Protein AF-A0AAJ7T435-F1 (afdb_monomer)

Solvent-accessible surface area (backbone atoms only — not comparable to full-atom values): 29900 Å² total; per-residue (Å²): 122,72,68,60,57,58,54,48,52,53,53,50,52,56,51,51,55,50,51,53,52,50,52,53,54,51,52,64,45,53,60,48,54,52,52,50,58,54,52,72,63,65,82,75,74,83,84,86,82,90,86,89,89,88,82,90,79,89,87,82,91,85,90,86,81,93,87,82,92,80,85,90,89,87,85,90,87,78,91,87,80,89,88,78,89,83,86,83,90,84,89,82,90,87,83,88,81,90,86,82,91,88,90,86,84,88,81,90,81,89,81,96,72,94,74,72,81,70,66,76,68,66,63,65,74,66,54,65,64,58,58,51,57,58,48,55,53,52,53,54,50,52,52,49,54,51,52,49,53,51,49,53,52,50,49,54,51,49,51,51,48,50,54,49,50,52,54,50,49,53,49,47,55,50,47,52,53,50,50,50,52,49,49,53,51,50,54,51,49,53,48,51,50,50,53,49,50,51,52,47,53,51,51,50,50,52,54,48,53,53,49,53,49,53,50,50,50,51,53,49,55,52,51,50,53,50,48,54,52,51,49,54,50,50,51,51,52,48,53,52,51,52,49,52,52,54,49,53,52,50,49,55,50,51,53,51,53,49,51,51,52,50,52,54,51,50,51,52,49,53,52,50,54,49,50,53,50,49,52,52,50,51,56,52,47,50,56,51,54,53,54,45,50,52,52,51,54,53,48,52,50,52,52,51,53,48,54,52,50,52,52,54,51,47,52,57,50,54,52,47,51,52,49,50,53,53,39,54,52,49,53,51,54,45,50,60,56,70,71,43,98,78,72,49,81,65,53,51,56,47,44,59,48,48,53,50,49,46,52,53,42,52,50,51,49,53,50,52,50,52,51,51,55,56,48,52,54,50,52,50,64,46,48,60,50,51,53,53,51,50,54,55,46,53,53,51,52,53,52,50,52,52,51,51,52,54,49,54,53,52,52,52,50,51,52,52,53,50,50,54,50,51,51,52,57,49,50,50,64,50,52,76,70,66,69,76,92,77,93,73,88,76,83,76,85,86,73,78,102,79,73,84,79,78,71,86,64,83,72,80,75,84,71,84,83,75,56,69,72,51,48,52,50,49,54,54,52,63,75,63,59,80,73,89,70,83,82,71,89,88,77,86,135

Sequence (493 aa):
MPIFFLLFSRRRCSREVKRLSLYKKSAASAERELRSVECDRRDQLPLGSHAAAAAAASSSSSQLTTAACAAAPETAAGSSVGSSVGSSAGHGQQMRARLAVSPLRTETRTDHEARASLEQARGHVSHDCELMTQKITKLSHQLKVNQEHQRDLSSELSKKNSMMHEYLNINSTLQETTIDLQRALTDTTLGNCRLQEEVRSLSESNARGLRELQECEARLRTAQRRGQTLQLQVEACQAANESVIRETTRRLYGEYYAQLTQQESQHRTHVADFLARQMEYEARLQRADEAREDTERTLAESQRRSRELERLLSGLQDERELFLRRQEEVESELSLIQARPSGSQGEKKRCEQLEGEVACLHEKIRHLNGIIISQDRKIKGVLEKVERLQWELQQKDAMISNLQQKVATLEAENAALKRRLEEQSRAAKTSERSTPNLSIPSYQPHLPPALTRRQWSVESSSENGDSPLARLRKLRASRIQPGPGSKEAERND

Organism: Petromyzon marinus (NCBI:txid7757)

Mean predicted aligned error: 23.19 Å

Radius of gyration: 94.63 Å; Cα contacts (8 Å, |Δi|>4): 27; chains: 1; bounding box: 202×55×286 Å

pLDDT: mean 73.91, std 24.93, range [26.08, 98.69]

Structure (mmCIF, N/CA/C/O backbone):
data_AF-A0AAJ7T435-F1
#
_entry.id   AF-A0AAJ7T435-F1
#
loop_
_atom_site.group_PDB
_atom_site.id
_atom_site.type_symbol
_atom_site.label_atom_id
_atom_site.label_alt_id
_atom_site.label_comp_id
_atom_site.label_asym_id
_atom_site.label_entity_id
_atom_site.label_seq_id
_atom_site.pdbx_PDB_ins_code
_atom_site.Cartn_x
_atom_site.Cartn_y
_atom_site.Cartn_z
_atom_site.occupancy
_atom_site.B_iso_or_equiv
_atom_site.auth_seq_id
_atom_site.auth_comp_id
_atom_site.auth_asym_id
_atom_site.auth_atom_id
_atom_site.pdbx_PDB_model_num
ATOM 1 N N . MET A 1 1 ? 11.213 -12.740 47.972 1.00 54.00 1 MET A N 1
ATOM 2 C CA . MET A 1 1 ? 11.220 -12.932 46.501 1.00 54.00 1 MET A CA 1
ATOM 3 C C . MET A 1 1 ? 11.839 -11.812 45.639 1.00 54.00 1 MET A C 1
ATOM 5 O O . MET A 1 1 ? 12.447 -12.190 44.644 1.00 54.00 1 MET A O 1
ATOM 9 N N . PRO A 1 2 ? 11.771 -10.489 45.920 1.00 56.44 2 PRO A N 1
ATOM 10 C CA . PRO A 1 2 ? 12.118 -9.475 44.899 1.00 56.44 2 PRO A CA 1
ATOM 11 C C . PRO A 1 2 ? 13.601 -9.441 44.464 1.00 56.44 2 PRO A C 1
ATOM 13 O O . PRO A 1 2 ? 13.900 -9.112 43.317 1.00 56.44 2 PRO A O 1
ATOM 16 N N . ILE A 1 3 ? 14.535 -9.828 45.341 1.00 56.28 3 ILE A N 1
ATOM 17 C CA . ILE A 1 3 ? 15.991 -9.746 45.097 1.00 56.28 3 ILE A CA 1
ATOM 18 C C . ILE A 1 3 ? 16.433 -10.585 43.881 1.00 56.28 3 ILE A C 1
ATOM 20 O O . ILE A 1 3 ? 17.278 -10.147 43.097 1.00 56.28 3 ILE A O 1
ATOM 24 N N . PHE A 1 4 ? 15.830 -11.761 43.669 1.00 54.72 4 PHE A N 1
ATOM 25 C CA . PHE A 1 4 ? 16.164 -12.633 42.536 1.00 54.72 4 PHE A CA 1
ATOM 26 C C . PHE A 1 4 ? 15.870 -11.977 41.181 1.00 54.72 4 PHE A C 1
ATOM 28 O O . PHE A 1 4 ? 16.662 -12.124 40.251 1.00 54.72 4 PHE A O 1
ATOM 35 N N . PHE A 1 5 ? 14.783 -11.208 41.075 1.00 61.94 5 PHE A N 1
ATOM 36 C CA . PHE A 1 5 ? 14.389 -10.554 39.824 1.00 61.94 5 PHE A CA 1
ATOM 37 C C . PHE A 1 5 ? 15.393 -9.463 39.419 1.00 61.94 5 PHE A C 1
ATOM 39 O O . PHE A 1 5 ? 15.819 -9.401 38.265 1.00 61.94 5 PHE A O 1
ATOM 46 N N . LEU A 1 6 ? 15.858 -8.662 40.385 1.00 66.00 6 LEU A N 1
ATOM 47 C CA . LEU A 1 6 ? 16.884 -7.636 40.168 1.00 66.00 6 LEU A CA 1
ATOM 48 C C . LEU A 1 6 ? 18.232 -8.243 39.742 1.00 66.00 6 LEU A C 1
ATOM 50 O O . LEU A 1 6 ? 18.877 -7.736 38.819 1.00 66.00 6 LEU A O 1
ATOM 54 N N . LEU A 1 7 ? 18.640 -9.358 40.358 1.00 65.00 7 LEU A N 1
ATOM 55 C CA . LEU A 1 7 ? 19.853 -10.086 39.970 1.00 65.00 7 LEU A CA 1
ATOM 56 C C . LEU A 1 7 ? 19.741 -10.697 38.565 1.00 65.00 7 LEU A C 1
ATOM 58 O O . LEU A 1 7 ? 20.713 -10.653 37.804 1.00 65.00 7 LEU A O 1
ATOM 62 N N . PHE A 1 8 ? 18.571 -11.222 38.188 1.00 59.84 8 PHE A N 1
ATOM 63 C CA . PHE A 1 8 ? 18.345 -11.773 36.850 1.00 59.84 8 PHE A CA 1
ATOM 64 C C . PHE A 1 8 ? 18.379 -10.677 35.773 1.00 59.84 8 PHE A C 1
ATOM 66 O O . PHE A 1 8 ? 19.070 -10.832 34.764 1.00 59.84 8 PHE A O 1
ATOM 73 N N . SER A 1 9 ? 17.741 -9.529 36.021 1.00 64.19 9 SER A N 1
ATOM 74 C CA . SER A 1 9 ? 17.787 -8.360 35.132 1.00 64.19 9 SER A CA 1
ATOM 75 C C . SER A 1 9 ? 19.204 -7.795 34.974 1.00 64.19 9 SER A C 1
ATOM 77 O O . SER A 1 9 ? 19.640 -7.564 33.843 1.00 64.19 9 SER A O 1
ATOM 79 N N . ARG A 1 10 ? 19.984 -7.665 36.062 1.00 64.38 10 ARG A N 1
ATOM 80 C CA . ARG A 1 10 ? 21.409 -7.276 35.981 1.00 64.38 10 ARG A CA 1
ATOM 81 C C . ARG A 1 10 ? 22.237 -8.278 35.167 1.00 64.38 10 ARG A C 1
ATOM 83 O O . ARG A 1 10 ? 23.028 -7.862 34.319 1.00 64.38 10 ARG A O 1
ATOM 90 N N . ARG A 1 11 ? 22.040 -9.589 35.365 1.00 64.88 11 ARG A N 1
ATOM 91 C CA . ARG A 1 11 ? 22.735 -10.638 34.588 1.00 64.88 11 ARG A CA 1
ATOM 92 C C . ARG A 1 11 ? 22.347 -10.626 33.104 1.00 64.88 11 ARG A C 1
ATOM 94 O O . ARG A 1 11 ? 23.224 -10.825 32.265 1.00 64.88 11 ARG A O 1
ATOM 101 N N . ARG A 1 12 ? 21.080 -10.354 32.767 1.00 71.12 12 ARG A N 1
ATOM 102 C CA . ARG A 1 12 ? 20.610 -10.226 31.376 1.00 71.12 12 ARG A CA 1
ATOM 103 C C . ARG A 1 12 ? 21.218 -8.999 30.692 1.00 71.12 12 ARG A C 1
ATOM 105 O O . ARG A 1 12 ? 21.851 -9.149 29.654 1.00 71.12 12 ARG A O 1
ATOM 112 N N . CYS A 1 13 ? 21.141 -7.828 31.326 1.00 69.19 13 CYS A N 1
ATOM 113 C CA . CYS A 1 13 ? 21.740 -6.593 30.808 1.00 69.19 13 CYS A CA 1
ATOM 114 C C . CYS A 1 13 ? 23.261 -6.735 30.584 1.00 69.19 13 CYS A C 1
ATOM 116 O O . CYS A 1 13 ? 23.768 -6.405 29.513 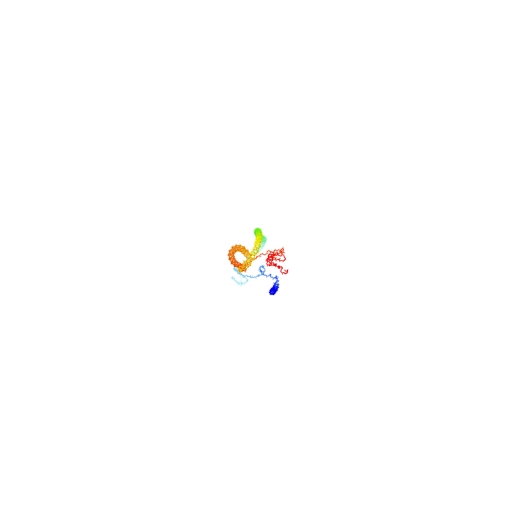1.00 69.19 13 CYS A O 1
ATOM 118 N N . SER A 1 14 ? 23.989 -7.343 31.531 1.00 71.88 14 SER A N 1
ATOM 119 C CA . SER A 1 14 ? 25.431 -7.607 31.385 1.00 71.88 14 SER A CA 1
ATOM 120 C C . SER A 1 14 ? 25.773 -8.530 30.200 1.00 71.88 14 SER A C 1
ATOM 122 O O . SER A 1 14 ? 26.810 -8.346 29.559 1.00 71.88 14 SER A O 1
ATOM 124 N N . ARG A 1 15 ? 24.908 -9.501 29.863 1.00 72.88 15 ARG A N 1
ATOM 125 C CA . ARG A 1 15 ? 25.080 -10.360 28.676 1.00 72.88 15 ARG A CA 1
ATOM 126 C C . ARG A 1 15 ? 24.826 -9.600 27.372 1.00 72.88 15 ARG A C 1
ATOM 128 O O . ARG A 1 15 ? 25.618 -9.740 26.442 1.00 72.88 15 ARG A O 1
ATOM 135 N N . GLU A 1 16 ? 23.793 -8.763 27.317 1.00 76.31 16 GLU A N 1
ATOM 136 C CA . GLU A 1 16 ? 23.486 -7.950 26.132 1.00 76.31 16 GLU A CA 1
ATOM 137 C C . GLU A 1 16 ? 24.589 -6.916 25.843 1.00 76.31 16 GLU A C 1
ATOM 139 O O . GLU A 1 16 ? 25.064 -6.821 24.712 1.00 76.31 16 GLU A O 1
ATOM 144 N N . VAL A 1 17 ? 25.107 -6.231 26.873 1.00 78.31 17 VAL A N 1
ATOM 145 C CA . VAL A 1 17 ? 26.258 -5.313 26.740 1.00 78.31 17 VAL A CA 1
ATOM 146 C C . VAL A 1 17 ? 27.503 -6.041 26.211 1.00 78.31 17 VAL A C 1
ATOM 148 O O . VAL A 1 17 ? 28.214 -5.506 25.358 1.00 78.31 17 VAL A O 1
ATOM 151 N N . LYS A 1 18 ? 27.750 -7.290 26.637 1.00 82.25 18 LYS A N 1
ATOM 152 C CA . LYS A 1 18 ? 28.848 -8.109 26.091 1.00 82.25 18 LYS A CA 1
ATOM 153 C C . LYS A 1 18 ? 28.621 -8.503 24.625 1.00 82.25 18 LYS A C 1
ATOM 155 O O . LYS A 1 18 ? 29.572 -8.420 23.850 1.00 82.25 18 LYS A O 1
ATOM 160 N N . ARG A 1 19 ? 27.393 -8.845 24.205 1.00 80.81 19 ARG A N 1
ATOM 161 C CA . ARG A 1 19 ? 27.069 -9.075 22.777 1.00 80.81 19 ARG A CA 1
ATOM 162 C C . ARG A 1 19 ? 27.315 -7.825 21.932 1.00 80.81 19 ARG A C 1
ATOM 164 O O . ARG A 1 19 ? 27.968 -7.921 20.898 1.00 80.81 19 ARG A O 1
ATOM 171 N N . LEU A 1 20 ? 26.860 -6.657 22.389 1.00 78.94 20 LEU A N 1
ATOM 172 C CA . LEU A 1 20 ? 27.053 -5.384 21.683 1.00 78.94 20 LEU A CA 1
ATOM 173 C C . LEU A 1 20 ? 28.537 -4.980 21.599 1.00 78.94 20 LEU A C 1
ATOM 175 O O . LEU A 1 20 ? 28.973 -4.464 20.571 1.00 78.94 20 LEU A O 1
ATOM 179 N N . SER A 1 21 ? 29.334 -5.269 22.634 1.00 81.06 21 SER A N 1
ATOM 180 C CA . SER A 1 21 ? 30.792 -5.078 22.605 1.00 81.06 21 SER A CA 1
ATOM 181 C C . SER A 1 21 ? 31.471 -5.955 21.545 1.00 81.06 21 SER A C 1
ATOM 183 O O . SER A 1 21 ? 32.301 -5.459 20.783 1.00 81.06 21 SER A O 1
ATOM 185 N N . LEU A 1 22 ? 31.091 -7.235 21.445 1.00 82.75 22 LEU A N 1
ATOM 186 C CA . LEU A 1 22 ? 31.614 -8.148 20.422 1.00 82.75 22 LEU A CA 1
ATOM 187 C C . LEU A 1 22 ? 31.192 -7.726 19.006 1.00 82.75 22 LEU A C 1
ATOM 189 O O . LEU A 1 22 ? 32.033 -7.706 18.111 1.00 82.75 22 LEU A O 1
ATOM 193 N N . TYR A 1 23 ? 29.940 -7.298 18.815 1.00 79.19 23 TYR A N 1
ATOM 194 C CA . TYR A 1 23 ? 29.461 -6.795 17.521 1.00 79.19 23 TYR A CA 1
ATOM 195 C C . TYR A 1 23 ? 30.240 -5.557 17.054 1.00 79.19 23 TYR A C 1
ATOM 197 O O . TYR A 1 23 ? 30.677 -5.505 15.905 1.00 79.19 23 TYR A O 1
ATOM 205 N N . LYS A 1 24 ? 30.496 -4.590 17.951 1.00 82.50 24 LYS A N 1
ATOM 206 C CA . LYS A 1 24 ? 31.324 -3.413 17.635 1.00 82.50 24 LYS A CA 1
ATOM 207 C C . LYS A 1 24 ? 32.774 -3.781 17.299 1.00 82.50 24 LYS A C 1
ATOM 209 O O . LYS A 1 24 ? 33.346 -3.183 16.395 1.00 82.50 24 LYS A O 1
ATOM 214 N N . LYS A 1 25 ? 33.360 -4.778 17.976 1.00 81.44 25 LYS A N 1
ATOM 215 C CA . LYS A 1 25 ? 34.704 -5.287 17.644 1.00 81.44 25 LYS A CA 1
ATOM 216 C C . LYS A 1 25 ? 34.749 -5.973 16.276 1.00 81.44 25 LYS A C 1
ATOM 218 O O . LYS A 1 25 ? 35.708 -5.764 15.545 1.00 81.44 25 LYS A O 1
ATOM 223 N N . SER A 1 26 ? 33.715 -6.738 15.920 1.00 82.81 26 SER A N 1
ATOM 224 C CA . SER A 1 26 ? 33.601 -7.380 14.603 1.00 82.81 26 SER A CA 1
ATOM 225 C C . SER A 1 26 ? 33.480 -6.348 13.477 1.00 82.81 26 SER A C 1
ATOM 227 O O . SER A 1 26 ? 34.203 -6.444 12.490 1.00 82.81 26 SER A O 1
ATOM 229 N N . ALA A 1 27 ? 32.622 -5.334 13.641 1.00 76.06 27 ALA A N 1
ATOM 230 C CA . ALA A 1 27 ? 32.470 -4.250 12.666 1.00 76.06 27 ALA A CA 1
ATOM 231 C C . ALA A 1 27 ? 33.787 -3.479 12.456 1.00 76.06 27 ALA A C 1
ATOM 233 O O . ALA A 1 27 ? 34.241 -3.326 11.326 1.00 76.06 27 ALA A O 1
ATOM 234 N N . ALA A 1 28 ? 34.468 -3.110 13.547 1.00 79.69 28 ALA A N 1
ATOM 235 C CA . ALA A 1 28 ? 35.767 -2.434 13.497 1.00 79.69 28 ALA A CA 1
ATOM 236 C C . ALA A 1 28 ? 36.926 -3.308 12.964 1.00 79.69 28 ALA A C 1
ATOM 238 O O . ALA A 1 28 ? 38.023 -2.788 12.759 1.00 79.69 28 ALA A O 1
ATOM 239 N N . SER A 1 29 ? 36.716 -4.616 12.763 1.00 81.62 29 SER A N 1
ATOM 240 C CA . SER A 1 29 ? 37.650 -5.493 12.041 1.00 81.62 29 SER A CA 1
ATOM 241 C C . SER A 1 29 ? 37.370 -5.453 10.538 1.00 81.62 29 SER A C 1
ATOM 243 O O . SER A 1 29 ? 38.277 -5.171 9.760 1.00 81.62 29 SER A O 1
ATOM 245 N N . ALA A 1 30 ? 36.103 -5.611 10.139 1.00 76.75 30 ALA A N 1
ATOM 246 C CA . ALA A 1 30 ? 35.684 -5.530 8.738 1.00 76.75 30 ALA A CA 1
ATOM 247 C C . ALA A 1 30 ? 36.006 -4.160 8.103 1.00 76.75 30 ALA A C 1
ATOM 249 O O . ALA A 1 30 ? 36.459 -4.093 6.965 1.00 76.75 30 ALA A O 1
ATOM 250 N N . GLU A 1 31 ? 35.870 -3.059 8.852 1.00 76.12 31 GLU A N 1
ATOM 251 C CA . GLU A 1 31 ? 36.280 -1.718 8.399 1.00 76.12 31 GLU A CA 1
ATOM 252 C C . GLU A 1 31 ? 37.794 -1.587 8.134 1.00 76.12 31 GLU A C 1
ATOM 254 O O . GLU A 1 31 ? 38.207 -0.713 7.372 1.00 76.12 31 GLU A O 1
ATOM 259 N N . ARG A 1 32 ? 38.641 -2.434 8.737 1.00 75.88 32 ARG A N 1
ATOM 260 C CA . ARG A 1 32 ? 40.096 -2.456 8.484 1.00 75.88 32 ARG A CA 1
ATOM 261 C C . ARG A 1 32 ? 40.452 -3.330 7.287 1.00 75.88 32 ARG A C 1
ATOM 263 O O . ARG A 1 32 ? 41.319 -2.952 6.504 1.00 75.88 32 ARG A O 1
ATOM 270 N N . GLU A 1 33 ? 39.771 -4.462 7.132 1.00 78.06 33 GLU A N 1
ATOM 271 C CA . GLU A 1 33 ? 39.907 -5.339 5.961 1.00 78.06 33 GLU A CA 1
ATOM 272 C C . GLU A 1 33 ? 39.467 -4.613 4.681 1.00 78.06 33 GLU A C 1
ATOM 274 O O . GLU A 1 33 ? 40.185 -4.620 3.687 1.00 78.06 33 GLU A O 1
ATOM 279 N N . LEU A 1 34 ? 38.362 -3.859 4.727 1.00 71.56 34 LEU A N 1
ATOM 280 C CA . LEU A 1 34 ? 37.948 -3.006 3.607 1.00 71.56 34 LEU A CA 1
ATOM 281 C C . LEU A 1 34 ? 38.997 -1.930 3.275 1.00 71.56 34 LEU A C 1
ATOM 283 O O . LEU A 1 34 ? 39.324 -1.745 2.108 1.00 71.56 34 LEU A O 1
ATOM 287 N N . ARG A 1 35 ? 39.583 -1.268 4.283 1.00 72.19 35 ARG A N 1
ATOM 288 C CA . ARG A 1 35 ? 40.616 -0.238 4.062 1.00 72.19 35 ARG A CA 1
ATOM 289 C C . ARG A 1 35 ? 41.945 -0.787 3.541 1.00 72.19 35 ARG A C 1
ATOM 291 O O . ARG A 1 35 ? 42.624 -0.075 2.812 1.00 72.19 35 ARG A O 1
ATOM 298 N N . SER A 1 36 ? 42.325 -2.017 3.888 1.00 70.00 36 SER A N 1
ATOM 299 C CA . SER A 1 36 ? 43.508 -2.662 3.288 1.00 70.00 36 SER A CA 1
ATOM 300 C C . SER A 1 36 ? 43.250 -3.001 1.819 1.00 70.00 36 SER A C 1
ATOM 302 O O . SER A 1 36 ? 44.039 -2.607 0.965 1.00 70.00 36 SER A O 1
ATOM 304 N N . VAL A 1 37 ? 42.080 -3.567 1.505 1.00 68.94 37 VAL A N 1
ATOM 305 C CA . VAL A 1 37 ? 41.654 -3.836 0.119 1.00 68.94 37 VAL A CA 1
ATOM 306 C C . VAL A 1 37 ? 41.508 -2.554 -0.724 1.00 68.94 37 VAL A C 1
ATOM 308 O O . VAL A 1 37 ? 41.697 -2.601 -1.938 1.00 68.94 37 VAL A O 1
ATOM 311 N N . GLU A 1 38 ? 41.206 -1.397 -0.124 1.00 62.75 38 GLU A N 1
ATOM 312 C CA . GLU A 1 38 ? 41.236 -0.098 -0.821 1.00 62.75 38 GLU A CA 1
ATOM 313 C C . GLU A 1 38 ? 42.658 0.443 -1.064 1.00 62.75 38 GLU A C 1
ATOM 315 O O . GLU A 1 38 ? 42.876 1.108 -2.080 1.00 62.75 38 GLU A O 1
ATOM 320 N N . CYS A 1 39 ? 43.629 0.148 -0.189 1.00 55.28 39 CYS A N 1
ATOM 321 C CA . CYS A 1 39 ? 45.040 0.482 -0.417 1.00 55.28 39 CYS A CA 1
ATOM 322 C C . CYS A 1 39 ? 45.634 -0.354 -1.559 1.00 55.28 39 CYS A C 1
ATOM 324 O O . CYS A 1 39 ? 46.125 0.222 -2.529 1.00 55.28 39 CYS A O 1
ATOM 326 N N . ASP A 1 40 ? 45.487 -1.684 -1.509 1.00 54.62 40 ASP A N 1
ATOM 327 C CA . ASP A 1 40 ? 46.025 -2.629 -2.509 1.00 54.62 40 ASP A CA 1
ATOM 328 C C . ASP A 1 40 ? 45.531 -2.348 -3.946 1.00 54.62 40 ASP A C 1
ATOM 330 O O . ASP A 1 40 ? 46.111 -2.804 -4.937 1.00 54.62 40 ASP A O 1
ATOM 334 N N . ARG A 1 41 ? 44.434 -1.587 -4.068 1.00 52.38 41 ARG A N 1
ATOM 335 C CA . ARG A 1 41 ? 43.783 -1.216 -5.328 1.00 52.38 41 ARG A CA 1
ATOM 336 C C . ARG A 1 41 ? 44.241 0.123 -5.912 1.00 52.38 41 ARG A C 1
ATOM 338 O O . ARG A 1 41 ? 43.847 0.435 -7.034 1.00 52.38 41 ARG A O 1
ATOM 345 N N . ARG A 1 42 ? 45.036 0.922 -5.187 1.00 51.66 42 ARG A N 1
ATOM 346 C CA . ARG A 1 42 ? 45.597 2.192 -5.695 1.00 51.66 42 ARG A CA 1
ATOM 347 C C . ARG A 1 42 ? 46.934 2.025 -6.412 1.00 51.66 42 ARG A C 1
ATOM 349 O O . ARG A 1 42 ? 47.205 2.788 -7.334 1.00 51.66 42 ARG A O 1
ATOM 356 N N . ASP A 1 43 ? 47.701 0.994 -6.074 1.00 48.84 43 ASP A N 1
ATOM 357 C CA . ASP A 1 43 ? 49.065 0.794 -6.586 1.00 48.84 43 ASP A CA 1
ATOM 358 C C . ASP A 1 43 ? 49.122 0.053 -7.945 1.00 48.84 43 ASP A C 1
ATOM 360 O O . ASP A 1 43 ? 50.181 -0.396 -8.377 1.00 48.84 43 ASP A O 1
ATOM 364 N N . GLN A 1 44 ? 47.987 -0.075 -8.650 1.00 45.62 44 GLN A N 1
ATOM 365 C CA . GLN A 1 44 ? 47.852 -0.838 -9.905 1.00 45.62 44 GLN A CA 1
ATOM 366 C C . GLN A 1 44 ? 47.336 0.007 -11.088 1.00 45.62 44 GLN A C 1
ATOM 368 O O . GLN A 1 44 ? 46.438 -0.405 -11.823 1.00 45.62 44 GLN A O 1
ATOM 373 N N . LEU A 1 45 ? 47.914 1.196 -11.297 1.00 44.81 45 LEU A N 1
ATOM 374 C CA . LEU A 1 45 ? 47.687 2.018 -12.496 1.00 44.81 45 LEU A CA 1
ATOM 375 C C . LEU A 1 45 ? 48.969 2.130 -13.345 1.00 44.81 45 LEU A C 1
ATOM 377 O O . LEU A 1 45 ? 49.878 2.871 -12.967 1.00 44.81 45 LEU A O 1
ATOM 381 N N . PRO A 1 46 ? 49.067 1.438 -14.498 1.00 47.31 46 PRO A N 1
ATOM 382 C CA . PRO A 1 46 ? 50.188 1.609 -15.416 1.00 47.31 46 PRO A CA 1
ATOM 383 C C . PRO A 1 46 ? 50.055 2.911 -16.220 1.00 47.31 46 PRO A C 1
ATOM 385 O O . PRO A 1 46 ? 48.987 3.239 -16.739 1.00 47.31 46 PRO A O 1
ATOM 388 N N . LEU A 1 47 ? 51.165 3.636 -16.371 1.00 43.66 47 LEU A N 1
ATOM 389 C CA . LEU A 1 47 ? 51.258 4.796 -17.262 1.00 43.66 47 LEU A CA 1
ATOM 390 C C . LEU A 1 47 ? 51.222 4.336 -18.729 1.00 43.66 47 LEU A C 1
ATOM 392 O O . LEU A 1 47 ? 52.001 3.473 -19.131 1.00 43.66 47 LEU A O 1
ATOM 396 N N . GLY A 1 48 ? 50.330 4.919 -19.533 1.00 33.41 48 GLY A N 1
ATOM 397 C CA . GLY A 1 48 ? 50.182 4.575 -20.950 1.00 33.41 48 GLY A CA 1
ATOM 398 C C . GLY A 1 48 ? 51.323 5.118 -21.815 1.00 33.41 48 GLY A C 1
ATOM 399 O O . GLY A 1 48 ? 51.578 6.321 -21.827 1.00 33.41 48 GLY A O 1
ATOM 400 N N . SER A 1 49 ? 51.984 4.243 -22.574 1.00 35.72 49 SER A N 1
ATOM 401 C CA . SER A 1 49 ? 53.075 4.586 -23.492 1.00 35.72 49 SER A CA 1
ATOM 402 C C . SER A 1 49 ? 52.608 4.638 -24.955 1.00 35.72 49 SER A C 1
ATOM 404 O O . SER A 1 49 ? 52.160 3.646 -25.525 1.00 35.72 49 SER A O 1
ATOM 406 N N . HIS A 1 50 ? 52.763 5.798 -25.602 1.00 36.44 50 HIS A N 1
ATOM 407 C CA . HIS A 1 50 ? 52.539 5.973 -27.043 1.00 36.44 50 HIS A CA 1
ATOM 408 C C . HIS A 1 50 ? 53.874 5.993 -27.806 1.00 36.44 50 HIS A C 1
ATOM 410 O O . HIS A 1 50 ? 54.489 7.049 -27.928 1.00 36.44 50 HIS A O 1
ATOM 416 N N . ALA A 1 51 ? 54.313 4.847 -28.344 1.00 35.09 51 ALA A N 1
ATOM 417 C CA . ALA A 1 51 ? 55.446 4.774 -29.281 1.00 35.09 51 ALA A CA 1
ATOM 418 C C . ALA A 1 51 ? 55.478 3.454 -30.090 1.00 35.09 51 ALA A C 1
ATOM 420 O O . ALA A 1 51 ? 56.256 2.556 -29.781 1.00 35.09 51 ALA A O 1
ATOM 421 N N . ALA A 1 52 ? 54.651 3.324 -31.137 1.00 28.91 52 ALA A N 1
ATOM 422 C CA . ALA A 1 52 ? 54.744 2.213 -32.100 1.00 28.91 52 ALA A CA 1
ATOM 423 C C . ALA A 1 52 ? 54.097 2.569 -33.456 1.00 28.91 52 ALA A C 1
ATOM 425 O O . ALA A 1 52 ? 52.896 2.383 -33.640 1.00 28.91 52 ALA A O 1
ATOM 426 N N . ALA A 1 53 ? 54.882 3.086 -34.409 1.00 30.36 53 ALA A N 1
ATOM 427 C CA . ALA A 1 53 ? 54.410 3.400 -35.764 1.00 30.36 53 ALA A CA 1
ATOM 428 C C . ALA A 1 53 ? 55.551 3.344 -36.802 1.00 30.36 53 ALA A C 1
ATOM 430 O O . ALA A 1 53 ? 56.085 4.374 -37.203 1.00 30.36 53 ALA A O 1
ATOM 431 N N . ALA A 1 54 ? 55.938 2.136 -37.230 1.00 30.44 54 ALA A N 1
ATOM 432 C CA . ALA A 1 54 ? 56.871 1.928 -38.344 1.00 30.44 54 ALA A CA 1
ATOM 433 C C . ALA A 1 54 ? 56.715 0.516 -38.947 1.00 30.44 54 ALA A C 1
ATOM 435 O O . ALA A 1 54 ? 57.262 -0.446 -38.411 1.00 30.44 54 ALA A O 1
ATOM 436 N N . ALA A 1 55 ? 55.975 0.377 -40.056 1.00 29.95 55 ALA A N 1
ATOM 437 C CA . ALA A 1 55 ? 55.867 -0.889 -40.790 1.00 29.95 55 ALA A CA 1
ATOM 438 C C . ALA A 1 55 ? 55.569 -0.700 -42.297 1.00 29.95 55 ALA A C 1
ATOM 440 O O . ALA A 1 55 ? 54.518 -0.196 -42.671 1.00 29.95 55 ALA A O 1
ATOM 441 N N . ALA A 1 56 ? 56.512 -1.166 -43.123 1.00 29.39 56 ALA A N 1
ATOM 442 C CA . ALA A 1 56 ? 56.369 -1.722 -44.479 1.00 29.39 56 ALA A CA 1
ATOM 443 C C . ALA A 1 56 ? 55.466 -1.050 -45.553 1.00 29.39 56 ALA A C 1
ATOM 445 O O . ALA A 1 56 ? 54.286 -1.362 -45.682 1.00 29.39 56 ALA A O 1
ATOM 446 N N . ALA A 1 57 ? 56.114 -0.342 -46.490 1.00 30.45 57 ALA A N 1
ATOM 447 C CA . ALA A 1 57 ? 55.901 -0.453 -47.947 1.00 30.45 57 ALA A CA 1
ATOM 448 C C . ALA A 1 57 ? 57.239 -0.075 -48.638 1.00 30.45 57 ALA A C 1
ATOM 450 O O . ALA A 1 57 ? 57.803 0.963 -48.313 1.00 30.45 57 ALA A O 1
ATOM 451 N N . SER A 1 58 ? 57.920 -0.928 -49.421 1.00 32.97 58 SER A N 1
ATOM 452 C CA . SER A 1 58 ? 57.528 -1.480 -50.736 1.00 32.97 58 SER A CA 1
ATOM 453 C C . SER A 1 58 ? 57.269 -0.357 -51.757 1.00 32.97 58 SER A C 1
ATOM 455 O O . SER A 1 58 ? 56.150 0.127 -51.848 1.00 32.97 58 SER A O 1
ATOM 457 N N . SER A 1 59 ? 58.277 0.252 -52.396 1.00 31.98 59 SER A N 1
ATOM 458 C CA . SER A 1 59 ? 59.248 -0.294 -53.377 1.00 31.98 59 SER A CA 1
ATOM 459 C C . SER A 1 59 ? 58.643 -0.600 -54.756 1.00 31.98 59 SER A C 1
ATOM 461 O O . SER A 1 59 ? 58.231 -1.727 -55.008 1.00 31.98 59 SER A O 1
ATOM 463 N N . SER A 1 60 ? 58.670 0.370 -55.681 1.00 32.38 60 SER A N 1
ATOM 464 C CA . SER A 1 60 ? 58.675 0.098 -57.132 1.00 32.38 60 SER A CA 1
ATOM 465 C C . SER A 1 60 ? 59.130 1.306 -57.975 1.00 32.38 60 SER A C 1
ATOM 467 O O . SER A 1 60 ? 58.924 2.452 -57.597 1.00 32.38 60 SER A O 1
ATOM 469 N N . SER A 1 61 ? 59.723 0.998 -59.135 1.00 29.62 61 SER A N 1
ATOM 470 C CA . SER A 1 61 ? 59.844 1.821 -60.354 1.00 29.62 61 SER A CA 1
ATOM 471 C C . SER A 1 61 ? 60.470 3.230 -60.305 1.00 29.62 61 SER A C 1
ATOM 473 O O . SER A 1 61 ? 59.797 4.235 -60.092 1.00 29.62 61 SER A O 1
ATOM 475 N N . SER A 1 62 ? 61.717 3.321 -60.775 1.00 36.03 62 SER A N 1
ATOM 476 C CA . SER A 1 62 ? 62.114 4.246 -61.857 1.00 36.03 62 SER A CA 1
ATOM 477 C C . SER A 1 62 ? 63.306 3.639 -62.610 1.00 36.03 62 SER A C 1
ATOM 479 O O . SER A 1 62 ? 64.177 3.042 -61.983 1.00 36.03 62 SER A O 1
ATOM 481 N N . GLN A 1 63 ? 63.340 3.752 -63.940 1.00 32.53 63 GLN A N 1
ATOM 482 C CA . GLN A 1 63 ? 64.436 3.261 -64.793 1.00 32.53 63 GLN A CA 1
ATOM 483 C C . GLN A 1 63 ? 65.326 4.424 -65.256 1.00 32.53 63 GLN A C 1
ATOM 485 O O . GLN A 1 63 ? 64.798 5.512 -65.455 1.00 32.53 63 GLN A O 1
ATOM 490 N N . LEU A 1 64 ? 66.631 4.158 -65.432 1.00 29.14 64 LEU A N 1
ATOM 491 C CA . LEU A 1 64 ? 67.723 4.865 -66.156 1.00 29.14 64 LEU A CA 1
ATOM 492 C C . LEU A 1 64 ? 69.041 4.222 -65.620 1.00 29.14 64 LEU A C 1
ATOM 494 O O . LEU A 1 64 ? 69.053 3.807 -64.465 1.00 29.14 64 LEU A O 1
ATOM 498 N N . THR A 1 65 ? 70.153 4.008 -66.338 1.00 28.72 65 THR A N 1
ATOM 499 C CA . THR A 1 65 ? 70.667 4.518 -67.629 1.00 28.72 65 THR A CA 1
ATOM 500 C C . THR A 1 65 ? 71.654 3.511 -68.285 1.00 28.72 65 THR A C 1
ATOM 502 O O . THR A 1 65 ? 72.297 2.735 -67.590 1.00 28.72 65 THR A O 1
ATOM 505 N N . THR A 1 66 ? 71.828 3.598 -69.616 1.00 30.89 66 THR A N 1
ATOM 506 C CA . THR A 1 66 ? 73.058 3.329 -70.429 1.00 30.89 66 THR A CA 1
ATOM 507 C C . THR A 1 66 ? 74.019 2.147 -70.136 1.00 30.89 66 THR A C 1
ATOM 509 O O . THR A 1 66 ? 74.803 2.220 -69.193 1.00 30.89 66 THR A O 1
ATOM 512 N N . ALA A 1 67 ? 74.115 1.185 -71.075 1.00 26.80 67 ALA A N 1
ATOM 513 C CA . ALA A 1 67 ? 75.300 0.374 -71.479 1.00 26.80 67 ALA A CA 1
ATOM 514 C C . ALA A 1 67 ? 74.845 -0.746 -72.458 1.00 26.80 67 ALA A C 1
ATOM 516 O O . ALA A 1 67 ? 73.707 -1.186 -72.336 1.00 26.80 67 ALA A O 1
ATOM 517 N N . ALA A 1 68 ? 75.614 -1.301 -73.409 1.00 26.69 68 ALA A N 1
ATOM 518 C CA . ALA A 1 68 ? 76.871 -0.915 -74.076 1.00 26.69 68 ALA A CA 1
ATOM 519 C C . ALA A 1 68 ? 77.000 -1.699 -75.424 1.00 26.69 68 ALA A C 1
ATOM 521 O O . ALA A 1 68 ? 76.079 -2.411 -75.818 1.00 26.69 68 ALA A O 1
ATOM 522 N N . CYS A 1 69 ? 78.120 -1.554 -76.142 1.00 27.27 69 CYS A N 1
ATOM 523 C CA . CYS A 1 69 ? 78.399 -2.135 -77.471 1.00 27.27 69 CYS A CA 1
ATOM 524 C C . CYS A 1 69 ? 78.521 -3.677 -77.514 1.00 27.27 69 CYS A C 1
ATOM 526 O O . CYS A 1 69 ? 79.013 -4.249 -76.545 1.00 27.27 69 CYS A O 1
ATOM 528 N N . ALA A 1 70 ? 78.280 -4.305 -78.684 1.00 27.53 70 ALA A N 1
ATOM 529 C CA . ALA A 1 70 ? 79.091 -5.415 -79.243 1.00 27.53 70 ALA A CA 1
ATOM 530 C C . ALA A 1 70 ? 78.649 -5.851 -80.669 1.00 27.53 70 ALA A C 1
ATOM 532 O O . ALA A 1 70 ? 77.525 -5.572 -81.065 1.00 27.53 70 ALA A O 1
ATOM 533 N N . ALA A 1 71 ? 79.538 -6.591 -81.361 1.00 29.31 71 ALA A N 1
ATOM 534 C CA . ALA A 1 71 ? 79.362 -7.407 -82.587 1.00 29.31 71 ALA A CA 1
ATOM 535 C C . ALA A 1 71 ? 78.857 -6.689 -83.874 1.00 29.31 71 ALA A C 1
ATOM 537 O O . ALA A 1 71 ? 77.738 -6.198 -83.906 1.00 29.31 71 ALA A O 1
ATOM 538 N N . ALA A 1 72 ? 79.615 -6.506 -84.969 1.00 29.42 72 ALA A N 1
ATOM 539 C CA . ALA A 1 72 ? 80.605 -7.332 -85.707 1.00 29.42 72 ALA A CA 1
ATOM 540 C C . ALA A 1 72 ? 79.978 -8.308 -86.753 1.00 29.42 72 ALA A C 1
ATOM 542 O O . ALA A 1 72 ? 78.808 -8.654 -86.606 1.00 29.42 72 ALA A O 1
ATOM 543 N N . PRO A 1 73 ? 80.690 -8.667 -87.851 1.00 56.22 73 PRO A N 1
ATOM 544 C CA . PRO A 1 73 ? 80.069 -8.976 -89.157 1.00 56.22 73 PRO A CA 1
ATOM 545 C C . PRO A 1 73 ? 80.287 -10.421 -89.665 1.00 56.22 73 PRO A C 1
ATOM 547 O O . PRO A 1 73 ? 81.027 -11.164 -89.040 1.00 56.22 73 PRO A O 1
ATOM 550 N N . GLU A 1 74 ? 79.742 -10.756 -90.850 1.00 28.08 74 GLU A N 1
ATOM 551 C CA . GLU A 1 74 ? 80.334 -11.619 -91.914 1.00 28.08 74 GLU A CA 1
ATOM 552 C C . GLU A 1 74 ? 79.444 -11.532 -93.196 1.00 28.08 74 GLU A C 1
ATOM 554 O O . GLU A 1 74 ? 78.236 -11.379 -93.046 1.00 28.08 74 GLU A O 1
ATOM 559 N N . THR A 1 75 ? 79.892 -11.307 -94.451 1.00 28.78 75 THR A N 1
ATOM 560 C CA . THR A 1 75 ? 80.772 -11.974 -95.468 1.00 28.78 75 THR A CA 1
ATOM 561 C C . THR A 1 75 ? 80.024 -12.823 -96.531 1.00 28.78 75 THR A C 1
ATOM 563 O O . THR A 1 75 ? 78.884 -13.216 -96.321 1.00 28.78 75 THR A O 1
ATOM 566 N N . ALA A 1 76 ? 80.697 -13.079 -97.678 1.00 29.61 76 ALA A N 1
ATOM 567 C CA . ALA A 1 76 ? 80.279 -13.865 -98.867 1.00 29.61 76 ALA A CA 1
ATOM 568 C C . ALA A 1 76 ? 79.102 -13.300 -99.714 1.00 29.61 76 ALA A C 1
ATOM 570 O O . ALA A 1 76 ? 78.238 -12.610 -99.194 1.00 29.61 76 ALA A O 1
ATOM 571 N N . ALA A 1 77 ? 78.956 -13.554 -101.028 1.00 28.86 77 ALA A N 1
ATOM 572 C CA . ALA A 1 77 ? 79.857 -13.916 -102.150 1.00 28.86 77 ALA A CA 1
ATOM 573 C C . ALA A 1 77 ? 79.065 -13.690 -103.480 1.00 28.86 77 ALA A C 1
ATOM 575 O O . ALA A 1 77 ? 77.841 -13.639 -103.433 1.00 28.86 77 ALA A O 1
ATOM 576 N N . GLY A 1 78 ? 79.623 -13.557 -104.694 1.00 28.22 78 GLY A N 1
ATOM 577 C CA . GLY A 1 78 ? 81.013 -13.484 -105.174 1.00 28.22 78 GLY A CA 1
ATOM 578 C C . GLY A 1 78 ? 81.069 -13.258 -106.711 1.00 28.22 78 GLY A C 1
ATOM 579 O O . GLY A 1 78 ? 80.031 -13.016 -107.310 1.00 28.22 78 GLY A O 1
ATOM 580 N N . SER A 1 79 ? 82.276 -13.354 -107.304 1.00 30.77 79 SER A N 1
ATOM 581 C CA . SER A 1 79 ? 82.644 -14.050 -108.578 1.00 30.77 79 SER A CA 1
ATOM 582 C C . SER A 1 79 ? 81.772 -13.902 -109.856 1.00 30.77 79 SER A C 1
ATOM 584 O O . SER A 1 79 ? 80.572 -14.119 -109.801 1.00 30.77 79 SER A O 1
ATOM 586 N N . SER A 1 80 ? 82.268 -13.709 -111.093 1.00 28.02 80 SER A N 1
ATOM 587 C CA . SER A 1 80 ? 83.603 -13.476 -111.719 1.00 28.02 80 SER A CA 1
ATOM 588 C C . SER A 1 80 ? 83.370 -12.801 -113.107 1.00 28.02 80 SER A C 1
ATOM 590 O O . SER A 1 80 ? 82.216 -12.598 -113.470 1.00 28.02 80 SER A O 1
ATOM 592 N N . VAL A 1 81 ? 84.332 -12.290 -113.896 1.00 29.00 81 VAL A N 1
ATOM 593 C CA . VAL A 1 81 ? 85.432 -12.915 -114.689 1.00 29.00 81 VAL A CA 1
ATOM 594 C C . VAL A 1 81 ? 86.418 -11.779 -115.069 1.00 29.00 81 VAL A C 1
ATOM 596 O O . VAL A 1 81 ? 85.963 -10.677 -115.346 1.00 29.00 81 VAL A O 1
ATOM 599 N N . GLY A 1 82 ? 87.745 -11.915 -114.908 1.00 26.08 82 GLY A N 1
ATOM 600 C CA . GLY A 1 82 ? 88.723 -12.260 -115.973 1.00 26.08 82 GLY A CA 1
ATOM 601 C C . GLY A 1 82 ? 89.020 -11.092 -116.949 1.00 26.08 82 GLY A C 1
ATOM 602 O O . GLY A 1 82 ? 88.091 -10.515 -117.494 1.00 26.08 82 GLY A O 1
ATOM 603 N N . SER A 1 83 ? 90.261 -10.671 -117.240 1.00 26.38 83 SER A N 1
ATOM 604 C CA . SER A 1 83 ? 91.571 -11.349 -117.118 1.00 26.38 83 SER A CA 1
ATOM 605 C C . SER A 1 83 ? 92.743 -10.371 -116.822 1.00 26.38 83 SER A C 1
ATOM 607 O O . SER A 1 83 ? 92.527 -9.218 -116.463 1.00 26.38 83 SER A O 1
ATOM 609 N N . SER A 1 84 ? 93.990 -10.855 -116.896 1.00 26.58 84 SER A N 1
ATOM 610 C CA . SER A 1 84 ? 95.192 -10.327 -116.221 1.00 26.58 84 SER A CA 1
ATOM 611 C C . SER A 1 84 ? 96.181 -9.486 -117.065 1.00 26.58 84 SER A C 1
ATOM 613 O O . SER A 1 84 ? 96.169 -9.565 -118.286 1.00 26.58 84 SER A O 1
ATOM 615 N N . VAL A 1 85 ? 97.080 -8.756 -116.368 1.00 28.97 85 VAL A N 1
ATOM 616 C CA . VAL A 1 85 ? 98.581 -8.737 -116.452 1.00 28.97 85 VAL A CA 1
ATOM 617 C C . VAL A 1 85 ? 99.237 -9.208 -117.779 1.00 28.97 85 VAL A C 1
ATOM 619 O O . VAL A 1 85 ? 98.851 -10.243 -118.303 1.00 28.97 85 VAL A O 1
ATOM 622 N N . GLY A 1 86 ? 100.321 -8.618 -118.318 1.00 28.36 86 GLY A N 1
ATOM 623 C CA . GLY A 1 86 ? 101.235 -7.563 -117.833 1.00 28.36 86 GLY A CA 1
ATOM 624 C C . GLY A 1 86 ? 102.546 -7.483 -118.660 1.00 28.36 86 GLY A C 1
ATOM 625 O O . GLY A 1 86 ? 102.558 -7.837 -119.833 1.00 28.36 86 GLY A O 1
ATOM 626 N N . SER A 1 87 ? 103.637 -6.980 -118.067 1.00 30.25 87 SER A N 1
ATOM 627 C CA . SER A 1 87 ? 104.848 -6.441 -118.731 1.00 30.25 87 SER A CA 1
ATOM 628 C C . SER A 1 87 ? 105.707 -7.332 -119.664 1.00 30.25 87 SER A C 1
ATOM 630 O O . SER A 1 87 ? 105.996 -8.486 -119.373 1.00 30.25 87 SER A O 1
ATOM 632 N N . SER A 1 88 ? 106.304 -6.646 -120.657 1.00 28.06 88 SER A N 1
ATOM 633 C CA . SER A 1 88 ? 107.679 -6.776 -121.215 1.00 28.06 88 SER A CA 1
ATOM 634 C C . SER A 1 88 ? 108.155 -7.997 -122.042 1.00 28.06 88 SER A C 1
ATOM 636 O O . SER A 1 88 ? 108.323 -9.092 -121.529 1.00 28.06 88 SER A O 1
ATOM 638 N N . ALA A 1 89 ? 108.595 -7.676 -123.273 1.00 28.78 89 ALA A N 1
ATOM 639 C CA . ALA A 1 89 ? 109.776 -8.172 -124.015 1.00 28.78 89 ALA A CA 1
ATOM 640 C C . ALA A 1 89 ? 109.997 -9.691 -124.265 1.00 28.78 89 ALA A C 1
ATOM 642 O O . ALA A 1 89 ? 110.437 -10.426 -123.388 1.00 28.78 89 ALA A O 1
ATOM 643 N N . GLY A 1 90 ? 109.900 -10.118 -125.537 1.00 26.88 90 GLY A N 1
ATOM 644 C CA . GLY A 1 90 ? 110.360 -11.439 -126.008 1.00 26.88 90 GLY A CA 1
ATOM 645 C C . GLY A 1 90 ? 110.348 -11.596 -127.543 1.00 26.88 90 GLY A C 1
ATOM 646 O O . GLY A 1 90 ? 109.373 -11.241 -128.193 1.00 26.88 90 GLY A O 1
ATOM 647 N N . HIS A 1 91 ? 111.442 -12.100 -128.125 1.00 31.33 91 HIS A N 1
ATOM 648 C CA . HIS A 1 91 ? 111.670 -12.268 -129.577 1.00 31.33 91 HIS A CA 1
ATOM 649 C C . HIS A 1 91 ? 110.867 -13.419 -130.230 1.00 31.33 91 HIS A C 1
ATOM 651 O O . HIS A 1 91 ? 110.668 -14.447 -129.588 1.00 31.33 91 HIS A O 1
ATOM 657 N N . GLY A 1 92 ? 110.649 -13.363 -131.561 1.00 28.08 92 GLY A N 1
ATOM 658 C CA . GLY A 1 92 ? 110.800 -14.574 -132.400 1.00 28.08 92 GLY A CA 1
ATOM 659 C C . GLY A 1 92 ? 110.030 -14.697 -133.733 1.00 28.08 92 GLY A C 1
ATOM 660 O O . GLY A 1 92 ? 108.815 -14.816 -133.712 1.00 28.08 92 GLY A O 1
ATOM 661 N N . GLN A 1 93 ? 110.784 -14.894 -134.838 1.00 28.44 93 GLN A N 1
ATOM 662 C CA . GLN A 1 93 ? 110.404 -15.613 -136.090 1.00 28.44 93 GLN A CA 1
ATOM 663 C C . GLN A 1 93 ? 109.342 -14.952 -137.014 1.00 28.44 93 GLN A C 1
ATOM 665 O O . GLN A 1 93 ? 108.490 -14.220 -136.539 1.00 28.44 93 GLN A O 1
ATOM 670 N N . GLN A 1 94 ? 109.286 -15.125 -138.352 1.00 27.81 94 GLN A N 1
ATOM 671 C CA . GLN A 1 94 ? 110.084 -15.774 -139.438 1.00 27.81 94 GLN A CA 1
ATOM 672 C C . GLN A 1 94 ? 109.614 -15.110 -140.794 1.00 27.81 94 GLN A C 1
ATOM 674 O O . GLN A 1 94 ? 108.655 -14.349 -140.745 1.00 27.81 94 GLN A O 1
ATOM 679 N N . MET A 1 95 ? 110.119 -15.263 -142.041 1.00 27.73 95 MET A N 1
ATOM 680 C CA . MET A 1 95 ? 111.148 -16.079 -142.734 1.00 27.73 95 MET A 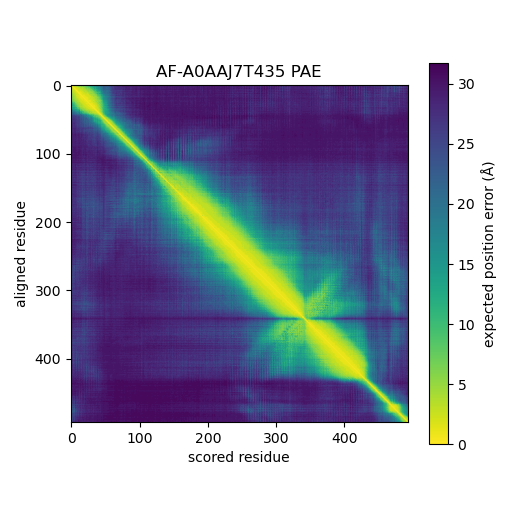CA 1
ATOM 681 C C . MET A 1 95 ? 111.486 -15.473 -144.139 1.00 27.73 95 MET A C 1
ATOM 683 O O . MET A 1 95 ? 110.701 -14.688 -144.655 1.00 27.73 95 MET A O 1
ATOM 687 N N . ARG A 1 96 ? 112.536 -15.996 -144.810 1.00 27.31 96 ARG A N 1
ATOM 688 C CA . ARG A 1 96 ? 112.875 -15.958 -146.272 1.00 27.31 96 ARG A CA 1
ATOM 689 C C . ARG A 1 96 ? 113.275 -14.616 -146.946 1.00 27.31 96 ARG A C 1
ATOM 691 O O . ARG A 1 96 ? 112.707 -13.583 -146.644 1.00 27.31 96 ARG A O 1
ATOM 698 N N . ALA A 1 97 ? 114.171 -14.578 -147.956 1.00 26.75 97 ALA A N 1
ATOM 699 C CA . ALA A 1 97 ? 115.262 -15.502 -148.356 1.00 26.75 97 ALA A CA 1
ATOM 700 C C . ALA A 1 97 ? 116.174 -14.938 -149.490 1.00 26.75 97 ALA A C 1
ATOM 702 O O . ALA A 1 97 ? 115.647 -14.632 -150.550 1.00 26.75 97 ALA A O 1
ATOM 703 N N . ARG A 1 98 ? 117.517 -15.047 -149.328 1.00 26.28 98 ARG A N 1
ATOM 704 C CA . ARG A 1 98 ? 118.579 -15.199 -150.380 1.00 26.28 98 ARG A CA 1
ATOM 705 C C . ARG A 1 98 ? 118.781 -14.043 -151.405 1.00 26.28 98 ARG A C 1
ATOM 707 O O . ARG A 1 98 ? 117.857 -13.301 -151.680 1.00 26.28 98 ARG A O 1
ATOM 714 N N . LEU A 1 99 ? 119.950 -13.828 -152.036 1.00 27.38 99 LEU A N 1
ATOM 715 C CA . LEU A 1 99 ? 121.335 -14.353 -151.900 1.00 27.38 99 LEU A CA 1
ATOM 716 C C . LEU A 1 99 ? 122.351 -13.260 -152.352 1.00 27.38 99 LEU A C 1
ATOM 718 O O . LEU A 1 99 ? 121.927 -12.157 -152.682 1.00 27.38 99 LEU A O 1
ATOM 722 N N . ALA A 1 100 ? 123.670 -13.523 -152.351 1.00 27.27 100 ALA A N 1
ATOM 723 C CA . ALA A 1 100 ? 124.703 -12.475 -152.453 1.00 27.27 100 ALA A CA 1
ATOM 724 C C . ALA A 1 100 ? 125.962 -12.829 -153.293 1.00 27.27 100 ALA A C 1
ATOM 726 O O . ALA A 1 100 ? 126.343 -13.992 -153.353 1.00 27.27 100 ALA A O 1
ATOM 727 N N . VAL A 1 101 ? 126.629 -11.776 -153.811 1.00 31.47 101 VAL A N 1
ATOM 728 C CA . VAL A 1 101 ? 128.081 -11.626 -154.131 1.00 31.47 101 VAL A CA 1
ATOM 729 C C . VAL A 1 101 ? 128.735 -12.537 -155.198 1.00 31.47 101 VAL A C 1
ATOM 731 O O . VAL A 1 101 ? 128.834 -13.745 -155.018 1.00 31.47 101 VAL A O 1
ATOM 734 N N . SER A 1 102 ? 129.350 -11.923 -156.232 1.00 27.70 102 SER A N 1
ATOM 735 C CA . SER A 1 102 ? 130.819 -11.944 -156.512 1.00 27.70 102 SER A CA 1
ATOM 736 C C . SER A 1 102 ? 131.216 -11.108 -157.763 1.00 27.70 102 SER A C 1
ATOM 738 O O . SER A 1 102 ? 130.420 -11.044 -158.697 1.00 27.70 102 SER A O 1
ATOM 740 N N . PRO A 1 103 ? 132.420 -10.486 -157.827 1.00 60.91 103 PRO A N 1
ATOM 741 C CA . PRO A 1 103 ? 132.933 -9.767 -159.014 1.00 60.91 103 PRO A CA 1
ATOM 742 C C . PRO A 1 103 ? 134.249 -10.338 -159.611 1.00 60.91 103 PRO A C 1
ATOM 744 O O . PRO A 1 103 ? 135.001 -10.971 -158.876 1.00 60.91 103 PRO A O 1
ATOM 747 N N . LEU A 1 104 ? 134.582 -10.016 -160.885 1.00 30.91 104 LEU A N 1
ATOM 748 C CA . LEU A 1 104 ? 135.860 -9.380 -161.338 1.00 30.91 104 LEU A CA 1
ATOM 749 C C . LEU A 1 104 ? 136.185 -9.496 -162.861 1.00 30.91 104 LEU A C 1
ATOM 751 O O . LEU A 1 104 ? 136.154 -10.580 -163.423 1.00 30.91 104 LEU A O 1
ATOM 755 N N . ARG A 1 105 ? 136.667 -8.367 -163.425 1.00 29.39 105 ARG A N 1
ATOM 756 C CA . ARG A 1 105 ? 137.717 -8.171 -164.473 1.00 29.39 105 ARG A CA 1
ATOM 757 C C . ARG A 1 105 ? 137.594 -8.671 -165.947 1.00 29.39 105 ARG A C 1
ATOM 759 O O . ARG A 1 105 ? 137.521 -9.860 -166.204 1.00 29.39 105 ARG A O 1
ATOM 766 N N . THR A 1 106 ? 137.866 -7.710 -166.862 1.00 33.62 106 THR A N 1
ATOM 767 C CA . THR A 1 106 ? 138.688 -7.769 -168.119 1.00 33.62 106 THR A CA 1
ATOM 768 C C . THR A 1 106 ? 138.256 -8.670 -169.304 1.00 33.62 106 THR A C 1
ATOM 770 O O . THR A 1 106 ? 137.862 -9.802 -169.086 1.00 33.62 106 THR A O 1
ATOM 773 N N . GLU A 1 107 ? 138.389 -8.289 -170.591 1.00 35.31 107 GLU A N 1
ATOM 774 C CA . GLU A 1 107 ? 138.801 -7.006 -171.215 1.00 35.31 107 GLU A CA 1
ATOM 775 C C . GLU A 1 107 ? 138.436 -6.909 -172.721 1.00 35.31 107 GLU A C 1
ATOM 777 O O . GLU A 1 107 ? 138.656 -7.861 -173.464 1.00 35.31 107 GLU A O 1
ATOM 782 N N . THR A 1 108 ? 138.065 -5.705 -173.196 1.00 41.72 108 THR A N 1
ATOM 783 C CA . THR A 1 108 ? 138.000 -5.291 -174.629 1.00 41.72 108 THR A CA 1
ATOM 784 C C . THR A 1 108 ? 136.988 -6.048 -175.537 1.00 41.72 108 THR A C 1
ATOM 786 O O . THR A 1 108 ? 136.448 -7.068 -175.138 1.00 41.72 108 THR A O 1
ATOM 789 N N . ARG A 1 109 ? 136.608 -5.592 -176.747 1.00 33.41 109 ARG A N 1
ATOM 790 C CA . ARG A 1 109 ? 136.935 -4.372 -177.527 1.00 33.41 109 ARG A CA 1
ATOM 791 C C . ARG A 1 109 ? 135.764 -4.004 -178.465 1.00 33.41 109 ARG A C 1
ATOM 793 O O . ARG A 1 109 ? 134.969 -4.874 -178.797 1.00 33.41 109 ARG A O 1
ATOM 800 N N . THR A 1 110 ? 135.768 -2.769 -178.981 1.00 46.56 110 THR A N 1
ATOM 801 C CA . THR A 1 110 ? 134.910 -2.219 -180.062 1.00 46.56 110 THR A CA 1
ATOM 802 C C . THR A 1 110 ? 133.397 -2.080 -179.808 1.00 46.56 110 THR A C 1
ATOM 804 O O . THR A 1 110 ? 132.816 -2.882 -179.094 1.00 46.56 110 THR A O 1
ATOM 807 N N . ASP A 1 111 ? 132.681 -1.135 -180.435 1.00 36.69 111 ASP A N 1
ATOM 808 C CA . ASP A 1 111 ? 132.936 0.319 -180.547 1.00 36.69 111 ASP A CA 1
ATOM 809 C C . ASP A 1 111 ? 131.674 1.075 -181.053 1.00 36.69 111 ASP A C 1
ATOM 811 O O . ASP A 1 111 ? 130.812 0.501 -181.707 1.00 36.69 111 ASP A O 1
ATOM 815 N N . HIS A 1 112 ? 131.621 2.389 -180.808 1.00 49.97 112 HIS A N 1
ATOM 816 C CA . HIS A 1 112 ? 130.918 3.412 -181.617 1.00 49.97 112 HIS A CA 1
ATOM 817 C C . HIS A 1 112 ? 129.385 3.670 -181.620 1.00 49.97 112 HIS A C 1
ATOM 819 O O . HIS A 1 112 ? 129.016 4.705 -182.171 1.00 49.97 112 HIS A O 1
ATOM 825 N N . GLU A 1 113 ? 128.496 2.930 -180.940 1.00 47.06 113 GLU A N 1
ATOM 826 C CA . GLU A 1 113 ? 127.055 3.335 -180.865 1.00 47.06 113 GLU A CA 1
ATOM 827 C C . GLU A 1 113 ? 126.592 3.925 -179.509 1.00 47.06 113 GLU A C 1
ATOM 829 O O . GLU A 1 113 ? 125.611 4.665 -179.430 1.00 47.06 113 GLU A O 1
ATOM 834 N N . ALA A 1 114 ? 127.323 3.687 -178.417 1.00 47.22 114 ALA A N 1
ATOM 835 C CA . ALA A 1 114 ? 126.850 3.930 -177.045 1.00 47.22 114 ALA A CA 1
ATOM 836 C C . ALA A 1 114 ? 126.975 5.384 -176.510 1.00 47.22 114 ALA A C 1
ATOM 838 O O . ALA A 1 114 ? 127.263 5.574 -175.327 1.00 47.22 114 ALA A O 1
ATOM 839 N N . ARG A 1 115 ? 126.799 6.425 -177.344 1.00 51.16 115 ARG A N 1
ATOM 840 C CA . ARG A 1 115 ? 126.968 7.842 -176.917 1.00 51.16 115 ARG A CA 1
ATOM 841 C C . ARG A 1 115 ? 125.802 8.807 -177.156 1.00 51.16 115 ARG A C 1
ATOM 843 O O . ARG A 1 115 ? 125.816 9.866 -176.542 1.00 51.16 115 ARG A O 1
ATOM 850 N N . ALA A 1 116 ? 124.792 8.468 -177.960 1.00 51.62 116 ALA A N 1
ATOM 851 C CA . ALA A 1 116 ? 123.655 9.370 -178.206 1.00 51.62 116 ALA A CA 1
ATOM 852 C C . ALA A 1 116 ? 122.505 9.210 -177.187 1.00 51.62 116 ALA A C 1
ATOM 854 O O . ALA A 1 116 ? 121.912 10.188 -176.742 1.00 51.62 116 ALA A O 1
ATOM 855 N N . SER A 1 117 ? 122.192 7.979 -176.772 1.00 54.16 117 SER A N 1
ATOM 856 C CA . SER A 1 117 ? 120.954 7.666 -176.034 1.00 54.16 117 SER A CA 1
ATOM 857 C C . SER A 1 117 ? 120.972 7.974 -174.526 1.00 54.16 117 SER A C 1
ATOM 859 O O . SER A 1 117 ? 120.021 7.623 -173.831 1.00 54.16 117 SER A O 1
ATOM 861 N N . LEU A 1 118 ? 122.031 8.597 -173.993 1.00 56.47 118 LEU A N 1
ATOM 862 C CA . LEU A 1 118 ? 122.210 8.802 -172.543 1.00 56.47 118 LEU A CA 1
ATOM 863 C C . LEU A 1 118 ? 121.886 10.214 -172.029 1.00 56.47 118 LEU A C 1
ATOM 865 O O . LEU A 1 118 ? 121.793 10.395 -170.816 1.00 56.47 118 LEU A O 1
ATOM 869 N N . GLU A 1 119 ? 121.633 11.198 -172.896 1.00 58.34 119 GLU A N 1
ATOM 870 C CA . GLU A 1 119 ? 121.159 12.519 -172.442 1.00 58.34 119 GLU A CA 1
ATOM 871 C C . GLU A 1 119 ? 119.643 12.540 -172.172 1.00 58.34 119 GLU A C 1
ATOM 873 O O . GLU A 1 119 ? 119.180 13.214 -171.250 1.00 58.34 119 GLU A O 1
ATOM 878 N N . GLN A 1 120 ? 118.863 11.724 -172.891 1.00 57.81 120 GLN A N 1
ATOM 879 C CA . GLN A 1 120 ? 117.396 11.707 -172.796 1.00 57.81 120 GLN A CA 1
ATOM 880 C C . GLN A 1 120 ? 116.864 11.144 -171.459 1.00 57.81 120 GLN A C 1
ATOM 882 O O . GLN A 1 120 ? 115.752 11.468 -171.046 1.00 57.81 120 GLN A O 1
ATOM 887 N N . ALA A 1 121 ? 117.661 10.347 -170.738 1.00 58.28 121 ALA A N 1
ATOM 888 C CA . ALA A 1 121 ? 117.259 9.723 -169.473 1.00 58.28 121 ALA A CA 1
ATOM 889 C C . ALA A 1 121 ? 117.338 10.658 -168.245 1.00 58.28 121 ALA A C 1
ATOM 891 O O . ALA A 1 121 ? 116.787 10.338 -167.191 1.00 58.28 121 ALA A O 1
ATOM 892 N N . ARG A 1 122 ? 118.019 11.811 -168.345 1.00 59.84 122 ARG A N 1
ATOM 893 C CA . ARG A 1 122 ? 118.341 12.655 -167.176 1.00 59.84 122 ARG A CA 1
ATOM 894 C C . ARG A 1 122 ? 117.217 13.614 -166.752 1.00 59.84 122 ARG A C 1
ATOM 896 O O . ARG A 1 122 ? 117.237 14.091 -165.622 1.00 59.84 122 ARG A O 1
ATOM 903 N N . GLY A 1 123 ? 116.239 13.884 -167.621 1.00 59.34 123 GLY A N 1
ATOM 904 C CA . GLY A 1 123 ? 115.171 14.860 -167.356 1.00 59.34 123 GLY A CA 1
ATOM 905 C C . GLY A 1 123 ? 114.091 14.390 -166.372 1.00 59.34 123 GLY A C 1
ATOM 906 O O . GLY A 1 123 ? 113.712 15.133 -165.470 1.00 59.34 123 GLY A O 1
ATOM 907 N N . HIS A 1 124 ? 113.605 13.153 -166.511 1.00 63.69 124 HIS A N 1
ATOM 908 C CA . HIS A 1 124 ? 112.396 12.701 -165.804 1.00 63.69 124 HIS A CA 1
ATOM 909 C C . HIS A 1 124 ? 112.563 12.574 -164.280 1.00 63.69 124 HIS A C 1
ATOM 911 O O . HIS A 1 124 ? 111.656 12.933 -163.532 1.00 63.69 124 HIS A O 1
ATOM 917 N N . VAL A 1 125 ? 113.735 12.141 -163.804 1.00 61.91 125 VAL A N 1
ATOM 918 C CA . VAL A 1 125 ? 113.985 11.862 -162.373 1.00 61.91 125 VAL A CA 1
ATOM 919 C C . VAL A 1 125 ? 113.931 13.127 -161.495 1.00 61.91 125 VAL A C 1
ATOM 921 O O . VAL A 1 125 ? 113.741 13.031 -160.285 1.00 61.91 125 VAL A O 1
ATOM 924 N N . SER A 1 126 ? 114.054 14.324 -162.082 1.00 58.81 126 SER A N 1
ATOM 925 C CA . SER A 1 126 ? 113.982 15.580 -161.324 1.00 58.81 126 SER A CA 1
ATOM 926 C C . SER A 1 126 ? 112.554 15.999 -160.955 1.00 58.81 126 SER A C 1
ATOM 928 O O . SER A 1 126 ? 112.383 16.724 -159.980 1.00 58.81 126 SER A O 1
ATOM 930 N N . HIS A 1 127 ? 111.535 15.578 -161.714 1.00 65.75 127 HIS A N 1
ATOM 931 C CA . HIS A 1 127 ? 110.172 16.107 -161.573 1.00 65.75 127 HIS A CA 1
ATOM 932 C C . HIS A 1 127 ? 109.373 15.413 -160.456 1.00 65.75 127 HIS A C 1
ATOM 934 O O . HIS A 1 127 ? 108.728 16.071 -159.637 1.00 65.75 127 HIS A O 1
ATOM 940 N N . ASP A 1 128 ? 109.465 14.084 -160.363 1.00 63.81 128 ASP A N 1
ATOM 941 C CA . ASP A 1 128 ? 108.666 13.292 -159.414 1.00 63.81 128 ASP A CA 1
ATOM 942 C C . ASP A 1 128 ? 109.033 13.564 -157.939 1.00 63.81 128 ASP A C 1
ATOM 944 O O . ASP A 1 128 ? 108.187 13.461 -157.043 1.00 63.81 128 ASP A O 1
ATOM 948 N N . CYS A 1 129 ? 110.276 13.981 -157.679 1.00 60.84 129 CYS A N 1
ATOM 949 C CA . CYS A 1 129 ? 110.759 14.358 -156.348 1.00 60.84 129 CYS A CA 1
ATOM 950 C C . CYS A 1 129 ? 110.114 15.652 -155.813 1.00 60.84 129 CYS A C 1
ATOM 952 O O . CYS A 1 129 ? 109.872 15.763 -154.608 1.00 60.84 129 CYS A O 1
ATOM 954 N N . GLU A 1 130 ? 109.786 16.613 -156.682 1.00 64.75 130 GLU A N 1
ATOM 955 C CA . GLU A 1 130 ? 109.131 17.872 -156.292 1.00 64.75 130 GLU A CA 1
ATOM 956 C C . GLU A 1 130 ? 107.626 17.689 -156.036 1.00 64.75 130 GLU A C 1
ATOM 958 O O . GLU A 1 130 ? 107.021 18.398 -155.227 1.00 64.75 130 GLU A O 1
ATOM 963 N N . LEU A 1 131 ? 107.001 16.699 -156.682 1.00 67.12 131 LEU A N 1
ATOM 964 C CA . LEU A 1 131 ? 105.566 16.448 -156.550 1.00 67.12 131 LEU A CA 1
ATOM 965 C C . LEU A 1 131 ? 105.196 15.819 -155.191 1.00 67.12 131 LEU A C 1
ATOM 967 O O . LEU A 1 131 ? 104.112 16.075 -154.653 1.00 67.12 131 LEU A O 1
ATOM 971 N N . MET A 1 132 ? 106.087 15.011 -154.601 1.00 65.44 132 MET A N 1
ATOM 972 C CA . MET A 1 132 ? 105.853 14.396 -153.286 1.00 65.44 132 MET A CA 1
ATOM 973 C C . MET A 1 132 ? 105.972 15.388 -152.125 1.00 65.44 132 MET A C 1
ATOM 975 O O . MET A 1 132 ? 105.130 15.363 -151.223 1.00 65.44 132 MET A O 1
ATOM 979 N N . THR A 1 133 ? 106.946 16.303 -152.148 1.00 63.12 133 THR A N 1
ATOM 980 C CA . THR A 1 133 ? 107.097 17.324 -151.094 1.00 63.12 133 THR A CA 1
ATOM 981 C C . THR A 1 133 ? 105.879 18.252 -151.022 1.00 63.12 133 THR A C 1
ATOM 983 O O . THR A 1 133 ? 105.420 18.566 -149.923 1.00 63.12 133 THR A O 1
ATOM 986 N N . GLN A 1 134 ? 105.259 18.589 -152.161 1.00 72.81 134 GLN A N 1
ATOM 987 C CA . GLN A 1 134 ? 103.993 19.341 -152.199 1.00 72.81 134 GLN A CA 1
ATOM 988 C C . GLN A 1 134 ? 102.777 18.566 -151.653 1.00 72.81 134 GLN A C 1
ATOM 990 O O . GLN A 1 134 ? 101.845 19.173 -151.117 1.00 72.81 134 GLN A O 1
ATOM 995 N N . LYS A 1 135 ? 102.746 17.229 -151.764 1.00 75.25 135 LYS A N 1
ATOM 996 C CA . LYS A 1 135 ? 101.680 16.408 -151.153 1.00 75.25 135 LYS A CA 1
ATOM 997 C C . LYS A 1 135 ? 101.834 16.316 -149.634 1.00 75.25 135 LYS A C 1
ATOM 999 O O . LYS A 1 135 ? 100.840 16.438 -148.919 1.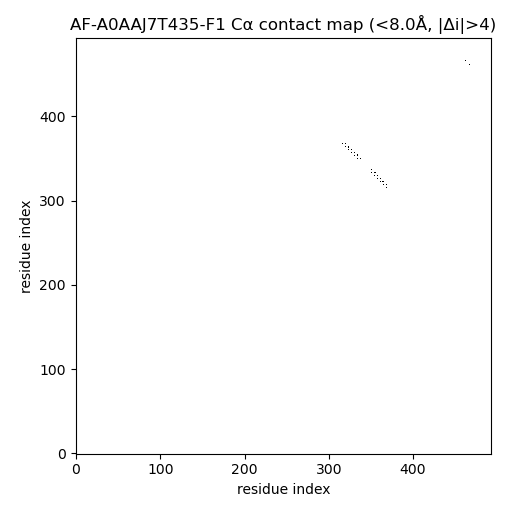00 75.25 135 LYS A O 1
ATOM 1004 N N . ILE A 1 136 ? 103.062 16.151 -149.140 1.00 72.19 136 ILE A N 1
ATOM 1005 C CA . ILE A 1 136 ? 103.351 16.040 -147.701 1.00 72.19 136 ILE A CA 1
ATOM 1006 C C . ILE A 1 136 ? 102.981 17.335 -146.958 1.00 72.19 136 ILE A C 1
ATOM 1008 O O . ILE A 1 136 ? 102.372 17.273 -145.887 1.00 72.19 136 ILE A O 1
ATOM 1012 N N . THR A 1 137 ? 103.261 18.511 -147.532 1.00 72.12 137 THR A N 1
ATOM 1013 C CA . THR A 1 137 ? 102.875 19.799 -146.924 1.00 72.12 137 THR A CA 1
ATOM 1014 C C . THR A 1 137 ? 101.359 20.010 -146.905 1.00 72.12 137 THR A C 1
ATOM 1016 O O . THR A 1 137 ? 100.826 20.430 -145.876 1.00 72.12 137 THR A O 1
ATOM 1019 N N . LYS A 1 138 ? 100.636 19.643 -147.976 1.00 74.25 138 LYS A N 1
ATOM 1020 C CA . LYS A 1 138 ? 99.159 19.690 -148.008 1.00 74.25 138 LYS A CA 1
ATOM 1021 C C . LYS A 1 138 ? 98.519 18.785 -146.952 1.00 74.25 138 LYS A C 1
ATOM 1023 O O . LYS A 1 138 ? 97.677 19.261 -146.193 1.00 74.25 138 LYS A O 1
ATOM 1028 N N . LEU A 1 139 ? 98.957 17.527 -146.841 1.00 77.44 139 LEU A N 1
ATOM 1029 C CA . LEU A 1 139 ? 98.461 16.599 -145.813 1.00 77.44 139 LEU A CA 1
ATOM 1030 C C . LEU A 1 139 ? 98.783 17.090 -144.390 1.00 77.44 139 LEU A C 1
ATOM 1032 O O . LEU A 1 139 ? 97.942 16.998 -143.499 1.00 77.44 139 LEU A O 1
ATOM 1036 N N . SER A 1 140 ? 99.963 17.685 -144.183 1.00 72.94 140 SER A N 1
ATOM 1037 C CA . SER A 1 140 ? 100.349 18.276 -142.892 1.00 72.94 140 SER A CA 1
ATOM 1038 C C . SER A 1 140 ? 99.481 19.480 -142.505 1.00 72.94 140 SER A C 1
ATOM 1040 O O . SER A 1 140 ? 99.153 19.649 -141.331 1.00 72.94 140 SER A O 1
ATOM 1042 N N . HIS A 1 141 ? 99.077 20.313 -143.470 1.00 79.00 141 HIS A N 1
ATOM 1043 C CA . HIS A 1 141 ? 98.159 21.426 -143.219 1.00 79.00 141 HIS A CA 1
ATOM 1044 C C . HIS A 1 141 ? 96.733 20.932 -142.930 1.00 79.00 141 HIS A C 1
ATOM 1046 O O . HIS A 1 141 ? 96.129 21.376 -141.957 1.00 79.00 141 HIS A O 1
ATOM 1052 N N . GLN A 1 142 ? 96.234 19.949 -143.689 1.00 79.19 142 GLN A N 1
ATOM 1053 C CA . GLN A 1 142 ? 94.936 19.309 -143.428 1.00 79.19 142 GLN A CA 1
ATOM 1054 C C . GLN A 1 142 ? 94.881 18.643 -142.044 1.00 79.19 142 GLN A C 1
ATOM 1056 O O . GLN A 1 142 ? 93.873 18.762 -141.352 1.00 79.19 142 GLN A O 1
ATOM 1061 N N . LEU A 1 143 ? 95.971 18.010 -141.591 1.00 78.25 143 LEU A N 1
ATOM 1062 C CA . LEU A 1 143 ? 96.070 17.480 -140.228 1.00 78.25 143 LEU A CA 1
ATOM 1063 C C . LEU A 1 143 ? 96.008 18.579 -139.158 1.00 78.25 143 LEU A C 1
ATOM 1065 O O . LEU A 1 143 ? 95.361 18.367 -138.137 1.00 78.25 143 LEU A O 1
ATOM 1069 N N . LYS A 1 144 ? 96.621 19.751 -139.377 1.00 80.50 144 LYS A N 1
ATOM 1070 C CA . LYS A 1 144 ? 96.505 20.884 -138.439 1.00 80.50 144 LYS A CA 1
ATOM 1071 C C . LYS A 1 144 ? 95.076 21.420 -138.361 1.00 80.50 144 LYS A C 1
ATOM 1073 O O . LYS A 1 144 ? 94.547 21.504 -137.259 1.00 80.50 144 LYS A O 1
ATOM 1078 N N . VAL A 1 145 ? 94.434 21.663 -139.506 1.00 81.25 145 VAL A N 1
ATOM 1079 C CA . VAL A 1 145 ? 93.042 22.146 -139.566 1.00 81.25 145 VAL A CA 1
ATOM 1080 C C . VAL A 1 145 ? 92.073 21.138 -138.933 1.00 81.25 145 VAL A C 1
ATOM 1082 O O . VAL A 1 145 ? 91.201 21.529 -138.164 1.00 81.25 145 VAL A O 1
ATOM 1085 N N . ASN A 1 146 ? 92.259 19.831 -139.157 1.00 80.88 146 ASN A N 1
ATOM 1086 C CA . ASN A 1 146 ? 91.460 18.807 -138.475 1.00 80.88 146 ASN A CA 1
ATOM 1087 C C . ASN A 1 146 ? 91.731 18.752 -136.963 1.00 80.88 146 ASN A C 1
ATOM 1089 O O . ASN A 1 146 ? 90.792 18.558 -136.198 1.00 80.88 146 ASN A O 1
ATOM 1093 N N . GLN A 1 147 ? 92.973 18.945 -136.504 1.00 81.12 147 GLN A N 1
ATOM 1094 C CA . GLN A 1 147 ? 93.263 19.039 -135.068 1.00 81.12 147 GLN A CA 1
ATOM 1095 C C . GLN A 1 147 ? 92.676 20.307 -134.431 1.00 81.12 147 GLN A C 1
ATOM 1097 O O . GLN A 1 147 ? 92.272 20.268 -133.275 1.00 81.12 147 GLN A O 1
ATOM 1102 N N . GLU A 1 148 ? 92.641 21.431 -135.147 1.00 81.00 148 GLU A N 1
ATOM 1103 C CA . GLU A 1 148 ? 91.988 22.670 -134.706 1.00 81.00 148 GLU A CA 1
ATOM 1104 C C . GLU A 1 148 ? 90.472 22.463 -134.610 1.00 81.00 148 GLU A C 1
ATOM 1106 O O . GLU A 1 148 ? 89.915 22.618 -133.527 1.00 81.00 148 GLU A O 1
ATOM 1111 N N . HIS A 1 149 ? 89.835 21.926 -135.653 1.00 82.44 149 HIS A N 1
ATOM 1112 C CA . HIS A 1 149 ? 88.416 21.565 -135.621 1.00 82.44 149 HIS A CA 1
ATOM 1113 C C . HIS A 1 149 ? 88.077 20.551 -134.509 1.00 82.44 149 HIS A C 1
ATOM 1115 O O . HIS A 1 149 ? 87.051 20.675 -133.841 1.00 82.44 149 HIS A O 1
ATOM 1121 N N . GLN A 1 150 ? 88.952 19.572 -134.253 1.00 81.50 150 GLN A N 1
ATOM 1122 C CA . GLN A 1 150 ? 88.789 18.612 -133.158 1.00 81.50 150 GLN A CA 1
ATOM 1123 C C . GLN A 1 150 ? 88.935 19.274 -131.775 1.00 81.50 150 GLN A C 1
ATOM 1125 O O . GLN A 1 150 ? 88.205 18.905 -130.853 1.00 81.50 150 GLN A O 1
ATOM 1130 N N . ARG A 1 151 ? 89.823 20.271 -131.623 1.00 82.19 151 ARG A N 1
ATOM 1131 C CA . ARG A 1 151 ? 89.927 21.089 -130.400 1.00 82.19 151 ARG A CA 1
ATOM 1132 C C . ARG A 1 151 ? 88.667 21.927 -130.201 1.00 82.19 151 ARG A C 1
ATOM 1134 O O . ARG A 1 151 ? 88.085 21.852 -129.122 1.00 82.19 151 ARG A O 1
ATOM 1141 N N . ASP A 1 152 ? 88.199 22.630 -131.228 1.00 83.88 152 ASP A N 1
ATOM 1142 C CA . ASP A 1 152 ? 86.988 23.454 -131.160 1.00 83.88 152 ASP A CA 1
ATOM 1143 C C . ASP A 1 152 ? 85.764 22.617 -130.778 1.00 83.88 152 ASP A C 1
ATOM 1145 O O . ASP A 1 152 ? 85.067 22.946 -129.814 1.00 83.88 152 ASP A O 1
ATOM 1149 N N . LEU A 1 153 ? 85.564 21.475 -131.450 1.00 84.88 153 LEU A N 1
ATOM 1150 C CA . LEU A 1 153 ? 84.496 20.524 -131.141 1.00 84.88 153 LEU A CA 1
ATOM 1151 C C . LEU A 1 153 ? 84.616 19.994 -129.704 1.00 84.88 153 LEU A C 1
ATOM 1153 O O . LEU A 1 153 ? 83.614 19.928 -128.993 1.00 84.88 153 LEU A O 1
ATOM 1157 N N . SER A 1 154 ? 85.830 19.672 -129.239 1.00 82.38 154 SER A N 1
ATOM 1158 C CA . SER A 1 154 ? 86.052 19.259 -127.847 1.00 82.38 154 SER A CA 1
ATOM 1159 C C . SER A 1 154 ? 85.768 20.380 -126.839 1.00 82.38 154 SER A C 1
ATOM 1161 O O . SER A 1 154 ? 85.264 20.102 -125.754 1.00 82.38 154 SER A O 1
ATOM 1163 N N . SER A 1 155 ? 86.005 21.647 -127.203 1.00 85.81 155 SER A N 1
ATOM 1164 C CA . SER A 1 155 ? 85.708 22.804 -126.353 1.00 85.81 155 SER A CA 1
ATOM 1165 C C . SER A 1 155 ? 84.202 23.065 -126.251 1.00 85.81 155 SER A C 1
ATOM 1167 O O . SER A 1 155 ? 83.699 23.322 -125.161 1.00 85.81 155 SER A O 1
ATOM 1169 N N . GLU A 1 156 ? 83.454 22.912 -127.348 1.00 86.38 156 GLU A N 1
ATOM 1170 C CA . GLU A 1 156 ? 81.990 23.010 -127.358 1.00 86.38 156 GLU A CA 1
ATOM 1171 C C . GLU A 1 156 ? 81.328 21.846 -126.615 1.00 86.38 156 GLU A C 1
ATOM 1173 O O . GLU A 1 156 ? 80.367 22.052 -125.874 1.00 86.38 156 GLU A O 1
ATOM 1178 N N . LEU A 1 157 ? 81.873 20.632 -126.738 1.00 85.06 157 LEU A N 1
ATOM 1179 C CA . LEU A 1 157 ? 81.472 19.496 -125.905 1.00 85.06 157 LEU A CA 1
ATOM 1180 C C . LEU A 1 157 ? 81.796 19.751 -124.426 1.00 85.06 157 LEU A C 1
ATOM 1182 O O . LEU A 1 157 ? 80.952 19.491 -123.577 1.00 85.06 157 LEU A O 1
ATOM 1186 N N . SER A 1 158 ? 82.953 20.338 -124.101 1.00 86.25 158 SER A N 1
ATOM 1187 C CA . SER A 1 158 ? 83.305 20.703 -122.722 1.00 86.25 158 SER A CA 1
ATOM 1188 C C . SER A 1 158 ? 82.372 21.770 -122.138 1.00 86.25 158 SER A C 1
ATOM 1190 O O . SER A 1 158 ? 81.947 21.633 -120.993 1.00 86.25 158 SER A O 1
ATOM 1192 N N . LYS A 1 159 ? 82.003 22.804 -122.909 1.00 87.00 159 LYS A N 1
ATOM 1193 C CA . LYS A 1 159 ? 81.015 23.818 -122.493 1.00 87.00 159 LYS A CA 1
ATOM 1194 C C . LYS A 1 159 ? 79.643 23.189 -122.268 1.00 87.00 159 LYS A C 1
ATOM 1196 O O . LYS A 1 159 ? 79.028 23.425 -121.236 1.00 87.00 159 LYS A O 1
ATOM 1201 N N . LYS A 1 160 ? 79.175 22.349 -123.199 1.00 85.38 160 LYS A N 1
ATOM 1202 C CA . LYS A 1 160 ? 77.886 21.647 -123.075 1.00 85.38 160 LYS A CA 1
ATOM 1203 C C . LYS A 1 160 ? 77.872 20.666 -121.906 1.00 85.38 160 LYS A C 1
ATOM 1205 O O . LYS A 1 160 ? 76.848 20.566 -121.241 1.00 85.38 160 LYS A O 1
ATOM 1210 N N . ASN A 1 161 ? 78.997 20.022 -121.602 1.00 88.62 161 ASN A N 1
ATOM 1211 C CA . ASN A 1 161 ? 79.148 19.209 -120.399 1.00 88.62 161 ASN A CA 1
ATOM 1212 C C . ASN A 1 161 ? 79.129 20.073 -119.126 1.00 88.62 161 ASN A C 1
ATOM 1214 O O . ASN A 1 161 ? 78.450 19.687 -118.184 1.00 88.62 161 ASN A O 1
ATOM 1218 N N . SER A 1 162 ? 79.772 21.251 -119.096 1.00 86.94 162 SER A N 1
ATOM 1219 C CA . SER A 1 162 ? 79.658 22.197 -117.963 1.00 86.94 162 SER A CA 1
ATOM 1220 C C . SER A 1 162 ? 78.206 22.608 -117.730 1.00 86.94 162 SER A C 1
ATOM 1222 O O . SER A 1 162 ? 77.673 22.362 -116.654 1.00 86.94 162 SER A O 1
ATOM 1224 N N . MET A 1 163 ? 77.522 23.093 -118.774 1.00 87.50 163 MET A N 1
ATOM 1225 C CA . MET A 1 163 ? 76.099 23.441 -118.710 1.00 87.50 163 MET A CA 1
ATOM 1226 C C . MET A 1 163 ? 75.245 22.248 -118.251 1.00 87.50 163 MET A C 1
ATOM 1228 O O . MET A 1 163 ? 74.347 22.413 -117.434 1.00 87.50 163 MET A O 1
ATOM 1232 N N . MET A 1 164 ? 75.525 21.032 -118.737 1.00 87.38 164 MET A N 1
ATOM 1233 C CA . MET A 1 164 ? 74.835 19.815 -118.298 1.00 87.38 164 MET A CA 1
ATOM 1234 C C . MET A 1 164 ? 75.091 19.523 -116.813 1.00 87.38 164 MET A C 1
ATOM 1236 O O . MET A 1 164 ? 74.150 19.197 -116.099 1.00 87.38 164 MET A O 1
ATOM 1240 N N . HIS A 1 165 ? 76.323 19.670 -116.322 1.00 87.06 165 HIS A N 1
ATOM 1241 C CA . HIS A 1 165 ? 76.642 19.520 -114.901 1.00 87.06 165 HIS A CA 1
ATOM 1242 C C . HIS A 1 165 ? 75.995 20.614 -114.042 1.00 87.06 165 HIS A C 1
ATOM 1244 O O . HIS A 1 165 ? 75.521 20.310 -112.953 1.00 87.06 165 HIS A O 1
ATOM 1250 N N . GLU A 1 166 ? 75.894 21.850 -114.531 1.00 89.56 166 GLU A N 1
ATOM 1251 C CA . GLU A 1 166 ? 75.176 22.945 -113.871 1.00 89.56 166 GLU A CA 1
ATOM 1252 C C . GLU A 1 166 ? 73.668 22.657 -113.798 1.00 89.56 166 GLU A C 1
ATOM 1254 O O . GLU A 1 166 ? 73.090 22.723 -112.714 1.00 89.56 166 GLU A O 1
ATOM 1259 N N . TYR A 1 167 ? 73.035 22.230 -114.898 1.00 88.56 167 TYR A N 1
ATOM 1260 C CA . TYR A 1 167 ? 71.630 21.805 -114.898 1.00 88.56 167 TYR A CA 1
ATOM 1261 C C . TYR A 1 167 ? 71.386 20.571 -114.020 1.00 88.56 167 TYR A C 1
ATOM 1263 O O . TYR A 1 167 ? 70.371 20.516 -113.329 1.00 88.56 167 TYR A O 1
ATOM 1271 N N . LEU A 1 168 ? 72.301 19.598 -113.999 1.00 89.94 168 LEU A N 1
ATOM 1272 C CA . LEU A 1 168 ? 72.219 18.429 -113.120 1.00 89.94 168 LEU A CA 1
ATOM 1273 C C . LEU A 1 168 ? 72.399 18.804 -111.643 1.00 89.94 168 LEU A C 1
ATOM 1275 O O . LEU A 1 168 ? 71.686 18.263 -110.807 1.00 89.94 168 LEU A O 1
ATOM 1279 N N . ASN A 1 169 ? 73.284 19.747 -111.318 1.00 91.25 169 ASN A N 1
ATOM 1280 C CA . ASN A 1 169 ? 73.489 20.250 -109.958 1.00 91.25 169 ASN A CA 1
ATOM 1281 C C . ASN A 1 169 ? 72.278 21.065 -109.466 1.00 91.25 169 ASN A C 1
ATOM 1283 O O . ASN A 1 169 ? 71.803 20.870 -108.349 1.00 91.25 169 ASN A O 1
ATOM 1287 N N . ILE A 1 170 ? 71.711 21.919 -110.324 1.00 92.00 170 ILE A N 1
ATOM 1288 C CA . ILE A 1 170 ? 70.455 22.634 -110.049 1.00 92.00 170 ILE A CA 1
ATOM 1289 C C . ILE A 1 170 ? 69.299 21.635 -109.883 1.00 92.00 170 ILE A C 1
ATOM 1291 O O . ILE A 1 170 ? 68.500 21.774 -108.966 1.00 92.00 170 ILE A O 1
ATOM 1295 N N . ASN A 1 171 ? 69.222 20.587 -110.708 1.00 92.19 171 ASN A N 1
ATOM 1296 C CA . ASN A 1 171 ? 68.208 19.539 -110.566 1.00 92.19 171 ASN A CA 1
ATOM 1297 C C . ASN A 1 171 ? 68.405 18.704 -109.284 1.00 92.19 171 ASN A C 1
ATOM 1299 O O . ASN A 1 171 ? 67.422 18.401 -108.618 1.00 92.19 171 ASN A O 1
ATOM 1303 N N . SER A 1 172 ? 69.646 18.381 -108.898 1.00 92.62 172 SER A N 1
ATOM 1304 C CA . SER A 1 172 ? 69.959 17.674 -107.644 1.00 92.62 172 SER A CA 1
ATOM 1305 C C . SER A 1 172 ? 69.549 18.512 -106.437 1.00 92.62 172 SER A C 1
ATOM 1307 O O . SER A 1 172 ? 68.730 18.075 -105.640 1.00 92.62 172 SER A O 1
ATOM 1309 N N . THR A 1 173 ? 69.990 19.770 -106.367 1.00 93.12 173 THR A N 1
ATOM 1310 C CA . THR A 1 173 ? 69.636 20.685 -105.268 1.00 93.12 173 THR A CA 1
ATOM 1311 C C . THR A 1 173 ? 68.138 21.019 -105.219 1.00 93.12 173 THR A C 1
ATOM 1313 O O . THR A 1 173 ? 67.575 21.149 -104.130 1.00 93.12 173 THR A O 1
ATOM 1316 N N . LEU A 1 174 ? 67.439 21.080 -106.361 1.00 93.75 174 LEU A N 1
ATOM 1317 C CA . LEU A 1 174 ? 65.972 21.166 -106.403 1.00 93.75 174 LEU A CA 1
ATOM 1318 C C . LEU A 1 174 ? 65.293 19.874 -105.925 1.00 93.75 174 LEU A C 1
ATOM 1320 O O . LEU A 1 174 ? 64.270 19.950 -105.248 1.00 93.75 174 LEU A O 1
ATOM 1324 N N . GLN A 1 175 ? 65.839 18.695 -106.230 1.00 92.69 175 GLN A N 1
ATOM 1325 C CA . GLN A 1 175 ? 65.326 17.418 -105.723 1.00 92.69 175 GLN A CA 1
ATOM 1326 C C . GLN A 1 175 ? 65.578 17.270 -104.220 1.00 92.69 175 GLN A C 1
ATOM 1328 O O . GLN A 1 175 ? 64.651 16.929 -103.495 1.00 92.69 175 GLN A O 1
ATOM 1333 N N . GLU A 1 176 ? 66.775 17.596 -103.737 1.00 93.94 176 GLU A N 1
ATOM 1334 C CA . GLU A 1 176 ? 67.149 17.617 -102.319 1.00 93.94 176 GLU A CA 1
ATOM 1335 C C . GLU A 1 176 ? 66.231 18.552 -101.523 1.00 93.94 176 GLU A C 1
ATOM 1337 O O . GLU A 1 176 ? 65.568 18.108 -100.589 1.00 93.94 176 GLU A O 1
ATOM 1342 N N . THR A 1 177 ? 66.082 19.812 -101.948 1.00 94.44 177 THR A N 1
ATOM 1343 C CA . THR A 1 177 ? 65.171 20.765 -101.285 1.00 94.44 177 THR A CA 1
ATOM 1344 C C . THR A 1 177 ? 63.699 20.363 -101.399 1.00 94.44 177 THR A C 1
ATOM 1346 O O . THR A 1 177 ? 62.946 20.563 -100.448 1.00 94.44 177 THR A O 1
ATOM 1349 N N . THR A 1 178 ? 63.271 19.734 -102.500 1.00 94.25 178 THR A N 1
ATOM 1350 C CA . THR A 1 178 ? 61.915 19.161 -102.615 1.00 94.25 178 THR A CA 1
ATOM 1351 C C . THR A 1 178 ? 61.711 18.008 -101.632 1.00 94.25 178 THR A C 1
ATOM 1353 O O . THR A 1 178 ? 60.673 17.945 -100.975 1.00 94.25 178 THR A O 1
ATOM 1356 N N . ILE A 1 179 ? 62.695 17.117 -101.494 1.00 94.31 179 ILE A N 1
ATOM 1357 C CA . ILE A 1 179 ? 62.669 15.985 -100.562 1.00 94.31 179 ILE A CA 1
ATOM 1358 C C . ILE A 1 179 ? 62.687 16.480 -99.111 1.00 94.31 179 ILE A C 1
ATOM 1360 O O . ILE A 1 179 ? 61.935 15.958 -98.294 1.00 94.31 179 ILE A O 1
ATOM 1364 N N . ASP A 1 180 ? 63.475 17.502 -98.778 1.00 93.69 180 ASP A N 1
ATOM 1365 C CA . ASP A 1 180 ? 63.534 18.056 -97.421 1.00 93.69 180 ASP A CA 1
ATOM 1366 C C . ASP A 1 180 ? 62.280 18.859 -97.052 1.00 93.69 180 ASP A C 1
ATOM 1368 O O . ASP A 1 180 ? 61.798 18.753 -95.923 1.00 93.69 180 ASP A O 1
ATOM 1372 N N . LEU A 1 181 ? 61.664 19.566 -98.007 1.00 94.88 181 LEU A N 1
ATOM 1373 C CA . LEU A 1 181 ? 60.330 20.143 -97.817 1.00 94.88 181 LEU A CA 1
ATOM 1374 C C . LEU A 1 181 ? 59.263 19.053 -97.640 1.00 94.88 181 LEU A C 1
ATOM 1376 O O . LEU A 1 181 ? 58.411 19.178 -96.763 1.00 94.88 181 LEU A O 1
ATOM 1380 N N . GLN A 1 182 ? 59.317 17.963 -98.415 1.00 94.44 182 GLN A N 1
ATOM 1381 C CA . GLN A 1 182 ? 58.418 16.817 -98.236 1.00 94.44 182 GLN A CA 1
ATOM 1382 C C . GLN A 1 182 ? 58.608 16.156 -96.864 1.00 94.44 182 GLN A C 1
ATOM 1384 O O . GLN A 1 182 ? 57.612 15.924 -96.184 1.00 94.44 182 GLN A O 1
ATOM 1389 N N . ARG A 1 183 ? 59.855 15.934 -96.420 1.00 94.94 183 ARG A N 1
ATOM 1390 C CA . ARG A 1 183 ? 60.197 15.420 -95.080 1.00 94.94 183 ARG A CA 1
ATOM 1391 C C . ARG A 1 183 ? 59.634 16.316 -93.982 1.00 94.94 183 ARG A C 1
ATOM 1393 O O . ARG A 1 183 ? 58.875 15.838 -93.146 1.00 94.94 183 ARG A O 1
ATOM 1400 N N . ALA A 1 184 ? 59.908 17.621 -94.034 1.00 94.19 184 ALA A N 1
ATOM 1401 C CA . ALA A 1 184 ? 59.398 18.582 -93.058 1.00 94.19 184 ALA A CA 1
ATOM 1402 C C . ALA A 1 184 ? 57.858 18.628 -93.027 1.00 94.19 184 ALA A C 1
ATOM 1404 O O . ALA A 1 184 ? 57.261 18.738 -91.954 1.00 94.19 184 ALA A O 1
ATOM 1405 N N . LEU A 1 185 ? 57.192 18.491 -94.179 1.00 94.75 185 LEU A N 1
ATOM 1406 C CA . LEU A 1 185 ? 55.732 18.382 -94.256 1.00 94.75 185 LEU A CA 1
ATOM 1407 C C . LEU A 1 185 ? 55.213 17.044 -93.700 1.00 94.75 185 LEU A C 1
ATOM 1409 O O . LEU A 1 185 ? 54.199 17.041 -93.002 1.00 94.75 185 LEU A O 1
ATOM 1413 N N . THR A 1 186 ? 55.897 15.915 -93.923 1.00 94.31 186 THR A N 1
ATOM 1414 C CA . THR A 1 186 ? 55.528 14.634 -93.292 1.00 94.31 186 THR A CA 1
ATOM 1415 C C . THR A 1 186 ? 55.773 14.638 -91.785 1.00 94.31 186 THR A C 1
ATOM 1417 O O . THR A 1 186 ? 54.916 14.185 -91.035 1.00 94.31 186 THR A O 1
ATOM 1420 N N . ASP A 1 187 ? 56.872 15.220 -91.308 1.00 94.31 187 ASP A N 1
ATOM 1421 C CA . ASP A 1 187 ? 57.203 15.271 -89.882 1.00 94.31 187 ASP A CA 1
ATOM 1422 C C . ASP A 1 187 ? 56.269 16.220 -89.121 1.00 94.31 187 ASP A C 1
ATOM 1424 O O . ASP A 1 187 ? 55.792 15.887 -88.035 1.00 94.31 187 ASP A O 1
ATOM 1428 N N . THR A 1 188 ? 55.922 17.373 -89.706 1.00 93.56 188 THR A N 1
ATOM 1429 C CA . THR A 1 188 ? 54.928 18.284 -89.114 1.00 93.56 188 THR A CA 1
ATOM 1430 C C . THR A 1 188 ? 53.507 17.726 -89.181 1.00 93.56 188 THR A C 1
ATOM 1432 O O . THR A 1 188 ? 52.755 17.905 -88.225 1.00 93.56 188 THR A O 1
ATOM 1435 N N . THR A 1 189 ? 53.114 17.003 -90.237 1.00 93.75 189 THR A N 1
ATOM 1436 C CA . THR A 1 189 ? 51.795 16.337 -90.267 1.00 93.75 189 THR A CA 1
ATOM 1437 C C . THR A 1 189 ? 51.721 15.160 -89.294 1.00 93.75 189 THR A C 1
ATOM 1439 O O . THR A 1 189 ? 50.748 15.082 -88.549 1.00 93.75 189 THR A O 1
ATOM 1442 N N . LEU A 1 190 ? 52.756 14.320 -89.187 1.00 94.62 190 LEU A N 1
ATOM 1443 C CA . LEU A 1 190 ? 52.841 13.262 -88.170 1.00 94.62 190 LEU A CA 1
ATOM 1444 C C . LEU A 1 190 ? 52.872 13.832 -86.744 1.00 94.62 190 LEU A C 1
ATOM 1446 O O . LEU A 1 190 ? 52.201 13.300 -85.859 1.00 94.62 190 LEU A O 1
ATOM 1450 N N . GLY A 1 191 ? 53.592 14.934 -86.517 1.00 94.75 191 GLY A N 1
ATOM 1451 C CA . GLY A 1 191 ? 53.574 15.673 -85.252 1.00 94.75 191 GLY A CA 1
ATOM 1452 C C . GLY A 1 191 ? 52.176 16.196 -84.911 1.00 94.75 191 GLY A C 1
ATOM 1453 O O . GLY A 1 191 ? 51.689 15.974 -83.806 1.00 94.75 191 GLY A O 1
ATOM 1454 N N . ASN A 1 192 ? 51.482 16.799 -85.880 1.00 93.88 192 ASN A N 1
ATOM 1455 C CA . ASN A 1 192 ? 50.096 17.240 -85.719 1.00 93.88 192 ASN A CA 1
ATOM 1456 C C . ASN A 1 192 ? 49.127 16.071 -85.467 1.00 93.88 192 ASN A C 1
ATOM 1458 O O . ASN A 1 192 ? 48.207 16.222 -84.666 1.00 93.88 192 ASN A O 1
ATOM 1462 N N . CYS A 1 193 ? 49.324 14.903 -86.087 1.00 92.56 193 CYS A N 1
ATOM 1463 C CA . CYS A 1 193 ? 48.533 13.702 -85.797 1.00 92.56 193 CYS A CA 1
ATOM 1464 C C . CYS A 1 193 ? 48.743 13.217 -84.356 1.00 92.56 193 CYS A C 1
ATOM 1466 O O . CYS A 1 193 ? 47.757 13.007 -83.652 1.00 92.56 193 CYS A O 1
ATOM 1468 N N . ARG A 1 194 ? 49.994 13.135 -83.880 1.00 94.50 194 ARG A N 1
ATOM 1469 C CA . ARG A 1 194 ? 50.305 12.780 -82.481 1.00 94.50 194 ARG A CA 1
ATOM 1470 C C . ARG A 1 194 ? 49.688 13.771 -81.496 1.00 94.50 194 ARG A C 1
ATOM 1472 O O . ARG A 1 194 ? 48.995 13.356 -80.578 1.00 94.50 194 ARG A O 1
ATOM 1479 N N . LEU A 1 195 ? 49.830 15.076 -81.740 1.00 94.25 195 LEU A N 1
ATOM 1480 C CA . LEU A 1 195 ? 49.198 16.113 -80.916 1.00 94.25 195 LEU A CA 1
ATOM 1481 C C . LEU A 1 195 ? 47.661 16.021 -80.940 1.00 94.25 195 LEU A C 1
ATOM 1483 O O . LEU A 1 195 ? 47.019 16.261 -79.921 1.00 94.25 195 LEU A O 1
ATOM 1487 N N . GLN A 1 196 ? 47.042 15.631 -82.060 1.00 94.94 196 GLN A N 1
ATOM 1488 C CA . GLN A 1 196 ? 45.599 15.359 -82.111 1.00 94.94 196 GLN A CA 1
ATOM 1489 C C . GLN A 1 196 ? 45.205 14.097 -81.330 1.00 94.94 196 GLN A C 1
ATOM 1491 O O . GLN A 1 196 ? 44.128 14.074 -80.738 1.00 94.94 196 GLN A O 1
ATOM 1496 N N . GLU A 1 197 ? 46.036 13.057 -81.304 1.00 94.00 197 GLU A N 1
ATOM 1497 C CA . GLU A 1 197 ? 45.818 11.835 -80.514 1.00 94.00 197 GLU A CA 1
ATOM 1498 C C . GLU A 1 197 ? 46.018 12.079 -79.008 1.00 94.00 197 GLU A C 1
ATOM 1500 O O . GLU A 1 197 ? 45.220 11.612 -78.192 1.00 94.00 197 GLU A O 1
ATOM 1505 N N . GLU A 1 198 ? 47.003 12.894 -78.631 1.00 95.19 198 GLU A N 1
ATOM 1506 C CA . GLU A 1 198 ? 47.201 13.399 -77.268 1.00 95.19 198 GLU A CA 1
ATOM 1507 C C . GLU A 1 198 ? 46.012 14.265 -76.825 1.00 95.19 198 GLU A C 1
ATOM 1509 O O . GLU A 1 198 ? 45.401 13.993 -75.794 1.00 95.19 198 GLU A O 1
ATOM 1514 N N . VAL A 1 199 ? 45.583 15.241 -77.633 1.00 94.62 199 VAL A N 1
ATOM 1515 C CA . VAL A 1 199 ? 44.393 16.061 -77.334 1.00 94.62 199 VAL A CA 1
ATOM 1516 C C . VAL A 1 199 ? 43.120 15.209 -77.253 1.00 94.62 199 VAL A C 1
ATOM 1518 O O . VAL A 1 199 ? 42.308 15.427 -76.352 1.00 94.62 199 VAL A O 1
ATOM 1521 N N . ARG A 1 200 ? 42.942 14.204 -78.124 1.00 95.50 200 ARG A N 1
ATOM 1522 C CA . ARG A 1 200 ? 41.809 13.261 -78.048 1.00 95.50 200 ARG A CA 1
ATOM 1523 C C . ARG A 1 200 ? 41.847 12.444 -76.761 1.00 95.50 200 ARG A C 1
ATOM 1525 O O . ARG A 1 200 ? 40.864 12.466 -76.024 1.00 95.50 200 ARG A O 1
ATOM 1532 N N . SER A 1 201 ? 42.961 11.787 -76.448 1.00 95.69 201 SER A N 1
ATOM 1533 C CA . SER A 1 201 ? 43.093 10.951 -75.246 1.00 95.69 201 SER A CA 1
ATOM 1534 C C . SER A 1 201 ? 42.978 11.756 -73.945 1.00 95.69 201 SER A C 1
ATOM 1536 O O . SER A 1 201 ? 42.300 11.311 -73.018 1.00 95.69 201 SER A O 1
ATOM 1538 N N . LEU A 1 202 ? 43.510 12.982 -73.897 1.00 95.88 202 LEU A N 1
ATOM 1539 C CA . LEU A 1 202 ? 43.274 13.928 -72.801 1.00 95.88 202 LEU A CA 1
ATOM 1540 C C . LEU A 1 202 ? 41.799 14.348 -72.718 1.00 95.88 202 LEU A C 1
ATOM 1542 O O . LEU A 1 202 ? 41.234 14.366 -71.625 1.00 95.88 202 LEU A O 1
ATOM 1546 N N . SER A 1 203 ? 41.138 14.634 -73.847 1.00 95.94 203 SER A N 1
ATOM 1547 C CA . SER A 1 203 ? 39.706 14.973 -73.861 1.00 95.94 203 SER A CA 1
ATOM 1548 C C . SER A 1 203 ? 38.825 13.808 -73.394 1.00 95.94 203 SER A C 1
ATOM 1550 O O . SER A 1 203 ? 37.882 14.020 -72.633 1.00 95.94 203 SER A O 1
ATOM 1552 N N . GLU A 1 204 ? 39.171 12.570 -73.758 1.00 96.62 204 GLU A N 1
ATOM 1553 C CA . GLU A 1 204 ? 38.506 11.363 -73.275 1.00 96.62 204 GLU A CA 1
ATOM 1554 C C . GLU A 1 204 ? 38.759 11.126 -71.788 1.00 96.62 204 GLU A C 1
ATOM 1556 O O . GLU A 1 204 ? 37.820 10.805 -71.065 1.00 96.62 204 GLU A O 1
ATOM 1561 N N . SER A 1 205 ? 39.995 11.302 -71.314 1.00 96.62 205 SER A N 1
ATOM 1562 C CA . SER A 1 205 ? 40.343 11.191 -69.894 1.00 96.62 205 SER A CA 1
ATOM 1563 C C . SER A 1 205 ? 39.557 12.206 -69.059 1.00 96.62 205 SER A C 1
ATOM 1565 O O . SER A 1 205 ? 38.911 11.840 -68.077 1.00 96.62 205 SER A O 1
ATOM 1567 N N . ASN A 1 206 ? 39.509 13.463 -69.504 1.00 95.06 206 ASN A N 1
ATOM 1568 C CA . ASN A 1 206 ? 38.717 14.517 -68.872 1.00 95.06 206 ASN A CA 1
ATOM 1569 C C . ASN A 1 206 ? 37.212 14.196 -68.909 1.00 95.06 206 ASN A C 1
ATOM 1571 O O . ASN A 1 206 ? 36.521 14.366 -67.906 1.00 95.06 206 ASN A O 1
ATOM 1575 N N . ALA A 1 207 ? 36.693 13.669 -70.023 1.00 96.25 207 ALA A N 1
ATOM 1576 C CA . ALA A 1 207 ? 35.294 13.256 -70.134 1.00 96.25 207 ALA A CA 1
ATOM 1577 C C . ALA A 1 207 ? 34.944 12.044 -69.249 1.00 96.25 207 ALA A C 1
ATOM 1579 O O . ALA A 1 207 ? 33.817 11.961 -68.761 1.00 96.25 207 ALA A O 1
ATOM 1580 N N . ARG A 1 208 ? 35.883 11.116 -69.015 1.00 96.69 208 ARG A N 1
ATOM 1581 C CA . ARG A 1 208 ? 35.731 9.999 -68.063 1.00 96.69 208 ARG A CA 1
ATOM 1582 C C . ARG A 1 208 ? 35.705 10.527 -66.626 1.00 96.69 208 ARG A C 1
ATOM 1584 O O . ARG A 1 208 ? 34.720 10.296 -65.931 1.00 96.69 208 ARG A O 1
ATOM 1591 N N . GLY A 1 209 ? 36.683 11.349 -66.239 1.00 96.44 209 GLY A N 1
ATOM 1592 C CA . GLY A 1 209 ? 36.731 11.980 -64.914 1.00 96.44 209 GLY A CA 1
ATOM 1593 C C . GLY A 1 209 ? 35.494 12.832 -64.596 1.00 96.44 209 GLY A C 1
ATOM 1594 O O . GLY A 1 209 ? 34.966 12.765 -63.489 1.00 96.44 209 GLY A O 1
ATOM 1595 N N . LEU A 1 210 ? 34.950 13.568 -65.573 1.00 97.31 210 LEU A N 1
ATOM 1596 C CA . LEU A 1 210 ? 33.696 14.315 -65.399 1.00 97.31 210 LEU A CA 1
ATOM 1597 C C . LEU A 1 210 ? 32.479 13.403 -65.154 1.00 97.31 210 LEU A C 1
ATOM 1599 O O . LEU A 1 210 ? 31.622 13.756 -64.345 1.00 97.31 210 LEU A O 1
ATOM 1603 N N . ARG A 1 211 ? 32.402 12.228 -65.795 1.00 96.94 211 ARG A N 1
ATOM 1604 C CA . ARG A 1 211 ? 31.343 11.232 -65.525 1.00 96.94 211 ARG A CA 1
ATOM 1605 C C . ARG A 1 211 ? 31.501 10.623 -64.135 1.00 96.94 211 ARG A C 1
ATOM 1607 O O . ARG A 1 211 ? 30.524 10.535 -63.400 1.00 96.94 211 ARG A O 1
ATOM 1614 N N . GLU A 1 212 ? 32.723 10.263 -63.752 1.00 97.31 212 GLU A N 1
ATOM 1615 C CA . GLU A 1 212 ? 33.034 9.718 -62.424 1.00 97.31 212 GLU A CA 1
ATOM 1616 C C . GLU A 1 212 ? 32.707 10.720 -61.306 1.00 97.31 212 GLU A C 1
ATOM 1618 O O . GLU A 1 212 ? 32.131 10.340 -60.287 1.00 97.31 212 GLU A O 1
ATOM 1623 N N . LEU A 1 213 ? 32.978 12.014 -61.516 1.00 96.88 213 LEU A N 1
ATOM 1624 C CA . LEU A 1 213 ? 32.551 13.086 -60.613 1.00 96.88 213 LEU A CA 1
ATOM 1625 C C . LEU A 1 213 ? 31.021 13.198 -60.542 1.00 96.88 213 LEU A C 1
ATOM 1627 O O . LEU A 1 213 ? 30.474 13.219 -59.441 1.00 96.88 213 LEU A O 1
ATOM 1631 N N . GLN A 1 214 ? 30.313 13.201 -61.677 1.00 97.38 214 GLN A N 1
ATOM 1632 C CA . GLN A 1 214 ? 28.841 13.239 -61.708 1.00 97.38 214 GLN A CA 1
ATOM 1633 C C . GLN A 1 214 ? 28.206 12.022 -61.013 1.00 97.38 214 GLN A C 1
ATOM 1635 O O . GLN A 1 214 ? 27.229 12.168 -60.274 1.00 97.38 214 GLN A O 1
ATOM 1640 N N . GLU A 1 215 ? 28.778 10.828 -61.182 1.00 97.62 215 GLU A N 1
ATOM 1641 C CA . GLU A 1 215 ? 28.371 9.630 -60.448 1.00 97.62 215 GLU A CA 1
ATOM 1642 C C . GLU A 1 215 ? 28.657 9.746 -58.948 1.00 97.62 215 GLU A C 1
ATOM 1644 O O . GLU A 1 215 ? 27.793 9.409 -58.137 1.00 97.62 215 GLU A O 1
ATOM 1649 N N . CYS A 1 216 ? 29.828 10.247 -58.552 1.00 97.12 216 CYS A N 1
ATOM 1650 C CA . CYS A 1 216 ? 30.163 10.494 -57.150 1.00 97.12 216 CYS A CA 1
ATOM 1651 C C . CYS A 1 216 ? 29.211 11.512 -56.505 1.00 97.12 216 CYS A C 1
ATOM 1653 O O . CYS A 1 216 ? 28.718 11.264 -55.402 1.00 97.12 216 CYS A O 1
ATOM 1655 N N . GLU A 1 217 ? 28.860 12.600 -57.197 1.00 96.81 217 GLU A N 1
ATOM 1656 C CA . GLU A 1 217 ? 27.831 13.535 -56.736 1.00 96.81 217 GLU A CA 1
ATOM 1657 C C . GLU A 1 217 ? 26.448 12.874 -56.636 1.00 96.81 217 GLU A C 1
ATOM 1659 O O . GLU A 1 217 ? 25.716 13.119 -55.678 1.00 96.81 217 GLU A O 1
ATOM 1664 N N . ALA A 1 218 ? 26.053 12.043 -57.606 1.00 97.50 218 ALA A N 1
ATOM 1665 C CA . ALA A 1 218 ? 24.772 11.338 -57.570 1.00 97.50 218 ALA A CA 1
ATOM 1666 C C . ALA A 1 218 ? 24.707 10.363 -56.382 1.00 97.50 218 ALA A C 1
ATOM 1668 O O . ALA A 1 218 ? 23.733 10.369 -55.622 1.00 97.50 218 ALA A O 1
ATOM 1669 N N . ARG A 1 219 ? 25.778 9.592 -56.156 1.00 97.50 219 ARG A N 1
ATOM 1670 C CA . ARG A 1 219 ? 25.950 8.714 -54.989 1.00 97.50 219 ARG A CA 1
ATOM 1671 C C . ARG A 1 219 ? 25.862 9.531 -53.693 1.00 97.50 219 ARG A C 1
ATOM 1673 O O . ARG A 1 219 ? 25.047 9.187 -52.835 1.00 97.50 219 ARG A O 1
ATOM 1680 N N . LEU A 1 220 ? 26.574 10.658 -53.590 1.00 98.00 220 LEU A N 1
ATOM 1681 C CA . LEU A 1 220 ? 26.512 11.577 -52.444 1.00 98.00 220 LEU A CA 1
ATOM 1682 C C . LEU A 1 220 ? 25.093 12.120 -52.207 1.00 98.00 220 LEU A C 1
ATOM 1684 O O . LEU A 1 220 ? 24.603 12.054 -51.082 1.00 98.00 220 LEU A O 1
ATOM 1688 N N . ARG A 1 221 ? 24.384 12.565 -53.252 1.00 97.50 221 ARG A N 1
ATOM 1689 C CA . ARG A 1 221 ? 22.983 13.022 -53.163 1.00 97.50 221 ARG A CA 1
ATOM 1690 C C . ARG A 1 221 ? 22.050 11.916 -52.658 1.00 97.50 221 ARG A C 1
ATOM 1692 O O . ARG A 1 221 ? 21.152 12.196 -51.866 1.00 97.50 221 ARG A O 1
ATOM 1699 N N . THR A 1 222 ? 22.252 10.653 -53.052 1.00 97.69 222 THR A N 1
ATOM 1700 C CA . THR A 1 222 ? 21.471 9.533 -52.481 1.00 97.69 222 THR A CA 1
ATOM 1701 C C . THR A 1 222 ? 21.838 9.234 -51.026 1.00 97.69 222 THR A C 1
ATOM 1703 O O . THR A 1 222 ? 20.944 8.952 -50.229 1.00 97.69 222 THR A O 1
ATOM 1706 N N . ALA A 1 223 ? 23.116 9.347 -50.650 1.00 96.06 223 ALA A N 1
ATOM 1707 C CA . ALA A 1 223 ? 23.567 9.186 -49.269 1.00 96.06 223 ALA A CA 1
ATOM 1708 C C . ALA A 1 223 ? 23.009 10.293 -48.355 1.00 96.06 223 ALA A C 1
ATOM 1710 O O . ALA A 1 223 ? 22.515 9.990 -47.274 1.00 96.06 223 ALA A O 1
ATOM 1711 N N . GLN A 1 224 ? 22.983 11.546 -48.821 1.00 97.31 224 GLN A N 1
ATOM 1712 C CA . GLN A 1 224 ? 22.375 12.683 -48.122 1.00 97.31 224 GLN A CA 1
ATOM 1713 C C . GLN A 1 224 ? 20.876 12.464 -47.868 1.00 97.31 224 GLN A C 1
ATOM 1715 O O . GLN A 1 224 ? 20.436 12.575 -46.727 1.00 97.31 224 GLN A O 1
ATOM 1720 N N . ARG A 1 225 ? 20.099 12.060 -48.888 1.00 98.06 225 ARG A N 1
ATOM 1721 C CA . ARG A 1 225 ? 18.664 11.738 -48.722 1.00 98.06 225 ARG A CA 1
ATOM 1722 C C . ARG A 1 225 ? 18.434 10.583 -47.743 1.00 98.06 225 ARG A C 1
ATOM 1724 O O . ARG A 1 225 ? 17.505 10.638 -46.940 1.00 98.06 225 ARG A O 1
ATOM 1731 N N . ARG A 1 226 ? 19.273 9.539 -47.789 1.00 97.38 226 ARG A N 1
ATOM 1732 C CA . ARG A 1 226 ? 19.229 8.424 -46.824 1.00 97.38 226 ARG A CA 1
ATOM 1733 C C . ARG A 1 226 ? 19.538 8.910 -45.406 1.00 97.38 226 ARG A C 1
ATOM 1735 O O . ARG A 1 226 ? 18.800 8.559 -44.497 1.00 97.38 226 ARG A O 1
ATOM 1742 N N . GLY A 1 227 ? 20.549 9.763 -45.235 1.00 97.69 227 GLY A N 1
ATOM 1743 C CA . GLY A 1 227 ? 20.879 10.407 -43.961 1.00 97.69 227 GLY A CA 1
ATOM 1744 C C . GLY A 1 227 ? 19.708 11.212 -43.394 1.00 97.69 227 GLY A C 1
ATOM 1745 O O . GLY A 1 227 ? 19.294 10.952 -42.271 1.00 97.69 227 GLY A O 1
ATOM 1746 N N . GLN A 1 228 ? 19.103 12.088 -44.200 1.00 98.00 228 GLN A N 1
ATOM 1747 C CA . GLN A 1 228 ? 17.908 12.864 -43.830 1.00 98.00 228 GLN A CA 1
ATOM 1748 C C . GLN A 1 228 ? 16.719 11.966 -43.453 1.00 98.00 228 GLN A C 1
ATOM 1750 O O . GLN A 1 228 ? 16.034 12.216 -42.466 1.00 98.00 228 GLN A O 1
ATOM 1755 N N . THR A 1 229 ? 16.494 10.883 -44.204 1.00 97.94 229 THR A N 1
ATOM 1756 C CA . THR A 1 229 ? 15.422 9.916 -43.906 1.00 97.94 229 THR A CA 1
ATOM 1757 C C . THR A 1 229 ? 15.672 9.200 -42.576 1.00 97.94 229 THR A C 1
ATOM 1759 O O . THR A 1 229 ? 14.751 9.049 -41.779 1.00 97.94 229 THR A O 1
ATOM 1762 N N . LEU A 1 230 ? 16.918 8.794 -42.309 1.00 97.88 230 LEU A N 1
ATOM 1763 C CA . LEU A 1 230 ? 17.312 8.155 -41.052 1.00 97.88 230 LEU A CA 1
ATOM 1764 C C . LEU A 1 230 ? 17.255 9.129 -39.866 1.00 97.88 230 LEU A C 1
ATOM 1766 O O . LEU A 1 230 ? 16.840 8.720 -38.788 1.00 97.88 230 LEU A O 1
ATOM 1770 N N . GLN A 1 231 ? 17.604 10.405 -40.057 1.00 98.31 231 GLN A N 1
ATOM 1771 C CA . GLN A 1 231 ? 17.446 11.455 -39.041 1.00 98.31 231 GLN A CA 1
ATOM 1772 C C . GLN A 1 231 ? 15.974 11.604 -38.640 1.00 98.31 231 GLN A C 1
ATOM 1774 O O . GLN A 1 231 ? 15.649 11.411 -37.472 1.00 98.31 231 GLN A O 1
ATOM 1779 N N . LEU A 1 232 ? 15.073 11.795 -39.610 1.00 97.88 232 LEU A N 1
ATOM 1780 C CA . LEU A 1 232 ? 13.629 11.890 -39.355 1.00 97.88 232 LEU A CA 1
ATOM 1781 C C . LEU A 1 232 ? 13.050 10.616 -38.713 1.00 97.88 232 LEU A C 1
ATOM 1783 O O . LEU A 1 232 ? 12.167 10.700 -37.862 1.00 97.88 232 LEU A O 1
ATOM 1787 N N . GLN A 1 233 ? 13.548 9.428 -39.076 1.00 97.88 233 GLN A N 1
ATOM 1788 C CA . GLN A 1 233 ? 13.157 8.169 -38.426 1.00 97.88 233 GLN A CA 1
ATOM 1789 C C . GLN A 1 233 ? 13.653 8.080 -36.977 1.00 97.88 233 GLN A C 1
ATOM 1791 O O . GLN A 1 233 ? 12.904 7.640 -36.107 1.00 97.88 233 GLN A O 1
ATOM 1796 N N . VAL A 1 234 ? 14.886 8.511 -36.693 1.00 98.00 234 VAL A N 1
ATOM 1797 C CA . VAL A 1 234 ? 15.434 8.556 -35.329 1.00 98.00 234 VAL A CA 1
ATOM 1798 C C . VAL A 1 234 ? 14.673 9.569 -34.474 1.00 98.00 234 VAL A C 1
ATOM 1800 O O . VAL A 1 234 ? 14.279 9.226 -33.363 1.00 98.00 234 VAL A O 1
ATOM 1803 N N . GLU A 1 235 ? 14.390 10.763 -34.995 1.00 97.62 235 GLU A N 1
ATOM 1804 C CA . GLU A 1 235 ? 13.596 11.802 -34.326 1.00 97.62 235 GLU A CA 1
ATOM 1805 C C . GLU A 1 235 ? 12.163 11.324 -34.034 1.00 97.62 235 GLU A C 1
ATOM 1807 O O . GLU A 1 235 ? 11.680 11.462 -32.909 1.00 97.62 235 GLU A O 1
ATOM 1812 N N . ALA A 1 236 ? 11.499 10.676 -34.999 1.00 97.06 236 ALA A N 1
ATOM 1813 C CA . ALA A 1 236 ? 10.168 10.098 -34.802 1.00 97.06 236 ALA A CA 1
ATOM 1814 C C . ALA A 1 236 ? 10.167 8.970 -33.752 1.00 97.06 236 ALA A C 1
ATOM 1816 O O . ALA A 1 236 ? 9.296 8.936 -32.881 1.00 97.06 236 ALA A O 1
ATOM 1817 N N . CYS A 1 237 ? 11.162 8.077 -33.782 1.00 96.56 237 CYS A N 1
ATOM 1818 C CA . CYS A 1 237 ? 11.331 7.026 -32.775 1.00 96.56 237 CYS A CA 1
ATOM 1819 C C . CYS A 1 237 ? 11.648 7.593 -31.382 1.00 96.56 237 CYS A C 1
ATOM 1821 O O . CYS A 1 237 ? 11.147 7.072 -30.385 1.00 96.56 237 CYS A O 1
ATOM 1823 N N . GLN A 1 238 ? 12.437 8.669 -31.295 1.00 97.31 238 GLN A N 1
ATOM 1824 C CA . GLN A 1 238 ? 12.706 9.378 -30.043 1.00 97.31 238 GLN A CA 1
ATOM 1825 C C . GLN A 1 238 ? 11.425 10.012 -29.492 1.00 97.31 238 GLN A C 1
ATOM 1827 O O . GLN A 1 238 ? 11.065 9.724 -28.354 1.00 97.31 238 GLN A O 1
ATOM 1832 N N . ALA A 1 239 ? 10.683 10.778 -30.296 1.00 96.75 239 ALA A N 1
ATOM 1833 C CA . ALA A 1 239 ? 9.420 11.394 -29.885 1.00 96.75 239 ALA A CA 1
ATOM 1834 C C . ALA A 1 239 ? 8.366 10.353 -29.453 1.00 96.75 239 ALA A C 1
ATOM 1836 O O . ALA A 1 239 ? 7.684 10.536 -28.440 1.00 96.75 239 ALA A O 1
ATOM 1837 N N . ALA A 1 240 ? 8.271 9.226 -30.168 1.00 97.00 240 ALA A N 1
ATOM 1838 C CA . ALA A 1 240 ? 7.413 8.107 -29.789 1.00 97.00 240 ALA A CA 1
ATOM 1839 C C . ALA A 1 240 ? 7.840 7.497 -28.441 1.00 97.00 240 ALA A C 1
ATOM 1841 O O . ALA A 1 240 ? 7.006 7.362 -27.543 1.00 97.00 240 ALA A O 1
ATOM 1842 N N . ASN A 1 241 ? 9.131 7.208 -28.250 1.00 96.19 241 ASN A N 1
ATOM 1843 C CA . ASN A 1 241 ? 9.661 6.689 -26.987 1.00 96.19 241 ASN A CA 1
ATOM 1844 C C . ASN A 1 241 ? 9.435 7.669 -25.820 1.00 96.19 241 ASN A C 1
ATOM 1846 O O . ASN A 1 241 ? 8.960 7.271 -24.759 1.00 96.19 241 ASN A O 1
ATOM 1850 N N . GLU A 1 242 ? 9.675 8.968 -26.022 1.00 97.94 242 GLU A N 1
ATOM 1851 C CA . GLU A 1 242 ? 9.366 9.992 -25.024 1.00 97.94 242 GLU A CA 1
ATOM 1852 C C . GLU A 1 242 ? 7.876 10.015 -24.655 1.00 97.94 242 GLU A C 1
ATOM 1854 O O . GLU A 1 242 ? 7.545 10.175 -23.480 1.00 97.94 242 GLU A O 1
ATOM 1859 N N . SER A 1 243 ? 6.967 9.864 -25.627 1.00 97.44 243 SER A N 1
ATOM 1860 C CA . SER A 1 243 ? 5.525 9.816 -25.354 1.00 97.44 243 SER A CA 1
ATOM 1861 C C . SER A 1 243 ? 5.150 8.595 -24.505 1.00 97.44 243 SER A C 1
ATOM 1863 O O . SER A 1 243 ? 4.477 8.749 -23.485 1.00 97.44 243 SER A O 1
ATOM 1865 N N . VAL A 1 244 ? 5.694 7.415 -24.825 1.00 98.31 244 VAL A N 1
ATOM 1866 C CA . VAL A 1 244 ? 5.498 6.173 -24.059 1.00 98.31 244 VAL A CA 1
ATOM 1867 C C . VAL A 1 244 ? 6.073 6.294 -22.646 1.00 98.31 244 VAL A C 1
ATOM 1869 O O . VAL A 1 244 ? 5.405 5.913 -21.684 1.00 98.31 244 VAL A O 1
ATOM 1872 N N . ILE A 1 245 ? 7.263 6.878 -22.479 1.00 97.69 245 ILE A N 1
ATOM 1873 C CA . ILE A 1 245 ? 7.865 7.119 -21.159 1.00 97.69 245 ILE A CA 1
ATOM 1874 C C . ILE A 1 245 ? 7.014 8.113 -20.356 1.00 97.69 245 ILE A C 1
ATOM 1876 O O . ILE A 1 245 ? 6.711 7.854 -19.192 1.00 97.69 245 ILE A O 1
ATOM 1880 N N . ARG A 1 246 ? 6.564 9.221 -20.962 1.00 98.25 246 ARG A N 1
ATOM 1881 C CA . ARG A 1 246 ? 5.685 10.212 -20.309 1.00 98.25 246 ARG A CA 1
ATOM 1882 C C . ARG A 1 246 ? 4.354 9.592 -19.883 1.00 98.25 246 ARG A C 1
ATOM 1884 O O . ARG A 1 246 ? 3.893 9.858 -18.776 1.00 98.25 246 ARG A O 1
ATOM 1891 N N . GLU A 1 247 ? 3.739 8.767 -20.726 1.00 98.12 247 GLU A N 1
ATOM 1892 C CA . GLU A 1 247 ? 2.474 8.100 -20.412 1.00 98.12 247 GLU A CA 1
ATOM 1893 C C . GLU A 1 247 ? 2.615 7.012 -19.352 1.00 98.12 247 GLU A C 1
ATOM 1895 O O . GLU A 1 247 ? 1.863 7.030 -18.382 1.00 98.12 247 GLU A O 1
ATOM 1900 N N . THR A 1 248 ? 3.576 6.097 -19.486 1.00 98.00 248 THR A N 1
ATOM 1901 C CA . THR A 1 248 ? 3.808 5.042 -18.483 1.00 98.00 248 THR A CA 1
ATOM 1902 C C . THR A 1 248 ? 4.159 5.645 -17.124 1.00 98.00 248 THR A C 1
ATOM 1904 O O . THR A 1 248 ? 3.569 5.253 -16.122 1.00 98.00 248 THR A O 1
ATOM 1907 N N . THR A 1 249 ? 4.999 6.683 -17.088 1.00 98.00 249 THR A N 1
ATOM 1908 C CA . THR A 1 249 ? 5.308 7.442 -15.864 1.00 98.00 249 THR A CA 1
ATOM 1909 C C . THR A 1 249 ? 4.051 8.068 -15.246 1.00 98.00 249 THR A C 1
ATOM 1911 O O . THR A 1 249 ? 3.826 7.932 -14.044 1.00 98.00 249 THR A O 1
ATOM 1914 N N . ARG A 1 250 ? 3.185 8.713 -16.046 1.00 98.62 250 ARG A N 1
ATOM 1915 C CA . ARG A 1 250 ? 1.908 9.279 -15.565 1.00 98.62 250 ARG A CA 1
ATOM 1916 C C . ARG A 1 250 ? 0.956 8.209 -15.027 1.00 98.62 250 ARG A C 1
ATOM 1918 O O . ARG A 1 250 ? 0.351 8.435 -13.983 1.00 98.62 250 ARG A O 1
ATOM 1925 N N . ARG A 1 251 ? 0.827 7.068 -15.716 1.00 98.69 251 ARG A N 1
ATOM 1926 C CA . ARG A 1 251 ? -0.031 5.943 -15.301 1.00 98.69 251 ARG A CA 1
ATOM 1927 C C . ARG A 1 251 ? 0.462 5.345 -13.983 1.00 98.69 251 ARG A C 1
ATOM 1929 O O . ARG A 1 251 ? -0.295 5.337 -13.023 1.00 98.69 251 ARG A O 1
ATOM 1936 N N . LEU A 1 252 ? 1.747 4.995 -13.889 1.00 98.50 252 LEU A N 1
ATOM 1937 C CA . LEU A 1 252 ? 2.351 4.421 -12.680 1.00 98.50 252 LEU A CA 1
ATOM 1938 C C . LEU A 1 252 ? 2.252 5.356 -11.463 1.00 98.50 252 LEU A C 1
ATOM 1940 O O . LEU A 1 252 ? 1.899 4.900 -10.377 1.00 98.50 252 LEU A O 1
ATOM 1944 N N . TYR A 1 253 ? 2.501 6.663 -11.623 1.00 98.19 253 TYR A N 1
ATOM 1945 C CA . TYR A 1 253 ? 2.274 7.612 -10.527 1.00 98.19 253 TYR A CA 1
ATOM 1946 C C . TYR A 1 253 ? 0.786 7.756 -10.184 1.00 98.19 253 TYR A C 1
ATOM 1948 O O . TYR A 1 253 ? 0.446 7.781 -9.004 1.00 98.19 253 TYR A O 1
ATOM 1956 N N . GLY A 1 254 ? -0.106 7.823 -11.176 1.00 98.62 254 GLY A N 1
ATOM 1957 C CA . GLY A 1 254 ? -1.554 7.897 -10.955 1.00 98.62 254 GLY A CA 1
ATOM 1958 C C . GLY A 1 254 ? -2.097 6.684 -10.196 1.00 98.62 254 GLY A C 1
ATOM 1959 O O . GLY A 1 254 ? -2.809 6.847 -9.209 1.00 98.62 254 GLY A O 1
ATOM 1960 N N . GLU A 1 255 ? -1.696 5.480 -10.600 1.00 98.50 255 GLU A N 1
ATOM 1961 C CA . GLU A 1 255 ? -2.016 4.212 -9.938 1.00 98.50 255 GLU A CA 1
ATOM 1962 C C . GLU A 1 255 ? -1.454 4.163 -8.511 1.00 98.50 255 GLU A C 1
ATOM 1964 O O . GLU A 1 255 ? -2.181 3.810 -7.584 1.00 98.50 255 GLU A O 1
ATOM 1969 N N . TYR A 1 256 ? -0.205 4.591 -8.300 1.00 98.44 256 TYR A N 1
ATOM 1970 C CA . TYR A 1 256 ? 0.401 4.678 -6.968 1.00 98.44 256 TYR A CA 1
ATOM 1971 C C . TYR A 1 256 ? -0.344 5.658 -6.043 1.00 98.44 256 TYR A C 1
ATOM 1973 O O . TYR A 1 256 ? -0.655 5.313 -4.902 1.00 98.44 256 TYR A O 1
ATOM 1981 N N . TYR A 1 257 ? -0.685 6.860 -6.520 1.00 98.38 257 TYR A N 1
ATOM 1982 C CA . TYR A 1 257 ? -1.452 7.833 -5.734 1.00 98.38 257 TYR A CA 1
ATOM 1983 C C . TYR A 1 257 ? -2.898 7.374 -5.482 1.00 98.38 257 TYR A C 1
ATOM 1985 O O . TYR A 1 257 ? -3.425 7.604 -4.390 1.00 98.38 257 TYR A O 1
ATOM 1993 N N . ALA A 1 258 ? -3.528 6.681 -6.435 1.00 98.38 258 ALA A N 1
ATOM 1994 C CA . ALA A 1 258 ? -4.843 6.070 -6.251 1.00 98.38 258 ALA A CA 1
ATOM 1995 C C . ALA A 1 258 ? -4.804 4.954 -5.191 1.00 98.38 258 ALA A C 1
ATOM 1997 O O . ALA A 1 258 ? -5.628 4.949 -4.281 1.00 98.38 258 ALA A O 1
ATOM 1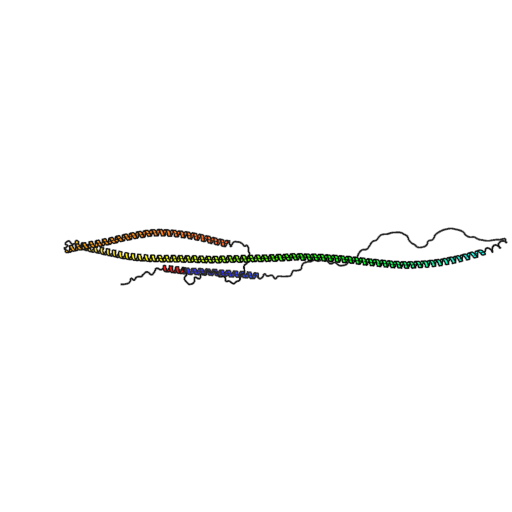998 N N . GLN A 1 259 ? -3.807 4.064 -5.237 1.00 98.31 259 GLN A N 1
ATOM 1999 C CA . GLN A 1 259 ? -3.616 3.022 -4.222 1.00 98.31 259 GLN A CA 1
ATOM 2000 C C . GLN A 1 259 ? -3.333 3.621 -2.839 1.00 98.31 259 GLN A C 1
ATOM 2002 O O . GLN A 1 259 ? -3.946 3.200 -1.859 1.00 98.31 259 GLN A O 1
ATOM 2007 N N . LEU A 1 260 ? -2.463 4.634 -2.745 1.00 98.44 260 LEU A N 1
ATOM 2008 C CA . LEU A 1 260 ? -2.149 5.313 -1.484 1.00 98.44 260 LEU A CA 1
ATOM 2009 C C . LEU A 1 260 ? -3.393 5.970 -0.867 1.00 98.44 260 LEU A C 1
ATOM 2011 O O . LEU A 1 260 ? -3.703 5.731 0.298 1.00 98.44 260 LEU A O 1
ATOM 2015 N N . THR A 1 261 ? -4.144 6.749 -1.651 1.00 96.81 261 THR A N 1
ATOM 2016 C CA . THR A 1 261 ? -5.373 7.408 -1.171 1.00 96.81 261 THR A CA 1
ATOM 2017 C C . THR A 1 261 ? -6.483 6.407 -0.845 1.00 96.81 261 THR A C 1
ATOM 2019 O O . THR A 1 261 ? -7.197 6.592 0.144 1.00 96.81 261 THR A O 1
ATOM 2022 N N . GLN A 1 262 ? -6.584 5.297 -1.586 1.00 98.19 262 GLN A N 1
ATOM 2023 C CA . GLN A 1 262 ? -7.479 4.190 -1.250 1.00 98.19 262 GLN A CA 1
ATOM 2024 C C . GLN A 1 262 ? -7.097 3.548 0.091 1.00 98.19 262 GLN A C 1
ATOM 2026 O O . GLN A 1 262 ? -7.967 3.429 0.955 1.00 98.19 262 GLN A O 1
ATOM 2031 N N . GLN A 1 263 ? -5.824 3.195 0.310 1.00 96.38 263 GLN A N 1
ATOM 2032 C CA . GLN A 1 263 ? -5.357 2.632 1.585 1.00 96.38 263 GLN A CA 1
ATOM 2033 C C . GLN A 1 263 ? -5.568 3.608 2.749 1.00 96.38 263 GLN A C 1
ATOM 2035 O O . GLN A 1 263 ? -6.088 3.211 3.790 1.00 96.38 263 GLN A O 1
ATOM 2040 N N . GLU A 1 264 ? -5.276 4.900 2.574 1.00 96.12 264 GLU A N 1
ATOM 2041 C CA . GLU A 1 264 ? -5.587 5.912 3.590 1.00 96.12 264 GLU A CA 1
ATOM 2042 C C . GLU A 1 264 ? -7.088 5.983 3.908 1.00 96.12 264 GLU A C 1
ATOM 2044 O O . GLU A 1 264 ? -7.457 6.074 5.080 1.00 96.12 264 GLU A O 1
ATOM 2049 N N . SER A 1 265 ? -7.969 5.910 2.904 1.00 97.12 265 SER A N 1
ATOM 2050 C CA . SER A 1 265 ? -9.424 5.907 3.126 1.00 97.12 265 SER A CA 1
ATOM 2051 C C . SER A 1 265 ? -9.906 4.641 3.853 1.00 97.12 265 SER A C 1
ATOM 2053 O O . SER A 1 265 ? -10.730 4.725 4.768 1.00 97.12 265 SER A O 1
ATOM 2055 N N . GLN A 1 266 ? -9.337 3.477 3.523 1.00 97.88 266 GLN A N 1
ATOM 2056 C CA . GLN A 1 266 ? -9.624 2.198 4.179 1.00 97.88 266 GLN A CA 1
ATOM 2057 C C . GLN A 1 266 ? -9.130 2.197 5.632 1.00 97.88 266 GLN A C 1
ATOM 2059 O O . GLN A 1 266 ? -9.864 1.820 6.539 1.00 97.88 266 GLN A O 1
ATOM 2064 N N . HIS A 1 267 ? -7.932 2.719 5.901 1.00 97.69 267 HIS A N 1
ATOM 2065 C CA . HIS A 1 267 ? -7.447 2.892 7.270 1.00 97.69 267 HIS A CA 1
ATOM 2066 C C . HIS A 1 267 ? -8.313 3.871 8.077 1.00 97.69 267 HIS A C 1
ATOM 2068 O O . HIS A 1 267 ? -8.636 3.578 9.227 1.00 97.69 267 HIS A O 1
ATOM 2074 N N . ARG A 1 268 ? -8.749 4.997 7.492 1.00 97.06 268 ARG A N 1
ATOM 2075 C CA . ARG A 1 268 ? -9.652 5.953 8.165 1.00 97.06 268 ARG A CA 1
ATOM 2076 C C . ARG A 1 268 ? -11.015 5.328 8.488 1.00 97.06 268 ARG A C 1
ATOM 2078 O O . ARG A 1 268 ? -11.497 5.507 9.603 1.00 97.06 268 ARG A O 1
ATOM 2085 N N . THR A 1 269 ? -11.605 4.564 7.565 1.00 97.94 269 THR A N 1
ATOM 2086 C CA . THR A 1 269 ? -12.874 3.850 7.813 1.00 97.94 269 THR A CA 1
ATOM 2087 C C . THR A 1 269 ? -12.716 2.755 8.866 1.00 97.94 269 THR A C 1
ATOM 2089 O O . THR A 1 269 ? -13.478 2.746 9.824 1.00 97.94 269 THR A O 1
ATOM 2092 N N . HIS A 1 270 ? -11.671 1.925 8.809 1.00 97.94 270 HIS A N 1
ATOM 2093 C CA . HIS A 1 270 ? -11.419 0.910 9.840 1.00 97.94 270 HIS A CA 1
ATOM 2094 C C . HIS A 1 270 ? -11.137 1.495 11.234 1.00 97.94 270 HIS A C 1
ATOM 2096 O O . HIS A 1 270 ? -11.525 0.895 12.237 1.00 97.94 270 HIS A O 1
ATOM 2102 N N . VAL A 1 271 ? -10.499 2.668 11.324 1.00 98.19 271 VAL A N 1
ATOM 2103 C CA . VAL A 1 271 ? -10.346 3.395 12.596 1.00 98.19 271 VAL A CA 1
ATOM 2104 C C . VAL A 1 271 ? -11.699 3.914 13.093 1.00 98.19 271 VAL A C 1
ATOM 2106 O O . VAL A 1 271 ? -11.994 3.759 14.277 1.00 98.19 271 VAL A O 1
ATOM 2109 N N . ALA A 1 272 ? -12.546 4.460 12.215 1.00 98.19 272 ALA A N 1
ATOM 2110 C CA . ALA A 1 272 ? -13.899 4.889 12.576 1.00 98.19 272 ALA A CA 1
ATOM 2111 C C . ALA A 1 272 ? -14.780 3.709 13.038 1.00 98.19 272 ALA A C 1
ATOM 2113 O O . ALA A 1 272 ? -15.378 3.792 14.109 1.00 98.19 272 ALA A O 1
ATOM 2114 N N . ASP A 1 273 ? -14.784 2.589 12.307 1.00 98.38 273 ASP A N 1
ATOM 2115 C CA . ASP A 1 273 ? -15.481 1.346 12.673 1.00 98.38 273 ASP A CA 1
ATOM 2116 C C . ASP A 1 273 ? -15.016 0.812 14.033 1.00 98.38 273 ASP A C 1
ATOM 2118 O O . ASP A 1 273 ? -15.819 0.368 14.857 1.00 98.38 273 ASP A O 1
ATOM 2122 N N . PHE A 1 274 ? -13.701 0.831 14.280 1.00 98.12 274 PHE A N 1
ATOM 2123 C CA . PHE A 1 274 ? -13.130 0.374 15.542 1.00 98.12 274 PHE A CA 1
ATOM 2124 C C . PHE A 1 274 ? -13.554 1.276 16.703 1.00 98.12 274 PHE A C 1
ATOM 2126 O O . PHE A 1 274 ? -13.975 0.763 17.740 1.00 98.12 274 PHE A O 1
ATOM 2133 N N . LEU A 1 275 ? -13.488 2.600 16.527 1.00 98.06 275 LEU A N 1
ATOM 2134 C CA . LEU A 1 275 ? -13.921 3.572 17.531 1.00 98.06 275 LEU A CA 1
ATOM 2135 C C . LEU A 1 275 ? -15.425 3.460 17.810 1.00 98.06 275 LEU A C 1
ATOM 2137 O O . LEU A 1 275 ? -15.804 3.401 18.976 1.00 98.06 275 LEU A O 1
ATOM 2141 N N . ALA A 1 276 ? -16.266 3.331 16.779 1.00 98.31 276 ALA A N 1
ATOM 2142 C CA . ALA A 1 276 ? 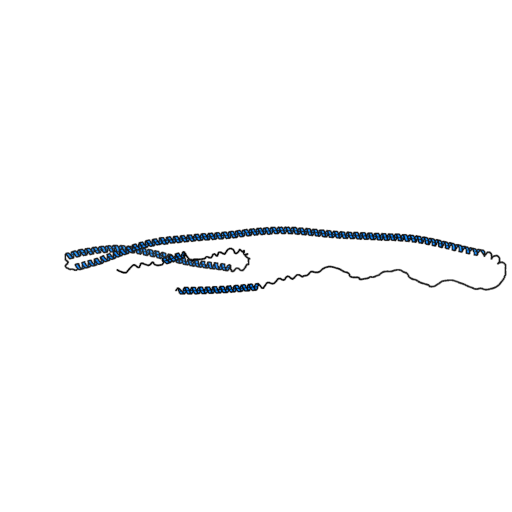-17.704 3.108 16.939 1.00 98.31 276 ALA A CA 1
ATOM 2143 C C . ALA A 1 276 ? -17.986 1.853 17.782 1.00 98.31 276 ALA A C 1
ATOM 2145 O O . ALA A 1 276 ? -18.739 1.913 18.752 1.00 98.31 276 ALA A O 1
ATOM 2146 N N . ARG A 1 277 ? -17.290 0.741 17.500 1.00 98.19 277 ARG A N 1
ATOM 2147 C CA . ARG A 1 277 ? -17.386 -0.491 18.300 1.00 98.19 277 ARG A CA 1
ATOM 2148 C C . ARG A 1 277 ? -16.897 -0.308 19.739 1.00 98.19 277 ARG A C 1
ATOM 2150 O O . ARG A 1 277 ? -17.512 -0.873 20.636 1.00 98.19 277 ARG A O 1
ATOM 2157 N N . GLN A 1 278 ? -15.835 0.468 19.992 1.00 97.56 278 GLN A N 1
ATOM 2158 C CA . GLN A 1 278 ? -15.432 0.790 21.371 1.00 97.56 278 GLN A CA 1
ATOM 2159 C C . GLN A 1 278 ? -16.541 1.561 22.100 1.00 97.56 278 GLN A C 1
ATOM 2161 O O . GLN A 1 278 ? -16.929 1.148 23.187 1.00 97.56 278 GLN A O 1
ATOM 2166 N N . MET A 1 279 ? -17.117 2.599 21.481 1.00 97.69 279 MET A N 1
ATOM 2167 C CA . MET A 1 279 ? -18.229 3.366 22.064 1.00 97.69 279 MET A CA 1
ATOM 2168 C C . MET A 1 279 ? -19.469 2.488 22.316 1.00 97.69 279 MET A C 1
ATOM 2170 O O . MET A 1 279 ? -20.115 2.617 23.353 1.00 97.69 279 MET A O 1
ATOM 2174 N N . GLU A 1 280 ? -19.786 1.547 21.419 1.00 98.50 280 GLU A N 1
ATOM 2175 C CA . GLU A 1 280 ? -20.848 0.556 21.641 1.00 98.50 280 GLU A CA 1
ATOM 2176 C C . GLU A 1 280 ? -20.563 -0.352 22.846 1.00 98.50 280 GLU A C 1
ATOM 2178 O O . GLU A 1 280 ? -21.469 -0.605 23.642 1.00 98.50 280 GLU A O 1
ATOM 2183 N N . TYR A 1 281 ? -19.331 -0.851 23.000 1.00 96.44 281 TYR A N 1
ATOM 2184 C CA . TYR A 1 281 ? -18.955 -1.685 24.144 1.00 96.44 281 TYR A CA 1
ATOM 2185 C C . TYR A 1 281 ? -18.937 -0.895 25.457 1.00 96.44 281 TYR A C 1
ATOM 2187 O O . TYR A 1 281 ? -19.432 -1.401 26.462 1.00 96.44 281 TYR A O 1
ATOM 2195 N N . GLU A 1 282 ? -18.440 0.343 25.454 1.00 97.88 282 GLU A N 1
ATOM 2196 C CA . GLU A 1 282 ? -18.458 1.237 26.616 1.00 97.88 282 GLU A CA 1
ATOM 2197 C C . GLU A 1 282 ? -19.898 1.562 27.038 1.00 97.88 282 GLU A C 1
ATOM 2199 O O . GLU A 1 282 ? -20.249 1.378 28.202 1.00 97.88 282 GLU A O 1
ATOM 2204 N N . ALA A 1 283 ? -20.776 1.912 26.094 1.00 98.19 283 ALA A N 1
ATOM 2205 C CA . ALA A 1 283 ? -22.187 2.168 26.380 1.00 98.19 283 ALA A CA 1
ATOM 2206 C C . ALA A 1 283 ? -22.967 0.895 26.777 1.00 98.19 283 ALA A C 1
ATOM 2208 O O . ALA A 1 283 ? -23.977 0.975 27.479 1.00 98.19 283 ALA A O 1
ATOM 2209 N N . ARG A 1 284 ? -22.555 -0.300 26.331 1.00 98.38 284 ARG A N 1
ATOM 2210 C CA . ARG A 1 284 ? -23.115 -1.576 26.824 1.00 98.38 284 ARG A CA 1
ATOM 2211 C C . ARG A 1 284 ? -22.640 -1.889 28.242 1.00 98.38 284 ARG A C 1
ATOM 2213 O O . ARG A 1 284 ? -23.438 -2.378 29.034 1.00 98.38 284 ARG A O 1
ATOM 2220 N N . LEU A 1 285 ? -21.381 -1.588 28.564 1.00 96.88 285 LEU A N 1
ATOM 2221 C CA . LEU A 1 285 ? -20.824 -1.760 29.904 1.00 96.88 285 LEU A CA 1
ATOM 2222 C C . LEU A 1 285 ? -21.475 -0.798 30.906 1.00 96.88 285 LEU A C 1
ATOM 2224 O O . LEU A 1 285 ? -21.884 -1.245 31.969 1.00 96.88 285 LEU A O 1
ATOM 2228 N N . GLN A 1 286 ? -21.656 0.476 30.539 1.00 97.69 286 GLN A N 1
ATOM 2229 C CA . GLN A 1 286 ? -22.362 1.475 31.354 1.00 97.69 286 GLN A CA 1
ATOM 2230 C C . GLN A 1 286 ? -23.765 0.995 31.741 1.00 97.69 286 GLN A C 1
ATOM 2232 O O . GLN A 1 286 ? -24.042 0.857 32.926 1.00 97.69 286 GLN A O 1
ATOM 2237 N N . ARG A 1 287 ? -24.594 0.599 30.765 1.00 98.06 287 ARG A N 1
ATOM 2238 C CA . ARG A 1 287 ? -25.939 0.046 31.027 1.00 98.06 287 ARG A CA 1
ATOM 2239 C C . ARG A 1 287 ? -25.927 -1.221 31.892 1.00 98.06 287 ARG A C 1
ATOM 2241 O O . ARG A 1 287 ? -26.901 -1.498 32.585 1.00 98.06 287 ARG A O 1
ATOM 2248 N N . ALA A 1 288 ? -24.851 -2.009 31.839 1.00 95.44 288 ALA A N 1
ATOM 2249 C CA . ALA A 1 288 ? -24.698 -3.214 32.649 1.00 95.44 288 ALA A CA 1
ATOM 2250 C C . ALA A 1 288 ? -24.255 -2.912 34.093 1.00 95.44 288 ALA A C 1
ATOM 2252 O O . ALA A 1 288 ? -24.747 -3.569 35.007 1.00 95.44 288 ALA A O 1
ATOM 2253 N N . ASP A 1 289 ? -23.374 -1.929 34.322 1.00 94.94 289 ASP A N 1
ATOM 2254 C CA . ASP A 1 289 ? -23.067 -1.427 35.671 1.00 94.94 289 ASP A CA 1
ATOM 2255 C C . ASP A 1 289 ? -24.286 -0.669 36.260 1.00 94.94 289 ASP A C 1
ATOM 2257 O O . ASP A 1 289 ? -24.615 -0.902 37.416 1.00 94.94 289 ASP A O 1
ATOM 2261 N N . GLU A 1 290 ? -25.032 0.125 35.477 1.00 97.94 290 GLU A N 1
ATOM 2262 C CA . GLU A 1 290 ? -26.290 0.785 35.896 1.00 97.94 290 GLU A CA 1
ATOM 2263 C C . GLU A 1 290 ? -27.346 -0.233 36.363 1.00 97.94 290 GLU A C 1
ATOM 2265 O O . GLU A 1 290 ? -27.800 -0.189 37.508 1.00 97.94 290 GLU A O 1
ATOM 2270 N N . ALA A 1 291 ? -27.689 -1.207 35.510 1.00 97.19 291 ALA A N 1
ATOM 2271 C CA . ALA A 1 291 ? -28.650 -2.257 35.853 1.00 97.19 291 ALA A CA 1
ATOM 2272 C C . ALA A 1 291 ? -28.165 -3.128 37.026 1.00 97.19 291 ALA A C 1
ATOM 2274 O O . ALA A 1 291 ? -28.969 -3.575 37.847 1.00 97.19 291 ALA A O 1
ATOM 2275 N N . ARG A 1 292 ? -26.847 -3.345 37.145 1.00 96.25 292 ARG A N 1
ATOM 2276 C CA . ARG A 1 292 ? -26.252 -4.001 38.313 1.00 96.25 292 ARG A CA 1
ATOM 2277 C C . ARG A 1 292 ? -26.497 -3.181 39.577 1.00 96.25 292 ARG A C 1
ATOM 2279 O O . ARG A 1 292 ? -26.955 -3.760 40.560 1.00 96.25 292 ARG A O 1
ATOM 2286 N N . GLU A 1 293 ? -26.219 -1.880 39.576 1.00 96.56 293 GLU A N 1
ATOM 2287 C CA . GLU A 1 293 ? -26.453 -1.025 40.743 1.00 96.56 293 GLU A CA 1
ATOM 2288 C C . GLU A 1 293 ? -27.928 -1.047 41.175 1.00 96.56 293 GLU A C 1
ATOM 2290 O O . GLU A 1 293 ? -28.201 -1.101 42.371 1.00 96.56 293 GLU A O 1
ATOM 2295 N N . ASP A 1 294 ? -28.884 -1.112 40.244 1.00 96.25 294 ASP A N 1
ATOM 2296 C CA . ASP A 1 294 ? -30.308 -1.281 40.575 1.00 96.25 294 ASP A CA 1
ATOM 2297 C C . ASP A 1 294 ? -30.629 -2.650 41.199 1.00 96.25 294 ASP A C 1
ATOM 2299 O O . ASP A 1 294 ? -31.399 -2.730 42.166 1.00 96.25 294 ASP A O 1
ATOM 2303 N N . THR A 1 295 ? -29.990 -3.732 40.739 1.00 93.81 295 THR A N 1
ATOM 2304 C CA . THR A 1 295 ? -30.092 -5.035 41.426 1.00 93.81 295 THR A CA 1
ATOM 2305 C C . THR A 1 295 ? -29.422 -5.035 42.804 1.00 93.81 295 THR A C 1
ATOM 2307 O O . THR A 1 295 ? -29.931 -5.667 43.726 1.00 93.81 295 THR A O 1
ATOM 2310 N N . GLU A 1 296 ? -28.334 -4.283 43.002 1.00 94.44 296 GLU A N 1
ATOM 2311 C CA . GLU A 1 296 ? -27.674 -4.141 44.308 1.00 94.44 296 GLU A CA 1
ATOM 2312 C C . GLU A 1 296 ? -28.507 -3.280 45.277 1.00 94.44 296 GLU A C 1
ATOM 2314 O O . GLU A 1 296 ? -28.653 -3.648 46.445 1.00 94.44 296 GLU A O 1
ATOM 2319 N N . ARG A 1 297 ? -29.137 -2.197 44.794 1.00 96.44 297 ARG A N 1
ATOM 2320 C CA . ARG A 1 297 ? -30.097 -1.362 45.547 1.00 96.44 297 ARG A CA 1
ATOM 2321 C C . ARG A 1 297 ? -31.286 -2.195 46.037 1.00 96.44 297 ARG A C 1
ATOM 2323 O O . ARG A 1 297 ? -31.566 -2.232 47.236 1.00 96.44 297 ARG A O 1
ATOM 2330 N N . THR A 1 298 ? -31.950 -2.908 45.128 1.00 95.88 298 THR A N 1
ATOM 2331 C CA . THR A 1 298 ? -33.133 -3.727 45.453 1.00 95.88 298 THR A CA 1
ATOM 2332 C C . THR A 1 298 ? -32.797 -4.941 46.326 1.00 95.88 298 THR A C 1
ATOM 2334 O O . THR A 1 298 ? -33.556 -5.263 47.247 1.00 95.88 298 THR A O 1
ATOM 2337 N N . LEU A 1 299 ? -31.629 -5.567 46.139 1.00 94.69 299 LEU A N 1
ATOM 2338 C CA . LEU A 1 299 ? -31.124 -6.605 47.042 1.00 94.69 299 LEU A CA 1
ATOM 2339 C C . LEU A 1 299 ? -30.858 -6.051 48.451 1.00 94.69 299 LEU A C 1
ATOM 2341 O O . LEU A 1 299 ? -31.268 -6.673 49.433 1.00 94.69 299 LEU A O 1
ATOM 2345 N N . ALA A 1 300 ? -30.228 -4.879 48.574 1.00 93.12 300 ALA A N 1
ATOM 2346 C CA . ALA A 1 300 ? -29.967 -4.247 49.868 1.00 93.12 300 ALA A CA 1
ATOM 2347 C C . ALA A 1 300 ? -31.265 -3.886 50.617 1.00 93.12 300 ALA A C 1
ATOM 2349 O O . ALA A 1 300 ? -31.345 -4.079 51.832 1.00 93.12 300 ALA A O 1
ATOM 2350 N N . GLU A 1 301 ? -32.310 -3.435 49.915 1.00 95.69 301 GLU A N 1
ATOM 2351 C CA . GLU A 1 301 ? -33.649 -3.281 50.500 1.00 95.69 301 GLU A CA 1
ATOM 2352 C C . GLU A 1 301 ? -34.234 -4.611 50.985 1.00 95.69 301 GLU A C 1
ATOM 2354 O O . GLU A 1 301 ? -34.722 -4.694 52.114 1.00 95.69 301 GLU A O 1
ATOM 2359 N N . SER A 1 302 ? -34.167 -5.667 50.169 1.00 93.44 302 SER A N 1
ATOM 2360 C CA . SER A 1 302 ? -34.677 -6.989 50.550 1.00 93.44 302 SER A CA 1
ATOM 2361 C C . SER A 1 302 ? -33.948 -7.552 51.776 1.00 93.44 302 SER A C 1
ATOM 2363 O O . SER A 1 302 ? -34.576 -8.134 52.661 1.00 93.44 302 SER A O 1
ATOM 2365 N N . GLN A 1 303 ? -32.635 -7.331 51.884 1.00 92.19 303 GLN A N 1
ATOM 2366 C CA . GLN A 1 303 ? -31.851 -7.712 53.061 1.00 92.19 303 GLN A CA 1
ATOM 2367 C C . GLN A 1 303 ? -32.208 -6.898 54.313 1.00 92.19 303 GLN A C 1
ATOM 2369 O O . GLN A 1 303 ? -32.159 -7.447 55.412 1.00 92.19 303 GLN A O 1
ATOM 2374 N N . ARG A 1 304 ? -32.560 -5.608 54.182 1.00 94.75 304 ARG A N 1
ATOM 2375 C CA . ARG A 1 304 ? -33.071 -4.800 55.308 1.00 94.75 304 ARG A CA 1
ATOM 2376 C C . ARG A 1 304 ? -34.412 -5.348 55.802 1.00 94.75 304 ARG A C 1
ATOM 2378 O O . ARG A 1 304 ? -34.557 -5.583 56.996 1.00 94.75 304 ARG A O 1
ATOM 2385 N N . ARG A 1 305 ? -35.344 -5.633 54.882 1.00 95.31 305 ARG A N 1
ATOM 2386 C CA . ARG A 1 305 ? -36.651 -6.246 55.195 1.00 95.31 305 ARG A CA 1
ATOM 2387 C C . ARG A 1 305 ? -36.497 -7.623 55.856 1.00 95.31 305 ARG A C 1
ATOM 2389 O O . ARG A 1 305 ? -37.214 -7.920 56.802 1.00 95.31 305 ARG A O 1
ATOM 2396 N N . SER A 1 306 ? -35.535 -8.435 55.407 1.00 91.75 306 SER A N 1
ATOM 2397 C CA . SER A 1 306 ? -35.241 -9.749 56.011 1.00 91.75 306 SER A CA 1
ATOM 2398 C C . SER A 1 306 ? -34.767 -9.611 57.462 1.00 91.75 306 SER A C 1
ATOM 2400 O O . SER A 1 306 ? -35.368 -10.206 58.350 1.00 91.75 306 SER A O 1
ATOM 2402 N N . ARG A 1 307 ? -33.793 -8.727 57.723 1.00 93.25 307 ARG A N 1
ATOM 2403 C CA . ARG A 1 307 ? -33.287 -8.432 59.079 1.00 93.25 307 ARG A CA 1
ATOM 2404 C C . ARG A 1 307 ? -34.359 -7.894 60.029 1.00 93.25 307 ARG A C 1
ATOM 2406 O O . ARG A 1 307 ? -34.346 -8.193 61.221 1.00 93.25 307 ARG A O 1
ATOM 2413 N N . GLU A 1 308 ? -35.304 -7.108 59.520 1.00 95.25 308 GLU A N 1
ATOM 2414 C CA . GLU A 1 308 ? -36.438 -6.639 60.318 1.00 95.25 308 GLU A CA 1
ATOM 2415 C C . GLU A 1 308 ? -37.409 -7.776 60.676 1.00 95.25 308 GLU A C 1
ATOM 2417 O O . GLU A 1 308 ? -37.833 -7.871 61.828 1.00 95.25 308 GLU A O 1
ATOM 2422 N N . LEU A 1 309 ? -37.701 -8.678 59.733 1.00 92.00 309 LEU A N 1
ATOM 2423 C CA . LEU A 1 309 ? -38.506 -9.877 59.991 1.00 92.00 309 LEU A CA 1
ATOM 2424 C C . LEU A 1 309 ? -37.811 -10.845 60.961 1.00 92.00 309 LEU A C 1
ATOM 2426 O O . LEU A 1 309 ? -38.473 -11.387 61.840 1.00 92.00 309 LEU A O 1
ATOM 2430 N N . GLU A 1 310 ? -36.493 -11.026 60.851 1.00 90.31 310 GLU A N 1
ATOM 2431 C CA . GLU A 1 310 ? -35.677 -11.813 61.788 1.00 90.31 310 GLU A CA 1
ATOM 2432 C C . GLU A 1 310 ? -35.781 -11.254 63.219 1.00 90.31 310 GLU A C 1
ATOM 2434 O O . GLU A 1 310 ? -36.080 -12.000 64.152 1.00 90.31 310 GLU A O 1
ATOM 2439 N N . ARG A 1 311 ? -35.649 -9.930 63.390 1.00 96.31 311 ARG A N 1
ATOM 2440 C CA . ARG A 1 311 ? -35.818 -9.253 64.689 1.00 96.31 311 ARG A CA 1
ATOM 2441 C C . ARG A 1 311 ? -37.224 -9.438 65.272 1.00 96.31 311 ARG A C 1
ATOM 2443 O O . ARG A 1 311 ? -37.360 -9.688 66.467 1.00 96.31 311 ARG A O 1
ATOM 2450 N N . LEU A 1 312 ? -38.267 -9.321 64.446 1.00 93.88 312 LEU A N 1
ATOM 2451 C CA . LEU A 1 312 ? -39.657 -9.526 64.877 1.00 93.88 312 LEU A CA 1
ATOM 2452 C C . LEU A 1 312 ? -39.942 -10.993 65.239 1.00 93.88 312 LEU A C 1
ATOM 2454 O O . LEU A 1 312 ? -40.685 -11.256 66.181 1.00 93.88 312 LEU A O 1
ATOM 2458 N N . LEU A 1 313 ? -39.338 -11.950 64.527 1.00 91.25 313 LEU A N 1
ATOM 2459 C CA . LEU A 1 313 ? -39.441 -13.373 64.854 1.00 91.25 313 LEU A CA 1
ATOM 2460 C C . LEU A 1 313 ? -38.718 -13.721 66.161 1.00 91.25 313 LEU A C 1
ATOM 2462 O O . LEU A 1 313 ? -39.257 -14.527 66.913 1.00 91.25 313 LEU A O 1
ATOM 2466 N N . SER A 1 314 ? -37.569 -13.096 66.457 1.00 92.81 314 SER A N 1
ATOM 2467 C CA . SER A 1 314 ? -36.899 -13.231 67.761 1.00 92.81 314 SER A CA 1
ATOM 2468 C C . SER A 1 314 ? -37.814 -12.765 68.892 1.00 92.81 314 SER A C 1
ATOM 2470 O O . SER A 1 314 ? -38.126 -13.556 69.771 1.00 92.81 314 SER A O 1
ATOM 2472 N N . GLY A 1 315 ? -38.363 -11.545 68.808 1.00 93.62 315 GLY A N 1
ATOM 2473 C CA . GLY A 1 315 ? -39.251 -11.018 69.853 1.00 93.62 315 GLY A CA 1
ATOM 2474 C C . GLY A 1 315 ? -40.475 -11.906 70.126 1.00 93.62 315 GLY A C 1
ATOM 2475 O O . GLY A 1 315 ? -40.839 -12.117 71.277 1.00 93.62 315 GLY A O 1
ATOM 2476 N N . LEU A 1 316 ? -41.063 -12.514 69.089 1.00 88.38 316 LEU A N 1
ATOM 2477 C CA . LEU A 1 316 ? -42.161 -13.482 69.245 1.00 88.38 316 LEU A CA 1
ATOM 2478 C C . LEU A 1 316 ? -41.717 -14.830 69.850 1.00 88.38 316 LEU A C 1
ATOM 2480 O O . LEU A 1 316 ? -42.540 -15.538 70.436 1.00 88.38 316 LEU A O 1
ATOM 2484 N N . GLN A 1 317 ? -40.446 -15.214 69.707 1.00 89.56 317 GLN A N 1
ATOM 2485 C CA . GLN A 1 317 ? -39.866 -16.380 70.384 1.00 89.56 317 GLN A CA 1
ATOM 2486 C C . GLN A 1 317 ? -39.591 -16.067 71.861 1.00 89.56 317 GLN A C 1
ATOM 2488 O O . GLN A 1 317 ? -39.969 -16.869 72.717 1.00 89.56 317 GLN A O 1
ATOM 2493 N N . ASP A 1 318 ? -39.042 -14.884 72.149 1.00 92.88 318 ASP A N 1
ATOM 2494 C CA . ASP A 1 318 ? -38.787 -14.369 73.499 1.00 92.88 318 ASP A CA 1
ATOM 2495 C C . ASP A 1 318 ? -40.098 -14.237 74.304 1.00 92.88 318 ASP A C 1
ATOM 2497 O O . ASP A 1 318 ? -40.203 -14.745 75.422 1.00 92.88 318 ASP A O 1
ATOM 2501 N N . GLU A 1 319 ? -41.145 -13.646 73.710 1.00 90.50 319 GLU A N 1
ATOM 2502 C CA . GLU A 1 319 ? -42.493 -13.572 74.298 1.00 90.50 319 GLU A CA 1
ATOM 2503 C C . GLU A 1 319 ? -43.080 -14.962 74.576 1.00 90.50 319 GLU A C 1
ATOM 2505 O O . GLU A 1 319 ? -43.618 -15.207 75.657 1.00 90.50 319 GLU A O 1
ATOM 2510 N N . ARG A 1 320 ? -42.958 -15.904 73.628 1.00 88.56 320 ARG A N 1
ATOM 2511 C CA . ARG A 1 320 ? -43.433 -17.284 73.815 1.00 88.56 320 ARG A CA 1
ATOM 2512 C C . ARG A 1 320 ? -42.714 -17.963 74.984 1.00 88.56 320 ARG A C 1
ATOM 2514 O O . ARG A 1 320 ? -43.366 -18.652 75.763 1.00 88.56 320 ARG A O 1
ATOM 2521 N N . GLU A 1 321 ? -41.400 -17.789 75.119 1.00 93.00 321 GLU A N 1
ATOM 2522 C CA . GLU A 1 321 ? -40.652 -18.339 76.255 1.00 93.00 321 GLU A CA 1
ATOM 2523 C C . GLU A 1 321 ? -41.024 -17.688 77.587 1.00 93.00 321 GLU A C 1
ATOM 2525 O O . GLU A 1 321 ? -41.142 -18.395 78.586 1.00 93.00 321 GLU A O 1
ATOM 2530 N N . LEU A 1 322 ? -41.277 -16.378 77.608 1.00 93.38 322 LEU A N 1
ATOM 2531 C CA . LEU A 1 322 ? -41.776 -15.693 78.799 1.00 93.38 322 LEU A CA 1
ATOM 2532 C C . LEU A 1 322 ? -43.155 -16.228 79.221 1.00 93.38 322 LEU A C 1
ATOM 2534 O O . LEU A 1 322 ? -43.365 -16.502 80.402 1.00 93.38 322 LEU A O 1
ATOM 2538 N N . PHE A 1 323 ? -44.081 -16.430 78.275 1.00 87.62 323 PHE A N 1
ATOM 2539 C CA . PHE A 1 323 ? -45.392 -17.011 78.583 1.00 87.62 323 PHE A CA 1
ATOM 2540 C C . PHE A 1 323 ? -45.299 -18.469 79.049 1.00 87.62 323 PHE A C 1
ATOM 2542 O O . PHE A 1 323 ? -46.041 -18.839 79.954 1.00 87.62 323 PHE A O 1
ATOM 2549 N N . LEU A 1 324 ? -44.391 -19.277 78.484 1.00 89.81 324 LEU A N 1
ATOM 2550 C CA . LEU A 1 324 ? -44.152 -20.657 78.932 1.00 89.81 324 LEU A CA 1
ATOM 2551 C C . LEU A 1 324 ? -43.639 -20.695 80.378 1.00 89.81 324 LEU A C 1
ATOM 2553 O O . LEU A 1 324 ? -44.246 -21.357 81.213 1.00 89.81 324 LEU A O 1
ATOM 2557 N N . ARG A 1 325 ? -42.607 -19.907 80.710 1.00 93.38 325 ARG A N 1
ATOM 2558 C CA . ARG A 1 325 ? -42.090 -19.807 82.089 1.00 93.38 325 ARG A CA 1
ATOM 2559 C C . ARG A 1 325 ? -43.169 -19.315 83.058 1.00 93.38 325 ARG A C 1
ATOM 2561 O O . ARG A 1 325 ? -43.313 -19.855 84.149 1.00 93.38 325 ARG A O 1
ATOM 2568 N N . ARG A 1 326 ? -43.994 -18.341 82.647 1.00 91.50 326 ARG A N 1
ATOM 2569 C CA . ARG A 1 326 ? -45.110 -17.860 83.477 1.00 91.50 326 ARG A CA 1
ATOM 2570 C C . ARG A 1 326 ? -46.223 -18.903 83.647 1.00 91.50 326 ARG A C 1
ATOM 2572 O O . ARG A 1 326 ? -46.877 -18.911 84.685 1.00 91.50 326 ARG A O 1
ATOM 2579 N N . GLN A 1 327 ? -46.437 -19.780 82.667 1.00 86.81 327 GLN A N 1
ATOM 2580 C CA . GLN A 1 327 ? -47.343 -20.920 82.808 1.00 86.81 327 GLN A CA 1
ATOM 2581 C C . GLN A 1 327 ? -46.787 -21.923 83.834 1.00 86.81 327 GLN A C 1
ATOM 2583 O O . GLN A 1 327 ? -47.507 -22.283 84.760 1.00 86.81 327 GLN A O 1
ATOM 2588 N N . GLU A 1 328 ? -45.507 -22.295 83.728 1.00 91.62 328 GLU A N 1
ATOM 2589 C CA . GLU A 1 328 ? -44.817 -23.192 84.673 1.00 91.62 328 GLU A CA 1
ATOM 2590 C C . GLU A 1 328 ? -44.861 -22.654 86.120 1.00 91.62 328 GLU A C 1
ATOM 2592 O O . GLU A 1 328 ? -45.159 -23.399 87.056 1.00 91.62 328 GLU A O 1
ATOM 2597 N N . GLU A 1 329 ? -44.647 -21.345 86.312 1.00 91.38 329 GLU A N 1
ATOM 2598 C CA . GLU A 1 329 ? -44.805 -20.665 87.607 1.00 91.38 329 GLU A CA 1
ATOM 2599 C C . GLU A 1 329 ? -46.215 -20.861 88.192 1.00 91.38 329 GLU A C 1
ATOM 2601 O O . GLU A 1 329 ? -46.356 -21.326 89.327 1.00 91.38 329 GLU A O 1
ATOM 2606 N N . VAL A 1 330 ? -47.263 -20.538 87.425 1.00 88.56 330 VAL A N 1
ATOM 2607 C CA . VAL A 1 330 ? -48.659 -20.586 87.897 1.00 88.56 330 VAL A CA 1
ATOM 2608 C C . VAL A 1 330 ? -49.138 -22.029 88.108 1.00 88.56 330 VAL A C 1
ATOM 2610 O O . VAL A 1 330 ? -49.840 -22.299 89.084 1.00 88.56 330 VAL A O 1
ATOM 2613 N N . GLU A 1 331 ? -48.717 -22.978 87.270 1.00 84.62 331 GLU A N 1
ATOM 2614 C CA . GLU A 1 331 ? -48.981 -24.411 87.469 1.00 84.62 331 GLU A CA 1
ATOM 2615 C C . GLU A 1 331 ? -48.308 -24.945 88.745 1.00 84.62 331 GLU A C 1
ATOM 2617 O O . GLU A 1 331 ? -48.895 -25.771 89.454 1.00 84.62 331 GLU A O 1
ATOM 2622 N N . SER A 1 332 ? -47.124 -24.431 89.105 1.00 86.50 332 SER A N 1
ATOM 2623 C CA . SER A 1 332 ? -46.461 -24.772 90.370 1.00 86.50 332 SER A CA 1
ATOM 2624 C C . SER A 1 332 ? -47.186 -24.190 91.596 1.00 86.50 332 SER A C 1
ATOM 2626 O O . SER A 1 332 ? -47.397 -24.912 92.575 1.00 86.50 332 SER A O 1
ATOM 2628 N N . GLU A 1 333 ? -47.660 -22.936 91.535 1.00 85.06 333 GLU A N 1
ATOM 2629 C CA . GLU A 1 333 ? -48.497 -22.342 92.591 1.00 85.06 333 GLU A CA 1
ATOM 2630 C C . GLU A 1 333 ? -49.811 -23.112 92.767 1.00 85.06 333 GLU A C 1
ATOM 2632 O O . GLU A 1 333 ? -50.199 -23.436 93.893 1.00 85.06 333 GLU A O 1
ATOM 2637 N N . LEU A 1 334 ? -50.482 -23.447 91.661 1.00 83.00 334 LEU A N 1
ATOM 2638 C CA . LEU A 1 334 ? -51.729 -24.204 91.678 1.00 83.00 334 LEU A CA 1
ATOM 2639 C C . LEU A 1 334 ? -51.525 -25.591 92.304 1.00 83.00 334 LEU A C 1
ATOM 2641 O O . LEU A 1 334 ? -52.288 -25.979 93.191 1.00 83.00 334 LEU A O 1
ATOM 2645 N N . SER A 1 335 ? -50.457 -26.294 91.916 1.00 84.12 335 SER A N 1
ATOM 2646 C CA . SER A 1 335 ? -50.089 -27.604 92.470 1.00 84.12 335 SER A CA 1
ATOM 2647 C C . SER A 1 335 ? -49.839 -27.548 93.982 1.00 84.12 335 SER A C 1
ATOM 2649 O O . SER A 1 335 ? -50.291 -28.425 94.720 1.00 84.12 335 SER A O 1
ATOM 2651 N N . LEU A 1 336 ? -49.171 -26.496 94.472 1.00 84.56 336 LEU A N 1
ATOM 2652 C CA . LEU A 1 336 ? -48.914 -26.288 95.903 1.00 84.56 336 LEU A CA 1
ATOM 2653 C C . LEU A 1 336 ? -50.197 -26.030 96.712 1.00 84.56 336 LEU A C 1
ATOM 2655 O O . LEU A 1 336 ? -50.289 -26.468 97.861 1.00 84.56 336 LEU A O 1
ATOM 2659 N N . ILE A 1 337 ? -51.191 -25.346 96.133 1.00 81.25 337 ILE A N 1
ATOM 2660 C CA . ILE A 1 337 ? -52.486 -25.110 96.792 1.00 81.25 337 ILE A CA 1
ATOM 2661 C C . ILE A 1 337 ? -53.356 -26.377 96.740 1.00 81.25 337 ILE A C 1
ATOM 2663 O O . ILE A 1 337 ? -53.931 -26.759 97.759 1.00 81.25 337 ILE A O 1
ATOM 2667 N N . GLN A 1 338 ? -53.408 -27.075 95.599 1.00 78.19 338 GLN A N 1
ATOM 2668 C CA . GLN A 1 338 ? -54.165 -28.325 95.442 1.00 78.19 338 GLN A CA 1
ATOM 2669 C C . GLN A 1 338 ? -53.623 -29.466 96.328 1.00 78.19 338 GLN A C 1
ATOM 2671 O O . GLN A 1 338 ? -54.400 -30.284 96.818 1.00 78.19 338 GLN A O 1
ATOM 2676 N N . ALA A 1 339 ? -52.316 -29.493 96.617 1.00 78.56 339 ALA A N 1
ATOM 2677 C CA . ALA A 1 339 ? -51.704 -30.452 97.544 1.00 78.56 339 ALA A CA 1
ATOM 2678 C C . ALA A 1 339 ? -52.087 -30.243 99.029 1.00 78.56 339 ALA A C 1
ATOM 2680 O O . ALA A 1 339 ? -51.709 -31.048 99.885 1.00 78.56 339 ALA A O 1
ATOM 2681 N N . ARG A 1 340 ? -52.816 -29.169 99.371 1.00 76.56 340 ARG A N 1
ATOM 2682 C CA . ARG A 1 340 ? -53.154 -28.800 100.753 1.00 76.56 340 ARG A CA 1
ATOM 2683 C C . ARG A 1 340 ? -54.534 -29.365 101.151 1.00 76.56 340 ARG A C 1
ATOM 2685 O O . ARG A 1 340 ? -55.552 -28.889 100.653 1.00 76.56 340 ARG A O 1
ATOM 2692 N N . PRO A 1 341 ? -54.631 -30.325 102.094 1.00 54.97 341 PRO A N 1
ATOM 2693 C CA . PRO A 1 341 ? -55.852 -31.120 102.314 1.00 54.97 341 PRO A CA 1
ATOM 2694 C C . PRO A 1 341 ? -57.013 -30.393 103.030 1.00 54.97 341 PRO A C 1
ATOM 2696 O O . PRO A 1 341 ? -57.976 -31.034 103.446 1.00 54.97 341 PRO A O 1
ATOM 2699 N N . SER A 1 342 ? -56.947 -29.071 103.209 1.00 58.69 342 SER A N 1
ATOM 2700 C CA . SER A 1 342 ? -57.925 -28.294 103.987 1.00 58.69 342 SER A CA 1
ATOM 2701 C C . SER A 1 342 ? -58.108 -26.866 103.448 1.00 58.69 342 SER A C 1
ATOM 2703 O O . SER A 1 342 ? -57.975 -25.893 104.188 1.00 58.69 342 SER A O 1
ATOM 2705 N N . GLY A 1 343 ? -58.380 -26.741 102.144 1.00 61.31 343 GLY A N 1
ATOM 2706 C CA . GLY A 1 343 ? -58.536 -25.452 101.460 1.00 61.31 343 GLY A CA 1
ATOM 2707 C C . GLY A 1 343 ? -59.783 -24.658 101.875 1.00 61.31 343 GLY A C 1
ATOM 2708 O O . GLY A 1 343 ? -60.922 -25.122 101.745 1.00 61.31 343 GLY A O 1
ATOM 2709 N N . SER A 1 344 ? -59.561 -23.424 102.325 1.00 72.06 344 SER A N 1
ATOM 2710 C CA . SER A 1 344 ? -60.595 -22.435 102.640 1.00 72.06 344 SER A CA 1
ATOM 2711 C C . SER A 1 344 ? -61.369 -21.955 101.400 1.00 72.06 344 SER A C 1
ATOM 2713 O O . SER A 1 344 ? -60.934 -22.110 100.260 1.00 72.06 344 SER A O 1
ATOM 2715 N N . GLN A 1 345 ? -62.507 -21.282 101.610 1.00 76.06 345 GLN A N 1
ATOM 2716 C CA . GLN A 1 345 ? -63.255 -20.604 100.533 1.00 76.06 345 GLN A CA 1
ATOM 2717 C C . GLN A 1 345 ? -62.432 -19.516 99.807 1.00 76.06 345 GLN A C 1
ATOM 2719 O O . GLN A 1 345 ? -62.747 -19.176 98.669 1.00 76.06 345 GLN A O 1
ATOM 2724 N N . GLY A 1 346 ? -61.380 -18.977 100.437 1.00 77.94 346 GLY A N 1
ATOM 2725 C CA . GLY A 1 346 ? -60.436 -18.062 99.788 1.00 77.94 346 GLY A CA 1
ATOM 2726 C C . GLY A 1 346 ? -59.443 -18.792 98.882 1.00 77.94 346 GLY A C 1
ATOM 2727 O O . GLY A 1 346 ? -59.241 -18.383 97.743 1.00 77.94 346 GLY A O 1
ATOM 2728 N N . GLU A 1 347 ? -58.875 -19.907 99.353 1.00 77.81 347 GLU A N 1
ATOM 2729 C CA . GLU A 1 347 ? -57.958 -20.739 98.558 1.00 77.81 347 GLU A CA 1
ATOM 2730 C C . GLU A 1 347 ? -58.657 -21.341 97.328 1.00 77.81 347 GLU A C 1
ATOM 2732 O O . GLU A 1 347 ? -58.074 -21.325 96.250 1.00 77.81 347 GLU A O 1
ATOM 2737 N N . LYS A 1 348 ? -59.931 -21.753 97.436 1.00 78.94 348 LYS A N 1
ATOM 2738 C CA . LYS A 1 348 ? -60.720 -22.230 96.280 1.00 78.94 348 LYS A CA 1
ATOM 2739 C C . LYS A 1 348 ? -60.872 -21.174 95.184 1.00 78.94 348 LYS A C 1
ATOM 2741 O O . LYS A 1 348 ? -60.572 -21.452 94.030 1.00 78.94 348 LYS A O 1
ATOM 2746 N N . LYS A 1 349 ? -61.238 -19.942 95.552 1.00 83.06 349 LYS A N 1
ATOM 2747 C CA . LYS A 1 349 ? -61.330 -18.820 94.600 1.00 83.06 349 LYS A CA 1
ATOM 2748 C C . LYS A 1 349 ? -59.977 -18.450 93.992 1.00 83.06 349 LYS A C 1
ATOM 2750 O O . LYS A 1 349 ? -59.931 -18.020 92.845 1.00 83.06 349 LYS A O 1
ATOM 2755 N N . ARG A 1 350 ? -58.875 -18.638 9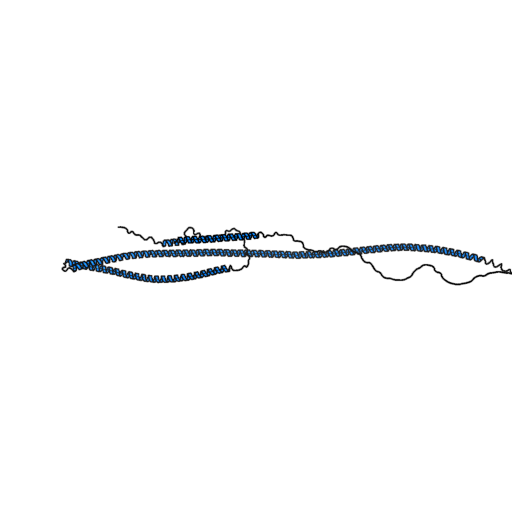4.730 1.00 82.50 350 ARG A N 1
ATOM 2756 C CA . ARG A 1 350 ? -57.521 -18.478 94.182 1.00 82.50 350 ARG A CA 1
ATOM 2757 C C . ARG A 1 350 ? -57.177 -19.596 93.191 1.00 82.50 350 ARG A C 1
ATOM 2759 O O . ARG A 1 350 ? -56.607 -19.281 92.157 1.00 82.50 350 ARG A O 1
ATOM 2766 N N . CYS A 1 351 ? -57.557 -20.854 93.438 1.00 80.50 351 CYS A N 1
ATOM 2767 C CA . CYS A 1 351 ? -57.437 -21.922 92.434 1.00 80.50 351 CYS A CA 1
ATOM 2768 C C . CYS A 1 351 ? -58.230 -21.588 91.164 1.00 80.50 351 CYS A C 1
ATOM 2770 O O . CYS A 1 351 ? -57.642 -21.575 90.093 1.00 80.50 351 CYS A O 1
ATOM 2772 N N . GLU A 1 352 ? -59.509 -21.214 91.285 1.00 83.69 352 GLU A N 1
ATOM 2773 C CA . GLU A 1 352 ? -60.362 -20.821 90.146 1.00 83.69 352 GLU A CA 1
ATOM 2774 C C . GLU A 1 352 ? -59.745 -19.672 89.315 1.00 83.69 352 GLU A C 1
ATOM 2776 O O . GLU A 1 352 ? -59.822 -19.669 88.086 1.00 83.69 352 GLU A O 1
ATOM 2781 N N . GLN A 1 353 ? -59.090 -18.707 89.974 1.00 84.81 353 GLN A N 1
ATOM 2782 C CA . GLN A 1 353 ? -58.367 -17.612 89.315 1.00 84.81 353 GLN A CA 1
ATOM 2783 C C . GLN A 1 353 ? -57.088 -18.087 88.609 1.00 84.81 353 GLN A C 1
ATOM 2785 O O . GLN A 1 353 ? -56.894 -17.766 87.438 1.00 84.81 353 GLN A O 1
ATOM 2790 N N . LEU A 1 354 ? -56.242 -18.875 89.282 1.00 84.00 354 LEU A N 1
ATOM 2791 C CA . LEU A 1 354 ? -54.998 -19.405 88.707 1.00 84.00 354 LEU A CA 1
ATOM 2792 C C . LEU A 1 354 ? -55.282 -20.378 87.547 1.00 84.00 354 LEU A C 1
ATOM 2794 O O . LEU A 1 354 ? -54.598 -20.330 86.532 1.00 84.00 354 LEU A O 1
ATOM 2798 N N . GLU A 1 355 ? -56.329 -21.200 87.640 1.00 83.19 355 GLU A N 1
ATOM 2799 C CA . GLU A 1 355 ? -56.805 -22.077 86.559 1.00 83.19 355 GLU A CA 1
ATOM 2800 C C . GLU A 1 355 ? -57.282 -21.261 85.341 1.00 83.19 355 GLU A C 1
ATOM 2802 O O . GLU A 1 355 ? -56.966 -21.602 84.198 1.00 83.19 355 GLU A O 1
ATOM 2807 N N . GLY A 1 356 ? -57.957 -20.127 85.571 1.00 86.56 356 GLY A N 1
ATOM 2808 C CA . GLY A 1 356 ? -58.300 -19.159 84.524 1.00 86.56 356 GLY A CA 1
ATOM 2809 C C . GLY A 1 356 ? -57.079 -18.482 83.883 1.00 86.56 356 GLY A C 1
ATOM 2810 O O . GLY A 1 356 ? -57.041 -18.303 82.661 1.00 86.56 356 GLY A O 1
ATOM 2811 N N . GLU A 1 357 ? -56.052 -18.147 84.670 1.00 87.88 357 GLU A N 1
ATOM 2812 C CA . GLU A 1 357 ? -54.781 -17.617 84.156 1.00 87.88 357 GLU A CA 1
ATOM 2813 C C . GLU A 1 357 ? -54.013 -18.664 83.333 1.00 87.88 357 GLU A C 1
ATOM 2815 O O . GLU A 1 357 ? -53.566 -18.349 82.227 1.00 87.88 357 GLU A O 1
ATOM 2820 N N . VAL A 1 358 ? -53.936 -19.920 83.792 1.00 85.56 358 VAL A N 1
ATOM 2821 C CA . VAL A 1 358 ? -53.332 -21.046 83.050 1.00 85.56 358 VAL A CA 1
ATOM 2822 C C . VAL A 1 358 ? -54.059 -21.294 81.729 1.00 85.56 358 VAL A C 1
ATOM 2824 O O . VAL A 1 358 ? -53.400 -21.491 80.707 1.00 85.56 358 VAL A O 1
ATOM 2827 N N . ALA A 1 359 ? -55.394 -21.236 81.703 1.00 85.44 359 ALA A N 1
ATOM 2828 C CA . ALA A 1 359 ? -56.164 -21.348 80.464 1.00 85.44 359 ALA A CA 1
ATOM 2829 C C . ALA A 1 359 ? -55.853 -20.192 79.490 1.00 85.44 359 ALA A C 1
ATOM 2831 O O . ALA A 1 359 ? -55.580 -20.424 78.311 1.00 85.44 359 ALA A O 1
ATOM 2832 N N . CYS A 1 360 ? -55.809 -18.953 79.986 1.00 88.25 360 CYS A N 1
ATOM 2833 C CA . CYS A 1 360 ? -55.475 -17.761 79.200 1.00 88.25 360 CYS A CA 1
ATOM 2834 C C . CYS A 1 360 ? -54.039 -17.803 78.632 1.00 88.25 360 CYS A C 1
ATOM 2836 O O . CYS A 1 360 ? -53.809 -17.420 77.480 1.00 88.25 360 CYS A O 1
ATOM 2838 N N . LEU A 1 361 ? -53.068 -18.298 79.406 1.00 86.88 361 LEU A N 1
ATOM 2839 C CA . LEU A 1 361 ? -51.686 -18.505 78.956 1.00 86.88 361 LEU A CA 1
ATOM 2840 C C . LEU A 1 361 ? -51.602 -19.612 77.896 1.00 86.88 361 LEU A C 1
ATOM 2842 O O . LEU A 1 361 ? -51.028 -19.380 76.830 1.00 86.88 361 LEU A O 1
ATOM 2846 N N . HIS A 1 362 ? -52.262 -20.755 78.118 1.00 88.81 362 HIS A N 1
ATOM 2847 C CA . HIS A 1 362 ? -52.369 -21.834 77.132 1.00 88.81 362 HIS A CA 1
ATOM 2848 C C . HIS A 1 362 ? -52.934 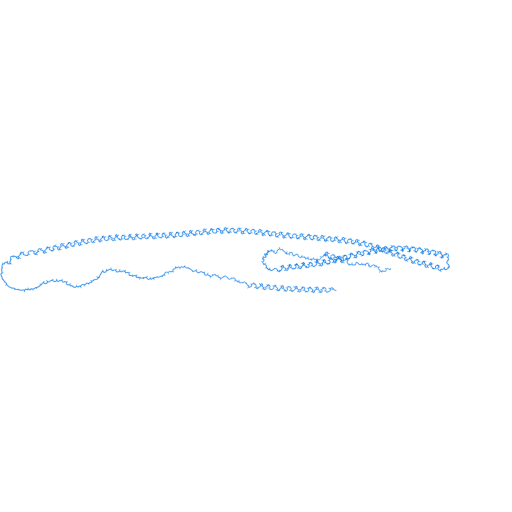-21.350 75.789 1.00 88.81 362 HIS A C 1
ATOM 2850 O O . HIS A 1 362 ? -52.438 -21.754 74.736 1.00 88.81 362 HIS A O 1
ATOM 2856 N N . GLU A 1 363 ? -53.957 -20.491 75.788 1.00 90.50 363 GLU A N 1
ATOM 2857 C CA . GLU A 1 363 ? -54.529 -19.957 74.546 1.00 90.50 363 GLU A CA 1
ATOM 2858 C C . GLU A 1 363 ? -53.584 -18.991 73.822 1.00 90.50 363 GLU A C 1
ATOM 2860 O O . GLU A 1 363 ? -53.435 -19.093 72.600 1.00 90.50 363 GLU A O 1
ATOM 2865 N N . LYS A 1 364 ? -52.867 -18.128 74.553 1.00 90.69 364 LYS A N 1
ATOM 2866 C CA . LYS A 1 364 ? -51.820 -17.259 73.983 1.00 90.69 364 LYS A CA 1
ATOM 2867 C C . LYS A 1 364 ? -50.680 -18.076 73.374 1.00 90.69 364 LYS A C 1
ATOM 2869 O O . LYS A 1 364 ? -50.303 -17.838 72.227 1.00 90.69 364 LYS A O 1
ATOM 2874 N N . ILE A 1 365 ? -50.183 -19.086 74.087 1.00 86.81 365 ILE A N 1
ATOM 2875 C CA . ILE A 1 365 ? -49.126 -19.991 73.610 1.00 86.81 365 ILE A CA 1
ATOM 2876 C C . ILE A 1 365 ? -49.608 -20.805 72.399 1.00 86.81 365 ILE A C 1
ATOM 2878 O O . ILE A 1 365 ? -48.876 -20.941 71.418 1.00 86.81 365 ILE A O 1
ATOM 2882 N N . ARG A 1 366 ? -50.858 -21.288 72.401 1.00 91.75 366 ARG A N 1
ATOM 2883 C CA . ARG A 1 366 ? -51.486 -21.958 71.247 1.00 91.75 366 ARG A CA 1
ATOM 2884 C C . ARG A 1 366 ? -51.564 -21.030 70.029 1.00 91.75 366 ARG A C 1
ATOM 2886 O O . ARG A 1 366 ? -51.258 -21.470 68.921 1.00 91.75 366 ARG A O 1
ATOM 2893 N N . HIS A 1 367 ? -51.925 -19.761 70.223 1.00 91.38 367 HIS A N 1
ATOM 2894 C CA . HIS A 1 367 ? -51.984 -18.766 69.151 1.00 91.38 367 HIS A CA 1
ATOM 2895 C C . HIS A 1 367 ? -50.591 -18.442 68.584 1.00 91.38 367 HIS A C 1
ATOM 2897 O O . HIS A 1 367 ? -50.393 -18.529 67.371 1.00 91.38 367 HIS A O 1
ATOM 2903 N N . LEU A 1 368 ? -49.603 -18.172 69.448 1.00 89.38 368 LEU A N 1
ATOM 2904 C CA . LEU A 1 368 ? -48.209 -17.931 69.053 1.00 89.38 368 LEU A CA 1
ATOM 2905 C C . LEU A 1 368 ? -47.607 -19.131 68.310 1.00 89.38 368 LEU A C 1
ATOM 2907 O O . LEU A 1 368 ? -47.023 -18.959 67.243 1.00 89.38 368 LEU A O 1
ATOM 2911 N N . ASN A 1 369 ? -47.817 -20.357 68.798 1.00 89.44 369 ASN A N 1
ATOM 2912 C CA . ASN A 1 369 ? -47.384 -21.569 68.097 1.00 89.44 369 ASN A CA 1
ATOM 2913 C C . ASN A 1 369 ? -48.077 -21.720 66.730 1.00 89.44 369 ASN A C 1
ATOM 2915 O O . ASN A 1 369 ? -47.427 -22.100 65.756 1.00 89.44 369 ASN A O 1
ATOM 2919 N N . GLY A 1 370 ? -49.359 -21.358 66.613 1.00 93.00 370 GLY A N 1
ATOM 2920 C CA . GLY A 1 370 ? -50.065 -21.288 65.329 1.00 93.00 370 GLY A CA 1
ATOM 2921 C C . GLY A 1 370 ? -49.428 -20.294 64.348 1.00 93.00 370 GLY A C 1
ATOM 2922 O O . GLY A 1 370 ? -49.212 -20.635 63.180 1.00 93.00 370 GLY A O 1
ATOM 2923 N N . ILE A 1 371 ? -49.052 -19.101 64.824 1.00 90.50 371 ILE A N 1
ATOM 2924 C CA . ILE A 1 371 ? -48.314 -18.105 64.032 1.00 90.50 371 ILE A CA 1
ATOM 2925 C C . ILE A 1 371 ? -46.957 -18.675 63.601 1.00 90.50 371 ILE A C 1
ATOM 2927 O O . ILE A 1 371 ? -46.673 -18.687 62.403 1.00 90.50 371 ILE A O 1
ATOM 2931 N N . ILE A 1 372 ? -46.155 -19.203 64.531 1.00 88.88 372 ILE A N 1
ATOM 2932 C CA . ILE A 1 372 ? -44.817 -19.762 64.267 1.00 88.88 372 ILE A CA 1
ATOM 2933 C C . ILE A 1 372 ? -44.883 -20.879 63.214 1.00 88.88 372 ILE A C 1
ATOM 2935 O O . ILE A 1 372 ? -44.163 -20.818 62.218 1.00 88.88 372 ILE A O 1
ATOM 2939 N N . ILE A 1 373 ? -45.806 -21.838 63.352 1.00 89.50 373 ILE A N 1
ATOM 2940 C CA . ILE A 1 373 ? -46.019 -22.918 62.369 1.00 89.50 373 ILE A CA 1
ATOM 2941 C C . ILE A 1 373 ? -46.436 -22.353 60.999 1.00 89.50 373 ILE A C 1
ATOM 2943 O O . ILE A 1 373 ? -46.027 -22.874 59.958 1.00 89.50 373 ILE A O 1
ATOM 2947 N N . SER A 1 374 ? -47.220 -21.269 60.959 1.00 89.69 374 SER A N 1
ATOM 2948 C CA . SER A 1 374 ? -47.584 -20.613 59.695 1.00 89.69 374 SER A CA 1
ATOM 2949 C C . SER A 1 374 ? -46.395 -19.927 59.007 1.00 89.69 374 SER A C 1
ATOM 2951 O O . SER A 1 374 ? -46.360 -19.883 57.777 1.00 89.69 374 SER A O 1
ATOM 2953 N N . GLN A 1 375 ? -45.419 -19.414 59.767 1.00 90.81 375 GLN A N 1
ATOM 2954 C CA . GLN A 1 375 ? -44.212 -18.782 59.222 1.00 90.81 375 GLN A CA 1
ATOM 2955 C C . GLN A 1 375 ? -43.177 -19.834 58.794 1.00 90.81 375 GLN A C 1
ATOM 2957 O O . GLN A 1 375 ? -42.653 -19.739 57.688 1.00 90.81 375 GLN A O 1
ATOM 2962 N N . ASP A 1 376 ? -42.957 -20.886 59.589 1.00 86.50 376 ASP A N 1
ATOM 2963 C CA . ASP A 1 376 ? -42.105 -22.038 59.242 1.00 86.50 376 ASP A CA 1
ATOM 2964 C C . ASP A 1 376 ? -42.504 -22.669 57.894 1.00 86.50 376 ASP A C 1
ATOM 2966 O O . ASP A 1 376 ? -41.659 -22.889 57.023 1.00 86.50 376 ASP A O 1
ATOM 2970 N N . ARG A 1 377 ? -43.810 -22.856 57.655 1.00 92.00 377 ARG A N 1
ATOM 2971 C CA . ARG A 1 377 ? -44.329 -23.334 56.360 1.00 92.00 377 ARG A CA 1
ATOM 2972 C C . ARG A 1 377 ? -44.004 -22.391 55.194 1.00 92.00 377 ARG A C 1
ATOM 2974 O O . ARG A 1 377 ? -43.712 -22.868 54.099 1.00 92.00 377 ARG A O 1
ATOM 2981 N N . LYS A 1 378 ? -44.017 -21.068 55.406 1.00 92.94 378 LYS A N 1
ATOM 2982 C CA . LYS A 1 378 ? -43.611 -20.090 54.375 1.00 92.94 378 LYS A CA 1
ATOM 2983 C C . LYS A 1 378 ? -42.105 -20.135 54.128 1.00 92.94 378 LYS A C 1
ATOM 2985 O O . LYS A 1 378 ? -41.700 -20.083 52.972 1.00 92.94 378 LYS A O 1
ATOM 2990 N N . ILE A 1 379 ? -41.295 -20.271 55.181 1.00 92.69 379 ILE A N 1
ATOM 2991 C CA . ILE A 1 379 ? -39.833 -20.399 55.085 1.00 92.69 379 ILE A CA 1
ATOM 2992 C C . ILE A 1 379 ? -39.469 -21.657 54.286 1.00 92.69 379 ILE A C 1
ATOM 2994 O O . ILE A 1 379 ? -38.693 -21.562 53.339 1.00 92.69 379 ILE A O 1
ATOM 2998 N N . LYS A 1 380 ? -40.107 -22.802 54.560 1.00 94.0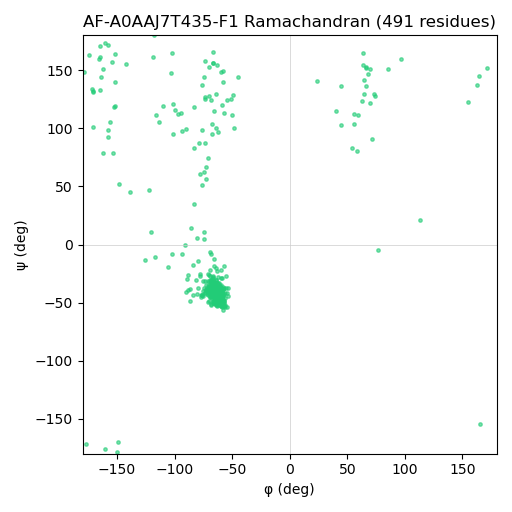6 380 LYS A N 1
ATOM 2999 C CA . LYS A 1 380 ? -39.960 -24.036 53.764 1.00 94.06 380 LYS A CA 1
ATOM 3000 C C . LYS A 1 380 ? -40.340 -23.830 52.293 1.00 94.06 380 LYS A C 1
ATOM 3002 O O . LYS A 1 380 ? -39.536 -24.120 51.412 1.00 94.06 380 LYS A O 1
ATOM 3007 N N . GLY A 1 381 ? -41.479 -23.192 52.016 1.00 91.56 381 GLY A N 1
ATOM 3008 C CA . GLY A 1 381 ? -41.884 -22.826 50.650 1.00 91.56 381 GLY A CA 1
ATOM 3009 C C . GLY A 1 381 ? -40.993 -21.777 49.953 1.00 91.56 381 GLY A C 1
ATOM 3010 O O . GLY A 1 381 ? -41.116 -21.581 48.740 1.00 91.56 381 GLY A O 1
ATOM 3011 N N . VAL A 1 382 ? -40.102 -21.092 50.680 1.00 91.75 382 VAL A N 1
ATOM 3012 C CA . VAL A 1 382 ? -39.019 -20.262 50.122 1.00 91.75 382 VAL A CA 1
ATOM 3013 C C . VAL A 1 382 ? -37.752 -21.095 49.915 1.00 91.75 382 VAL A C 1
ATOM 3015 O O . VAL A 1 382 ? -37.134 -20.969 48.860 1.00 91.75 382 VAL A O 1
ATOM 3018 N N . LEU A 1 383 ? -37.406 -21.992 50.842 1.00 91.12 383 LEU A N 1
ATOM 3019 C CA . LEU A 1 383 ? -36.270 -22.909 50.716 1.00 91.12 383 LEU A CA 1
ATOM 3020 C C . LEU A 1 383 ? -36.391 -23.774 49.452 1.00 91.12 383 LEU A C 1
ATOM 3022 O O . LEU A 1 383 ? -35.493 -23.748 48.618 1.00 91.12 383 LEU A O 1
ATOM 3026 N N . GLU A 1 384 ? -37.552 -24.387 49.206 1.00 94.31 384 GLU A N 1
ATOM 3027 C CA . GLU A 1 384 ? -37.815 -25.139 47.967 1.00 94.31 384 GLU A CA 1
ATOM 3028 C C . GLU A 1 384 ? -37.667 -24.282 46.688 1.00 94.31 384 GLU A C 1
ATOM 3030 O O . GLU A 1 384 ? -37.427 -24.788 45.589 1.00 94.31 384 GLU A O 1
ATOM 3035 N N . LYS A 1 385 ? -37.909 -22.963 46.764 1.00 94.94 385 LYS A N 1
ATOM 3036 C CA . LYS A 1 385 ? -37.694 -22.048 45.625 1.00 94.94 385 LYS A CA 1
ATOM 3037 C C . LYS A 1 385 ? -36.206 -21.772 45.432 1.00 94.94 385 LYS A C 1
ATOM 3039 O O . LYS A 1 385 ? -35.753 -21.764 44.293 1.00 94.94 385 LYS A O 1
ATOM 3044 N N . VAL A 1 386 ? -35.457 -21.599 46.521 1.00 95.25 386 VAL A N 1
ATOM 3045 C CA . VAL A 1 386 ? -33.995 -21.469 46.492 1.00 95.25 386 VAL A CA 1
ATOM 3046 C C . VAL A 1 386 ? -33.353 -22.738 45.927 1.00 95.25 386 VAL A C 1
ATOM 3048 O O . VAL A 1 386 ? -32.531 -22.628 45.028 1.00 95.25 386 VAL A O 1
ATOM 3051 N N . GLU A 1 387 ? -33.778 -23.928 46.352 1.00 93.00 387 GLU A N 1
ATOM 3052 C CA . GLU A 1 387 ? -33.284 -25.219 45.841 1.00 93.00 387 GLU A CA 1
ATOM 3053 C C . GLU A 1 387 ? -33.549 -25.392 44.334 1.00 93.00 387 GLU A C 1
ATOM 3055 O O . GLU A 1 387 ? -32.639 -25.736 43.577 1.00 93.00 387 GLU A O 1
ATOM 3060 N N . ARG A 1 388 ? -34.762 -25.064 43.856 1.00 95.88 388 ARG A N 1
ATOM 3061 C CA . ARG A 1 388 ? -35.076 -25.050 42.411 1.00 95.88 388 ARG A CA 1
ATOM 3062 C C . ARG A 1 388 ? -34.184 -24.078 41.628 1.00 95.88 388 ARG A C 1
ATOM 3064 O O . ARG A 1 388 ? -33.671 -24.439 40.571 1.00 95.88 388 ARG A O 1
ATOM 3071 N N . LEU A 1 389 ? -33.953 -22.874 42.155 1.00 94.44 389 LEU A N 1
ATOM 3072 C CA . LEU A 1 389 ? -33.081 -21.876 41.524 1.00 94.44 389 LEU A CA 1
ATOM 3073 C C . LEU A 1 389 ? -31.595 -22.274 41.569 1.00 94.44 389 LEU A C 1
ATOM 3075 O O . LEU A 1 389 ? -30.864 -21.981 40.625 1.00 94.44 389 LEU A O 1
ATOM 3079 N N . GLN A 1 390 ? -31.146 -22.978 42.613 1.00 96.38 390 GLN A N 1
ATOM 3080 C CA . GLN A 1 390 ? -29.801 -23.558 42.688 1.00 96.38 390 GLN A CA 1
ATOM 3081 C C . GLN A 1 390 ? -29.604 -24.656 41.636 1.00 96.38 390 GLN A C 1
ATOM 3083 O O . GLN A 1 390 ? -28.560 -24.688 40.988 1.00 96.38 390 GLN A O 1
ATOM 3088 N N . TRP A 1 391 ? -30.605 -25.510 41.406 1.00 96.56 391 TRP A N 1
ATOM 3089 C CA . TRP A 1 391 ? -30.562 -26.511 40.336 1.00 96.56 391 TRP A CA 1
ATOM 3090 C C . TRP A 1 391 ? -30.511 -25.867 38.941 1.00 96.56 391 TRP A C 1
ATOM 3092 O O . TRP A 1 391 ? -29.683 -26.243 38.110 1.00 96.56 391 TRP A O 1
ATOM 3102 N N . GLU A 1 392 ? -31.325 -24.835 38.691 1.00 96.31 392 GLU A N 1
ATOM 3103 C CA . GLU A 1 392 ? -31.233 -24.042 37.457 1.00 96.31 392 GLU A CA 1
ATOM 3104 C C . GLU A 1 392 ? -29.861 -23.375 37.271 1.00 96.31 392 GLU A C 1
ATOM 3106 O O . GLU A 1 392 ? -29.362 -23.300 36.145 1.00 96.31 392 GLU A O 1
ATOM 3111 N N . LEU A 1 393 ? -29.259 -22.869 38.352 1.00 95.31 393 LEU A N 1
ATOM 3112 C CA . LEU A 1 393 ? -27.928 -22.266 38.323 1.00 95.31 393 LEU A CA 1
ATOM 3113 C C . LEU A 1 393 ? -26.866 -23.314 37.968 1.00 95.31 393 LEU A C 1
ATOM 3115 O O . LEU A 1 393 ? -26.101 -23.092 37.037 1.00 95.31 393 LEU A O 1
ATOM 3119 N N . GLN A 1 394 ? -26.897 -24.491 38.600 1.00 95.12 394 GLN A N 1
ATOM 3120 C CA . GLN A 1 394 ? -25.992 -25.607 38.292 1.00 95.12 394 GLN A CA 1
ATOM 3121 C C . GLN A 1 394 ? -26.092 -26.060 36.824 1.00 95.12 394 GLN A C 1
ATOM 3123 O O . GLN A 1 394 ? -25.069 -26.337 36.197 1.00 95.12 394 GLN A O 1
ATOM 3128 N N . GLN A 1 395 ? -27.296 -26.086 36.235 1.00 96.00 395 GLN A N 1
ATOM 3129 C CA . GLN A 1 395 ? -27.454 -26.371 34.802 1.00 96.00 395 GLN A CA 1
ATOM 3130 C C . GLN A 1 395 ? -26.845 -25.275 33.911 1.00 96.00 395 GLN A C 1
ATOM 3132 O O . GLN A 1 395 ? -26.207 -25.582 32.901 1.00 96.00 395 GLN A O 1
ATOM 3137 N N . LYS A 1 396 ? -26.997 -23.999 34.288 1.00 96.38 396 LYS A N 1
ATOM 3138 C CA . LYS A 1 396 ? -26.400 -22.860 33.567 1.00 96.38 396 LYS A CA 1
ATOM 3139 C C . LYS A 1 396 ? -24.871 -22.855 33.700 1.00 96.38 396 LYS A C 1
ATOM 3141 O O . LYS A 1 396 ? -24.192 -22.654 32.696 1.00 96.38 396 LYS A O 1
ATOM 3146 N N . ASP A 1 397 ? -24.323 -23.184 34.867 1.00 96.88 397 ASP 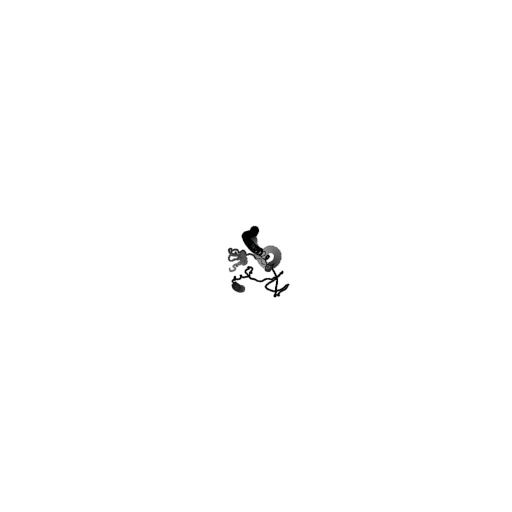A N 1
ATOM 3147 C CA . ASP A 1 397 ? -22.879 -23.328 35.093 1.00 96.88 397 ASP A CA 1
ATOM 3148 C C . ASP A 1 397 ? -22.280 -24.500 34.297 1.00 96.88 397 ASP A C 1
ATOM 3150 O O . ASP A 1 397 ? -21.216 -24.360 33.689 1.00 96.88 397 ASP A O 1
ATOM 3154 N N . ALA A 1 398 ? -22.986 -25.633 34.200 1.00 96.00 398 ALA A N 1
ATOM 3155 C CA . ALA A 1 398 ? -22.588 -26.747 33.336 1.00 96.00 398 ALA A CA 1
ATOM 3156 C C . ALA A 1 398 ? -22.569 -26.346 31.846 1.00 96.00 398 ALA A C 1
ATOM 3158 O O . ALA A 1 398 ? -21.634 -26.692 31.117 1.00 96.00 398 ALA A O 1
ATOM 3159 N N . MET A 1 399 ? -23.554 -25.559 31.393 1.00 97.31 399 MET A N 1
ATOM 3160 C CA . MET A 1 399 ? -23.574 -24.997 30.037 1.00 97.31 399 MET A CA 1
ATOM 3161 C C . MET A 1 399 ? -22.418 -24.008 29.808 1.00 97.31 399 MET A C 1
ATOM 3163 O O . MET A 1 399 ? -21.763 -24.064 28.766 1.00 97.31 399 MET A O 1
ATOM 3167 N N . ILE A 1 400 ? -22.119 -23.143 30.783 1.00 96.94 400 ILE A N 1
ATOM 3168 C CA . ILE A 1 400 ? -20.977 -22.217 30.741 1.00 96.94 400 ILE A CA 1
ATOM 3169 C C . ILE A 1 400 ? -19.657 -22.995 30.649 1.00 96.94 400 ILE A C 1
ATOM 3171 O O . ILE A 1 400 ? -18.818 -22.658 29.816 1.00 96.94 400 ILE A O 1
ATOM 3175 N N . SER A 1 401 ? -19.486 -24.064 31.431 1.00 96.62 401 SER A N 1
ATOM 3176 C CA . SER A 1 401 ? -18.292 -24.919 31.391 1.00 96.62 401 SER A CA 1
ATOM 3177 C C . SER A 1 401 ? -18.109 -25.600 30.025 1.00 96.62 401 SER A C 1
ATOM 3179 O O . SER A 1 401 ? -17.015 -25.567 29.456 1.00 96.62 401 SER A O 1
ATOM 3181 N N . ASN A 1 402 ? -19.189 -26.120 29.429 1.00 97.25 402 ASN A N 1
ATOM 3182 C CA . ASN A 1 402 ? -19.166 -26.690 28.078 1.00 97.25 402 ASN A CA 1
ATOM 3183 C C . ASN A 1 402 ? -18.766 -25.645 27.014 1.00 97.25 402 ASN A C 1
ATOM 3185 O O . ASN A 1 402 ? -17.913 -25.904 26.162 1.00 97.25 402 ASN A O 1
ATOM 3189 N N . LEU A 1 403 ? -19.322 -24.431 27.099 1.00 97.44 403 LEU A N 1
ATOM 3190 C CA . LEU A 1 403 ? -18.969 -23.325 26.206 1.00 97.44 403 LEU A CA 1
ATOM 3191 C C . LEU A 1 403 ? -17.512 -22.871 26.391 1.00 97.44 403 LEU A C 1
ATOM 3193 O O . LEU A 1 403 ? -16.833 -22.620 25.398 1.00 97.44 403 LEU A O 1
ATOM 3197 N N . GLN A 1 404 ? -16.999 -22.827 27.625 1.00 95.94 404 GLN A N 1
ATOM 3198 C CA . GLN A 1 404 ? -15.586 -22.544 27.910 1.00 95.94 404 GLN A CA 1
ATOM 3199 C C . GLN A 1 404 ? -14.660 -23.607 27.303 1.00 95.94 404 GLN A C 1
ATOM 3201 O O . GLN A 1 404 ? -13.668 -23.255 26.665 1.00 95.94 404 GLN A O 1
ATOM 3206 N N . GLN A 1 405 ? -15.004 -24.895 27.421 1.00 96.62 405 GLN A N 1
ATOM 3207 C CA . GLN A 1 405 ? -14.259 -25.980 26.777 1.00 96.62 405 GLN A CA 1
ATOM 3208 C C . GLN A 1 405 ? -14.248 -25.820 25.247 1.00 96.62 405 GLN A C 1
ATOM 3210 O O . GLN A 1 405 ? -13.194 -25.954 24.624 1.00 96.62 405 GLN A O 1
ATOM 3215 N N . LYS A 1 406 ? -15.392 -25.466 24.644 1.00 98.06 406 LYS A N 1
ATOM 3216 C CA . LYS A 1 406 ? -15.514 -25.221 23.198 1.00 98.06 406 LYS A CA 1
ATOM 3217 C C . LYS A 1 406 ? -14.717 -23.996 22.727 1.00 98.06 406 LYS A C 1
ATOM 3219 O O . LYS A 1 406 ? -14.146 -24.023 21.636 1.00 98.06 406 LYS A O 1
ATOM 3224 N N . VAL A 1 407 ? -14.642 -22.936 23.535 1.00 96.62 407 VAL A N 1
ATOM 3225 C CA . VAL A 1 407 ? -13.756 -21.790 23.269 1.00 96.62 407 VAL A CA 1
ATOM 3226 C C . VAL A 1 407 ? -12.295 -22.237 23.316 1.00 96.62 407 VAL A C 1
ATOM 3228 O O . VAL A 1 407 ? -11.570 -21.984 22.359 1.00 96.62 407 VAL A O 1
ATOM 3231 N N . ALA A 1 408 ? -11.877 -22.983 24.342 1.00 96.88 408 ALA A N 1
ATOM 3232 C CA . ALA A 1 408 ? -10.499 -23.461 24.469 1.00 96.88 408 ALA A CA 1
ATOM 3233 C C . ALA A 1 408 ? -10.056 -24.363 23.295 1.00 96.88 408 ALA A C 1
ATOM 3235 O O . ALA A 1 408 ? -8.922 -24.244 22.825 1.00 96.88 408 ALA A O 1
ATOM 3236 N N . THR A 1 409 ? -10.939 -25.222 22.763 1.00 97.25 409 THR A N 1
ATOM 3237 C CA . THR A 1 409 ? -10.636 -26.005 21.547 1.00 97.25 409 THR A CA 1
ATOM 3238 C C . THR A 1 409 ? -10.475 -25.114 20.314 1.00 97.25 409 THR A C 1
ATOM 3240 O O . THR A 1 409 ? -9.498 -25.261 19.581 1.00 97.25 409 THR A O 1
ATOM 3243 N N . LEU A 1 410 ? -11.366 -24.134 20.119 1.00 97.00 410 LEU A N 1
ATOM 3244 C CA . LEU A 1 410 ? -11.292 -23.202 18.987 1.00 97.00 410 LEU A CA 1
ATOM 3245 C C . LEU A 1 410 ? -10.068 -22.274 19.076 1.00 97.00 410 LEU A C 1
ATOM 3247 O O . LEU A 1 410 ? -9.457 -21.960 18.056 1.00 97.00 410 LEU A O 1
ATOM 3251 N N . GLU A 1 411 ? -9.658 -21.863 20.278 1.00 94.88 411 GLU A N 1
ATOM 3252 C CA . GLU A 1 411 ? -8.422 -21.104 20.500 1.00 94.88 411 GLU A CA 1
ATOM 3253 C C . GLU A 1 411 ? -7.174 -21.930 20.155 1.00 94.88 411 GLU A C 1
ATOM 3255 O O . GLU A 1 411 ? -6.256 -21.413 19.510 1.00 94.88 411 GLU A O 1
ATOM 3260 N N . ALA A 1 412 ? -7.150 -23.219 20.514 1.00 95.94 412 ALA A N 1
ATOM 3261 C CA . ALA A 1 412 ? -6.062 -24.132 20.169 1.00 95.94 412 ALA A CA 1
ATOM 3262 C C . ALA A 1 412 ? -5.961 -24.377 18.650 1.00 95.94 412 ALA A C 1
ATOM 3264 O O . ALA A 1 412 ? -4.864 -24.306 18.087 1.00 95.94 412 ALA A O 1
ATOM 3265 N N . GLU A 1 413 ? -7.092 -24.590 17.969 1.00 96.62 413 GLU A N 1
ATOM 3266 C CA . GLU A 1 413 ? -7.166 -24.688 16.504 1.00 96.62 413 GLU A CA 1
ATOM 3267 C C . GLU A 1 413 ? -6.680 -23.399 15.827 1.00 96.62 413 GLU A C 1
ATOM 3269 O O . GLU A 1 413 ? -5.824 -23.432 14.941 1.00 96.62 413 GLU A O 1
ATOM 3274 N N . ASN A 1 414 ? -7.160 -22.242 16.289 1.00 95.75 414 ASN A N 1
ATOM 3275 C CA . ASN A 1 414 ? -6.784 -20.933 15.760 1.00 95.75 414 ASN A CA 1
ATOM 3276 C C . ASN A 1 414 ? -5.278 -20.656 15.953 1.00 95.75 414 ASN A C 1
ATOM 3278 O O . ASN A 1 414 ? -4.615 -20.151 15.044 1.00 95.75 414 ASN A O 1
ATOM 3282 N N . ALA A 1 415 ? -4.701 -21.058 17.090 1.00 95.12 415 ALA A N 1
ATOM 3283 C CA . ALA A 1 415 ? -3.260 -21.001 17.334 1.00 95.12 415 ALA A CA 1
ATOM 3284 C C . ALA A 1 415 ? -2.458 -21.951 16.421 1.00 95.12 415 ALA A C 1
ATOM 3286 O O . ALA A 1 415 ? -1.378 -21.582 15.955 1.00 95.12 415 ALA A O 1
ATOM 3287 N N . ALA A 1 416 ? -2.973 -23.148 16.121 1.00 95.31 416 ALA A N 1
ATOM 3288 C CA . ALA A 1 416 ? -2.342 -24.076 15.180 1.00 95.31 416 ALA A CA 1
ATOM 3289 C C . ALA A 1 416 ? -2.375 -23.548 13.732 1.00 95.31 416 ALA A C 1
ATOM 3291 O O . ALA A 1 416 ? -1.363 -23.608 13.031 1.00 95.31 416 ALA A O 1
ATOM 3292 N N . LEU A 1 417 ? -3.497 -22.963 13.298 1.00 95.75 417 LEU A N 1
ATOM 3293 C CA . LEU A 1 417 ? -3.623 -22.319 11.986 1.00 95.75 417 LEU A CA 1
ATOM 3294 C C . LEU A 1 417 ? -2.698 -21.098 11.855 1.00 95.75 417 LEU A C 1
ATOM 3296 O O . LEU A 1 417 ? -2.026 -20.951 10.835 1.00 95.75 417 LEU A O 1
ATOM 3300 N N . LYS A 1 418 ? -2.578 -20.272 12.904 1.00 93.81 418 LYS A N 1
ATOM 3301 C CA . LYS A 1 418 ? -1.617 -19.155 12.953 1.00 93.81 418 LYS A CA 1
ATOM 3302 C C . LYS A 1 418 ? -0.167 -19.622 12.799 1.00 93.81 418 LYS A C 1
ATOM 3304 O O . LYS A 1 418 ? 0.563 -19.027 12.012 1.00 93.81 418 LYS A O 1
ATOM 3309 N N . ARG A 1 419 ? 0.240 -20.712 13.466 1.00 94.75 419 ARG A N 1
ATOM 3310 C CA . ARG A 1 419 ? 1.589 -21.294 13.296 1.00 94.75 419 ARG A CA 1
ATOM 3311 C C . ARG A 1 419 ? 1.842 -21.758 11.861 1.00 94.75 419 ARG A C 1
ATOM 3313 O O . ARG A 1 419 ? 2.864 -21.386 11.294 1.00 94.75 419 ARG A O 1
ATOM 3320 N N . ARG A 1 420 ? 0.887 -22.463 11.241 1.00 95.94 420 ARG A N 1
ATOM 3321 C CA . ARG A 1 420 ? 0.980 -22.874 9.825 1.00 95.94 420 ARG A CA 1
ATOM 3322 C C . ARG A 1 420 ? 1.124 -21.675 8.880 1.00 95.94 420 ARG A C 1
ATOM 3324 O O . ARG A 1 420 ? 1.926 -21.724 7.952 1.00 95.94 420 ARG A O 1
ATOM 3331 N N . LEU A 1 421 ? 0.396 -20.585 9.131 1.00 93.75 421 LEU A N 1
ATOM 3332 C CA . LEU A 1 421 ? 0.511 -19.349 8.350 1.00 93.75 421 LEU A CA 1
ATOM 3333 C C . LEU A 1 421 ? 1.867 -18.651 8.567 1.00 93.75 421 LEU A C 1
ATOM 3335 O O . LEU A 1 421 ? 2.480 -18.182 7.609 1.00 93.75 421 LEU A O 1
ATOM 3339 N N . GLU A 1 422 ? 2.380 -18.617 9.802 1.00 92.88 422 GLU A N 1
ATOM 3340 C CA . GLU A 1 422 ? 3.738 -18.134 10.084 1.00 92.88 422 GLU A CA 1
ATOM 3341 C C . GLU A 1 422 ? 4.799 -18.964 9.346 1.00 92.88 422 GLU A C 1
ATOM 3343 O O . GLU A 1 422 ? 5.695 -18.389 8.727 1.00 92.88 422 GLU A O 1
ATOM 3348 N N . GLU A 1 423 ? 4.690 -20.294 9.378 1.00 92.50 423 GLU A N 1
ATOM 3349 C CA . GLU A 1 423 ? 5.574 -21.239 8.686 1.00 92.50 423 GLU A CA 1
ATOM 3350 C C . GLU A 1 423 ? 5.552 -21.023 7.167 1.00 92.50 423 GLU A C 1
ATOM 3352 O O . GLU A 1 423 ? 6.613 -20.842 6.569 1.00 92.50 423 GLU A O 1
ATOM 3357 N N . GLN A 1 424 ? 4.369 -20.914 6.555 1.00 91.44 424 GLN A N 1
ATOM 3358 C CA . GLN A 1 424 ? 4.218 -20.560 5.138 1.00 91.44 424 GLN A CA 1
ATOM 3359 C C . GLN A 1 424 ? 4.831 -19.186 4.816 1.00 91.44 424 GLN A C 1
ATOM 3361 O O . GLN A 1 424 ? 5.554 -19.047 3.830 1.00 91.44 424 GLN A O 1
ATOM 3366 N N . SER A 1 425 ? 4.634 -18.180 5.677 1.00 86.50 425 SER A N 1
ATOM 3367 C CA . SER A 1 425 ? 5.224 -16.846 5.485 1.00 86.50 425 SER A CA 1
ATOM 3368 C C . SER A 1 425 ? 6.755 -16.834 5.609 1.00 86.50 425 SER A C 1
ATOM 3370 O O . SER A 1 425 ? 7.415 -15.987 5.005 1.00 86.50 425 SER A O 1
ATOM 3372 N N . ARG A 1 426 ? 7.334 -17.763 6.385 1.00 83.69 426 ARG A N 1
ATOM 3373 C CA . ARG A 1 426 ? 8.787 -17.975 6.478 1.00 83.69 426 ARG A CA 1
ATOM 3374 C C . ARG A 1 426 ? 9.298 -18.711 5.242 1.00 83.69 426 ARG A C 1
ATOM 3376 O O . ARG A 1 426 ? 10.294 -18.273 4.677 1.00 83.69 426 ARG A O 1
ATOM 3383 N N . ALA A 1 427 ? 8.586 -19.745 4.789 1.00 80.50 427 ALA A N 1
ATOM 3384 C CA . ALA A 1 427 ? 8.917 -20.506 3.585 1.00 80.50 427 ALA A CA 1
ATOM 3385 C C . ALA A 1 427 ? 8.942 -19.620 2.325 1.00 80.50 427 ALA A C 1
ATOM 3387 O O . ALA A 1 427 ? 9.903 -19.685 1.557 1.00 80.50 427 ALA A O 1
ATOM 3388 N N . ALA A 1 428 ? 7.956 -18.729 2.160 1.00 74.38 428 ALA A N 1
ATOM 3389 C CA . ALA A 1 428 ? 7.935 -17.734 1.083 1.00 74.38 428 ALA A CA 1
ATOM 3390 C C . ALA A 1 428 ? 9.197 -16.847 1.100 1.00 74.38 428 ALA A C 1
ATOM 3392 O O . ALA A 1 428 ? 9.942 -16.809 0.123 1.00 74.38 428 ALA A O 1
ATOM 3393 N N . LYS A 1 429 ? 9.519 -16.251 2.257 1.00 69.25 429 LYS A N 1
ATOM 3394 C CA . LYS A 1 429 ? 10.698 -15.379 2.452 1.00 69.25 429 LYS A CA 1
ATOM 3395 C C . LYS A 1 429 ? 12.045 -16.094 2.283 1.00 69.25 429 LYS A C 1
ATOM 3397 O O . LYS A 1 429 ? 13.066 -15.440 2.081 1.00 69.25 429 LYS A O 1
ATOM 3402 N N . THR A 1 430 ? 12.082 -17.423 2.390 1.00 59.69 430 THR A N 1
ATOM 3403 C CA . THR A 1 430 ? 13.268 -18.227 2.048 1.00 59.69 430 THR A CA 1
ATOM 3404 C C . THR A 1 430 ? 13.289 -18.651 0.581 1.00 59.69 430 THR A C 1
ATOM 3406 O O . THR A 1 430 ? 14.371 -18.766 0.012 1.00 59.69 430 THR A O 1
ATOM 3409 N N . SER A 1 431 ? 12.130 -18.824 -0.060 1.00 55.78 431 SER A N 1
ATOM 3410 C CA . SER A 1 431 ? 12.024 -19.123 -1.494 1.00 55.78 431 SER A CA 1
ATOM 3411 C C . SER A 1 431 ? 12.458 -17.925 -2.347 1.00 55.78 431 SER A C 1
ATOM 3413 O O . SER A 1 431 ? 13.313 -18.086 -3.215 1.00 55.78 431 SER A O 1
ATOM 3415 N N . GLU A 1 432 ? 12.011 -16.712 -1.998 1.00 49.66 432 GLU A N 1
ATOM 3416 C CA . GLU A 1 432 ? 12.478 -15.438 -2.583 1.00 49.66 432 GLU A CA 1
ATOM 3417 C C . GLU A 1 432 ? 14.001 -15.251 -2.475 1.00 49.66 432 GLU A C 1
ATOM 3419 O O . GLU A 1 432 ? 14.620 -14.575 -3.292 1.00 49.66 432 GLU A O 1
ATOM 3424 N N . ARG A 1 433 ? 14.628 -15.863 -1.463 1.00 48.53 433 ARG A N 1
ATOM 3425 C CA . ARG A 1 433 ? 16.071 -15.771 -1.200 1.00 48.53 433 ARG A CA 1
ATOM 3426 C C . ARG A 1 433 ? 16.896 -16.864 -1.891 1.00 48.53 433 ARG A C 1
ATOM 3428 O O . ARG A 1 433 ? 18.112 -16.894 -1.716 1.00 48.53 433 ARG A O 1
ATOM 3435 N N . SER A 1 434 ? 16.244 -17.762 -2.632 1.00 40.81 434 SER A N 1
ATOM 3436 C CA . SER A 1 434 ? 16.849 -18.978 -3.198 1.00 40.81 434 SER A CA 1
ATOM 3437 C C . SER A 1 434 ? 16.774 -19.055 -4.729 1.00 40.81 434 SER A C 1
ATOM 3439 O O . SER A 1 434 ? 17.089 -20.096 -5.299 1.00 40.81 434 SER A O 1
ATOM 3441 N N . THR A 1 435 ? 16.394 -17.972 -5.413 1.00 37.34 435 THR A N 1
ATOM 3442 C CA . THR A 1 435 ? 16.530 -17.843 -6.874 1.00 37.34 435 THR A CA 1
ATOM 3443 C C . THR A 1 435 ? 17.953 -17.392 -7.242 1.00 37.34 435 THR A C 1
ATOM 3445 O O . THR A 1 435 ? 18.348 -16.296 -6.834 1.00 37.34 435 THR A O 1
ATOM 3448 N N . PRO A 1 436 ? 18.742 -18.177 -8.005 1.00 45.16 436 PRO A N 1
ATOM 3449 C CA . PRO A 1 436 ? 20.063 -17.754 -8.470 1.00 45.16 436 PRO A CA 1
ATOM 3450 C C . PRO A 1 436 ? 19.989 -16.594 -9.474 1.00 45.16 436 PRO A C 1
ATOM 3452 O O . PRO A 1 436 ? 18.983 -16.413 -10.156 1.00 45.16 436 PRO A O 1
ATOM 3455 N N . ASN A 1 437 ? 21.075 -15.824 -9.576 1.00 43.44 437 ASN A N 1
ATOM 3456 C CA . ASN A 1 437 ? 21.156 -14.608 -10.392 1.00 43.44 437 ASN A CA 1
ATOM 3457 C C . ASN A 1 437 ? 20.696 -14.789 -11.851 1.00 43.44 437 ASN A C 1
ATOM 3459 O O . ASN A 1 437 ? 21.322 -15.520 -12.617 1.00 43.44 437 ASN A O 1
ATOM 3463 N N . LEU A 1 438 ? 19.736 -13.961 -12.268 1.00 40.03 438 LEU A N 1
ATOM 3464 C CA . LEU A 1 438 ? 19.711 -13.391 -13.615 1.00 40.03 438 LEU A CA 1
ATOM 3465 C C . LEU A 1 438 ? 19.859 -11.874 -13.486 1.00 40.03 438 LEU A C 1
ATOM 3467 O O . LEU A 1 438 ? 18.996 -11.188 -12.940 1.00 40.03 438 LEU A O 1
ATOM 3471 N N . SER A 1 439 ? 21.000 -11.356 -13.936 1.00 45.72 439 SER A N 1
ATOM 3472 C CA . SER A 1 439 ? 21.375 -9.953 -13.770 1.00 45.72 439 SER A CA 1
ATOM 3473 C C . SER A 1 439 ? 20.611 -9.051 -14.741 1.00 45.72 439 SER A C 1
ATOM 3475 O O . SER A 1 439 ? 21.022 -8.883 -15.885 1.00 45.72 439 SER A O 1
ATOM 3477 N N . ILE A 1 440 ? 19.532 -8.424 -14.268 1.00 37.53 440 ILE A N 1
ATOM 3478 C CA . ILE A 1 440 ? 18.884 -7.297 -14.953 1.00 37.53 440 ILE A CA 1
ATOM 3479 C C . ILE A 1 440 ? 19.358 -5.997 -14.278 1.00 37.53 440 ILE A C 1
ATOM 3481 O O . ILE A 1 440 ? 19.067 -5.799 -13.095 1.00 37.53 440 ILE A O 1
ATOM 3485 N N . PRO A 1 441 ? 20.091 -5.104 -14.974 1.00 40.50 441 PRO A N 1
ATOM 3486 C CA . PRO A 1 441 ? 20.548 -3.840 -14.399 1.00 40.50 441 PRO A CA 1
ATOM 3487 C C . PRO A 1 441 ? 19.385 -2.880 -14.105 1.00 40.50 441 PRO A C 1
ATOM 3489 O O . PRO A 1 441 ? 18.944 -2.117 -14.964 1.00 40.50 441 PRO A O 1
ATOM 3492 N N . SER A 1 442 ? 18.894 -2.890 -12.865 1.00 35.28 442 SER A N 1
ATOM 3493 C CA . SER A 1 442 ? 17.941 -1.888 -12.385 1.00 35.28 442 SER A CA 1
ATOM 3494 C C . SER A 1 442 ? 18.621 -0.520 -12.310 1.00 35.28 442 SER A C 1
ATOM 3496 O O . SER A 1 442 ? 19.356 -0.242 -11.362 1.00 35.28 442 SER A O 1
ATOM 3498 N N . TYR A 1 443 ? 18.337 0.352 -13.280 1.00 36.62 443 TYR A N 1
ATOM 3499 C CA . TYR A 1 443 ? 18.659 1.778 -13.194 1.00 36.62 443 TYR A CA 1
ATOM 3500 C C . TYR A 1 443 ? 18.170 2.343 -11.850 1.00 36.62 443 TYR A C 1
ATOM 3502 O O . TYR A 1 443 ? 17.004 2.175 -11.494 1.00 36.62 443 TYR A O 1
ATOM 3510 N N . GLN A 1 444 ? 19.046 3.028 -11.112 1.00 35.38 444 GLN A N 1
ATOM 3511 C CA . GLN A 1 444 ? 18.666 3.812 -9.935 1.00 35.38 444 GLN A CA 1
ATOM 3512 C C . GLN A 1 444 ? 18.506 5.286 -10.332 1.00 35.38 444 GLN A C 1
ATOM 3514 O O . GLN A 1 444 ? 19.515 5.934 -10.633 1.00 35.38 444 GLN A O 1
ATOM 3519 N N . PRO A 1 445 ? 17.284 5.853 -10.300 1.00 38.78 445 PRO A N 1
ATOM 3520 C CA . PRO A 1 445 ? 17.093 7.292 -10.400 1.00 38.78 445 PRO A CA 1
ATOM 3521 C C . PRO A 1 445 ? 17.689 7.964 -9.161 1.00 38.78 445 PRO A C 1
ATOM 3523 O O . PRO A 1 445 ? 17.232 7.764 -8.035 1.00 38.78 445 PRO A O 1
ATOM 3526 N N . HIS A 1 446 ? 18.732 8.756 -9.367 1.00 40.25 446 HIS A N 1
ATOM 3527 C CA . HIS A 1 446 ? 19.423 9.498 -8.317 1.00 40.25 446 HIS A CA 1
ATOM 3528 C C . HIS A 1 446 ? 18.611 10.753 -7.966 1.00 40.25 446 HIS A C 1
ATOM 3530 O O . HIS A 1 446 ? 18.808 11.825 -8.536 1.00 40.25 446 HIS A O 1
ATOM 3536 N N . LEU A 1 447 ? 17.663 10.605 -7.035 1.00 44.75 447 LEU A N 1
ATOM 3537 C CA . LEU A 1 447 ? 16.937 11.734 -6.448 1.00 44.75 447 LEU A CA 1
ATOM 3538 C C . LEU A 1 447 ? 17.823 12.510 -5.449 1.00 44.75 447 LEU A C 1
ATOM 3540 O O . LEU A 1 447 ? 18.621 11.898 -4.734 1.00 44.75 447 LEU A O 1
ATOM 3544 N N . PRO A 1 448 ? 17.686 13.848 -5.372 1.00 36.66 448 PRO A N 1
ATOM 3545 C CA . PRO A 1 448 ? 18.534 14.687 -4.530 1.00 36.66 448 PRO A CA 1
ATOM 3546 C C . PRO A 1 448 ? 18.260 14.488 -3.024 1.00 36.66 448 PRO A C 1
ATOM 3548 O O . PRO A 1 448 ? 17.133 14.170 -2.635 1.00 36.66 448 PRO A O 1
ATOM 3551 N N . PRO A 1 449 ? 19.257 14.731 -2.148 1.00 40.19 449 PRO A N 1
ATOM 3552 C CA . PRO A 1 449 ? 19.161 14.511 -0.702 1.00 40.19 449 PRO A CA 1
ATOM 3553 C C . PRO A 1 449 ? 18.381 15.633 0.014 1.00 40.19 449 PRO A C 1
ATOM 3555 O O . PRO A 1 449 ? 18.913 16.330 0.874 1.00 40.19 449 PRO A O 1
ATOM 3558 N N . ALA A 1 450 ? 17.109 15.818 -0.348 1.00 39.72 450 ALA A N 1
ATOM 3559 C CA . ALA A 1 450 ? 16.259 16.904 0.142 1.00 39.72 450 ALA A CA 1
ATOM 3560 C C . ALA A 1 450 ? 14.816 16.460 0.458 1.00 39.72 450 ALA A C 1
ATOM 3562 O O . ALA A 1 450 ? 13.861 17.144 0.111 1.00 39.72 450 ALA A O 1
ATOM 3563 N N . LEU A 1 451 ? 14.651 15.329 1.150 1.00 38.12 451 LEU A N 1
ATOM 3564 C CA . LEU A 1 451 ? 13.473 15.058 1.986 1.00 38.12 451 LEU A CA 1
ATOM 3565 C C . LEU A 1 451 ? 13.844 14.018 3.049 1.00 38.12 451 LEU A C 1
ATOM 3567 O O . LEU A 1 451 ? 13.999 12.832 2.753 1.00 38.12 451 LEU A O 1
ATOM 3571 N N . THR A 1 452 ? 14.018 14.459 4.296 1.00 37.44 452 THR A N 1
ATOM 3572 C CA . THR A 1 452 ? 14.379 13.570 5.406 1.00 37.44 452 THR A CA 1
ATOM 3573 C C . THR A 1 452 ? 13.317 12.491 5.567 1.00 37.44 452 THR A C 1
ATOM 3575 O O . THR A 1 452 ? 12.152 12.792 5.830 1.00 37.44 452 THR A O 1
ATOM 3578 N N . ARG A 1 453 ? 13.735 11.227 5.430 1.00 34.59 453 ARG A N 1
ATOM 3579 C CA . ARG A 1 453 ? 12.920 10.031 5.659 1.00 34.59 453 ARG A CA 1
ATOM 3580 C C . ARG A 1 453 ? 12.191 10.154 7.000 1.00 34.59 453 ARG A C 1
ATOM 3582 O O . ARG A 1 453 ? 12.781 9.860 8.038 1.00 34.59 453 ARG A O 1
ATOM 3589 N N . ARG A 1 454 ? 10.905 10.529 6.982 1.00 34.00 454 ARG A N 1
ATOM 3590 C CA . ARG A 1 454 ? 10.020 10.352 8.138 1.00 34.00 454 ARG A CA 1
ATOM 3591 C C . ARG A 1 454 ? 9.932 8.857 8.401 1.00 34.00 454 ARG A C 1
ATOM 3593 O O . ARG A 1 454 ? 9.184 8.139 7.740 1.00 34.00 454 ARG A O 1
ATOM 3600 N N . GLN A 1 455 ? 10.745 8.385 9.340 1.00 29.67 455 GLN A N 1
ATOM 3601 C CA . GLN A 1 455 ? 10.544 7.081 9.938 1.00 29.67 455 GLN A CA 1
ATOM 3602 C C . GLN A 1 455 ? 9.115 7.067 10.470 1.00 29.67 455 GLN A C 1
ATOM 3604 O O . GLN A 1 455 ? 8.748 7.911 11.284 1.00 29.67 455 GLN A O 1
ATOM 3609 N N . TRP A 1 456 ? 8.325 6.086 10.043 1.00 31.48 456 TRP A N 1
ATOM 3610 C CA . TRP A 1 456 ? 7.194 5.637 10.843 1.00 31.48 456 TRP A CA 1
ATOM 3611 C C . TRP A 1 456 ? 7.759 4.861 12.036 1.00 31.48 456 TRP A C 1
ATOM 3613 O O . TRP A 1 456 ? 7.610 3.646 12.151 1.00 31.48 456 TRP A O 1
ATOM 3623 N N . SER A 1 457 ? 8.457 5.584 12.917 1.00 26.80 457 SER A N 1
ATOM 3624 C CA . SER A 1 457 ? 8.538 5.185 14.307 1.00 26.80 457 SER A CA 1
ATOM 3625 C C . SER A 1 457 ? 7.103 5.114 14.800 1.00 26.80 457 SER A C 1
ATOM 3627 O O . SER A 1 457 ? 6.424 6.133 14.920 1.00 26.80 457 SER A O 1
ATOM 3629 N N . VAL A 1 458 ? 6.647 3.907 15.126 1.00 33.25 458 VAL A N 1
ATOM 3630 C CA . VAL A 1 458 ? 5.590 3.745 16.124 1.00 33.25 458 VAL A CA 1
ATOM 3631 C C . VAL A 1 458 ? 6.241 4.092 17.460 1.00 33.25 458 VAL A C 1
ATOM 3633 O O . VAL A 1 458 ? 6.633 3.222 18.235 1.00 33.25 458 VAL A O 1
ATOM 3636 N N . GLU A 1 459 ? 6.464 5.391 17.664 1.00 28.53 459 GLU A N 1
ATOM 3637 C CA . GLU A 1 459 ? 7.092 5.941 18.855 1.00 28.53 459 GLU A CA 1
ATOM 3638 C C . GLU A 1 459 ? 6.052 5.852 19.970 1.00 28.53 459 GLU A C 1
ATOM 3640 O O . GLU A 1 459 ? 5.226 6.739 20.185 1.00 28.53 459 GLU A O 1
ATOM 3645 N N . SER A 1 460 ? 6.037 4.696 20.633 1.00 34.84 460 SER A N 1
ATOM 3646 C CA . SER A 1 460 ? 5.164 4.378 21.756 1.00 34.84 460 SER A CA 1
ATOM 3647 C C . SER A 1 460 ? 5.615 5.127 23.014 1.00 34.84 460 SER A C 1
ATOM 3649 O O . SER A 1 460 ? 5.904 4.514 24.044 1.00 34.84 460 SER A O 1
ATOM 3651 N N . SER A 1 461 ? 5.689 6.455 22.917 1.00 31.44 461 SER A N 1
ATOM 3652 C CA . SER A 1 461 ? 6.065 7.402 23.967 1.00 31.44 461 SER A CA 1
ATOM 3653 C C . SER A 1 461 ? 4.931 7.548 24.979 1.00 31.44 461 SER A C 1
ATOM 3655 O O . SER A 1 461 ? 4.350 8.611 25.172 1.00 31.44 461 SER A O 1
ATOM 3657 N N . SER A 1 462 ? 4.611 6.433 25.636 1.00 34.22 462 SER A N 1
ATOM 3658 C CA . SER A 1 462 ? 3.722 6.343 26.792 1.00 34.22 462 SER A CA 1
ATOM 3659 C C . SER A 1 462 ? 4.440 6.835 28.058 1.00 34.22 462 SER A C 1
ATOM 3661 O O . SER A 1 462 ? 4.461 6.144 29.079 1.00 34.22 462 SER A O 1
ATOM 3663 N N . GLU A 1 463 ? 5.034 8.026 27.994 1.00 44.91 463 GLU A N 1
ATOM 3664 C CA . GLU A 1 463 ? 5.649 8.696 29.137 1.00 44.91 463 GLU A CA 1
ATOM 3665 C C . GLU A 1 463 ? 4.805 9.921 29.511 1.00 44.91 463 GLU A C 1
ATOM 3667 O O . GLU A 1 463 ? 4.632 10.842 28.716 1.00 44.91 463 GLU A O 1
ATOM 3672 N N . ASN A 1 464 ? 4.292 9.902 30.749 1.00 41.81 464 ASN A N 1
ATOM 3673 C CA . ASN A 1 464 ? 3.277 10.796 31.331 1.00 41.81 464 ASN A CA 1
ATOM 3674 C C . ASN A 1 464 ? 1.825 10.568 30.831 1.00 41.81 464 ASN A C 1
ATOM 3676 O O . ASN A 1 464 ? 1.553 10.584 29.637 1.00 41.81 464 ASN A O 1
ATOM 3680 N N . GLY A 1 465 ? 0.858 10.431 31.758 1.00 46.44 465 GLY A N 1
ATOM 3681 C CA . GLY A 1 465 ? -0.557 10.753 31.463 1.00 46.44 465 GLY A CA 1
ATOM 3682 C C . GLY A 1 465 ? -1.640 9.652 31.415 1.00 46.44 465 GLY A C 1
ATOM 3683 O O . GLY A 1 465 ? -2.702 9.907 30.858 1.00 46.44 465 GLY A O 1
ATOM 3684 N N . ASP A 1 466 ? -1.458 8.475 32.028 1.00 49.06 466 ASP A N 1
ATOM 3685 C CA . ASP A 1 466 ? -2.530 7.469 32.246 1.00 49.06 466 ASP A CA 1
ATOM 3686 C C . ASP A 1 466 ? -3.322 6.997 30.999 1.00 49.06 466 ASP A C 1
ATOM 3688 O O . ASP A 1 466 ? -4.468 7.396 30.758 1.00 49.06 466 ASP A O 1
ATOM 3692 N N . SER A 1 467 ? -2.743 6.022 30.286 1.00 51.94 467 SER A N 1
ATOM 3693 C CA . SER A 1 467 ? -3.417 5.183 29.276 1.00 51.94 467 SER A CA 1
ATOM 3694 C C . SER A 1 467 ? -4.792 4.659 29.750 1.00 51.94 467 SER A C 1
ATOM 3696 O O . SER A 1 467 ? -4.909 4.255 30.912 1.00 51.94 467 SER A O 1
ATOM 3698 N N . PRO A 1 468 ? -5.818 4.541 28.879 1.00 54.19 468 PRO A N 1
ATOM 3699 C CA . PRO A 1 468 ? -7.125 3.977 29.244 1.00 54.19 468 PRO A CA 1
ATOM 3700 C C . PRO A 1 468 ? -7.046 2.586 29.894 1.00 54.19 468 PRO A C 1
ATOM 3702 O O . PRO A 1 468 ? -7.731 2.315 30.878 1.00 54.19 468 PRO A O 1
ATOM 3705 N N . LEU A 1 469 ? -6.128 1.725 29.436 1.00 52.81 469 LEU A N 1
ATOM 3706 C CA . LEU A 1 469 ? -5.893 0.403 30.036 1.00 52.81 469 LEU A CA 1
ATOM 3707 C C . LEU A 1 469 ? -5.232 0.483 31.425 1.00 52.81 469 LEU A C 1
ATOM 3709 O O . LEU A 1 469 ? -5.426 -0.409 32.253 1.00 52.81 469 LEU A O 1
ATOM 3713 N N . ALA A 1 470 ? -4.480 1.551 31.710 1.00 53.41 470 ALA A N 1
ATOM 3714 C CA . ALA A 1 470 ? -3.975 1.839 33.052 1.00 53.41 470 ALA A CA 1
ATOM 3715 C C . ALA A 1 470 ? -5.091 2.372 33.966 1.00 53.41 470 ALA A C 1
ATOM 3717 O O . ALA A 1 470 ? -5.158 1.964 35.124 1.00 53.41 470 ALA A O 1
ATOM 3718 N N . ARG A 1 471 ? -6.018 3.191 33.445 1.00 59.50 471 ARG A N 1
ATOM 3719 C CA . ARG A 1 471 ? -7.220 3.641 34.176 1.00 59.50 471 ARG A CA 1
ATOM 3720 C C . ARG A 1 471 ? -8.132 2.466 34.531 1.00 59.50 471 ARG A C 1
ATOM 3722 O O . ARG A 1 471 ? -8.477 2.312 35.697 1.00 59.50 471 ARG A O 1
ATOM 3729 N N . LEU A 1 472 ? -8.416 1.567 33.585 1.00 56.97 472 LEU A N 1
ATOM 3730 C CA . LEU A 1 472 ? -9.172 0.332 33.840 1.00 56.97 472 LEU A CA 1
ATOM 3731 C C . LEU A 1 472 ? -8.470 -0.593 34.850 1.00 56.97 472 LEU A C 1
ATOM 3733 O O . LEU A 1 472 ? -9.130 -1.186 35.700 1.00 56.97 472 LEU A O 1
ATOM 3737 N N . ARG A 1 473 ? -7.131 -0.687 34.828 1.00 65.19 473 ARG A N 1
ATOM 3738 C CA . ARG A 1 473 ? -6.370 -1.422 35.857 1.00 65.19 473 ARG A CA 1
ATOM 3739 C C . ARG A 1 473 ? -6.412 -0.747 37.231 1.00 65.19 473 ARG A C 1
ATOM 3741 O O . ARG A 1 473 ? -6.557 -1.460 38.219 1.00 65.19 473 ARG A O 1
ATOM 3748 N N . LYS A 1 474 ? -6.339 0.587 37.306 1.00 63.97 474 LYS A N 1
ATOM 3749 C CA . LYS A 1 474 ? -6.507 1.360 38.551 1.00 63.97 474 LYS A CA 1
ATOM 3750 C C . LYS A 1 474 ? -7.910 1.167 39.137 1.00 63.97 474 LYS A C 1
ATOM 3752 O O . LYS A 1 474 ? -8.015 0.785 40.295 1.00 63.97 474 LYS A O 1
ATOM 3757 N N . LEU A 1 475 ? -8.958 1.317 38.322 1.00 60.56 475 LEU A N 1
ATOM 3758 C CA . LEU A 1 475 ? -10.356 1.080 38.708 1.00 60.56 475 LEU A CA 1
ATOM 3759 C C . LEU A 1 475 ? -10.596 -0.367 39.165 1.00 60.56 475 LEU A C 1
ATOM 3761 O O . LEU A 1 475 ? -11.267 -0.601 40.166 1.00 60.56 475 LEU A O 1
ATOM 3765 N N . ARG A 1 476 ? -10.004 -1.357 38.485 1.00 62.09 476 ARG A N 1
ATOM 3766 C CA . ARG A 1 476 ? -10.088 -2.761 38.915 1.00 62.09 476 ARG A CA 1
ATOM 3767 C C . ARG A 1 476 ? -9.328 -3.019 40.221 1.00 62.09 476 ARG A C 1
ATOM 3769 O O . ARG A 1 476 ? -9.768 -3.857 40.995 1.00 62.09 476 ARG A O 1
ATOM 3776 N N . ALA A 1 477 ? -8.227 -2.314 40.482 1.00 55.59 477 ALA A N 1
ATOM 3777 C CA . ALA A 1 477 ? -7.487 -2.424 41.739 1.00 55.59 477 ALA A CA 1
ATOM 3778 C C . ALA A 1 477 ? -8.223 -1.757 42.916 1.00 55.59 477 ALA A C 1
ATOM 3780 O O . ALA A 1 477 ? -8.252 -2.324 44.006 1.00 55.59 477 ALA A O 1
ATOM 3781 N N . SER A 1 478 ? -8.869 -0.603 42.705 1.00 56.06 478 SER A N 1
ATOM 3782 C CA . SER A 1 478 ? -9.689 0.044 43.739 1.00 56.06 478 SER A CA 1
ATOM 3783 C C . SER A 1 478 ? -10.988 -0.717 44.030 1.00 56.06 478 SER A C 1
ATOM 3785 O O . SER A 1 478 ? -11.396 -0.764 45.185 1.00 56.06 478 SER A O 1
ATOM 3787 N N . ARG A 1 479 ? -11.583 -1.412 43.044 1.00 54.19 479 ARG A N 1
ATOM 3788 C CA . ARG A 1 479 ? -12.736 -2.328 43.239 1.00 54.19 479 ARG A CA 1
ATOM 3789 C C . ARG A 1 479 ? -12.355 -3.677 43.898 1.00 54.19 479 ARG A C 1
ATOM 3791 O O . ARG A 1 479 ? -13.210 -4.550 43.986 1.00 54.19 479 ARG A O 1
ATOM 3798 N N . ILE A 1 480 ? -11.093 -3.871 44.319 1.00 45.09 480 ILE A N 1
ATOM 3799 C CA . ILE A 1 480 ? -10.567 -5.109 44.947 1.00 45.09 480 ILE A CA 1
ATOM 3800 C C . ILE A 1 480 ? -10.075 -4.896 46.396 1.00 45.09 480 ILE A C 1
ATOM 3802 O O . ILE A 1 480 ? -9.856 -5.875 47.109 1.00 45.09 480 ILE A O 1
ATOM 3806 N N . GLN A 1 481 ? -9.953 -3.657 46.891 1.00 39.31 481 GLN A N 1
ATOM 3807 C CA . GLN A 1 481 ? -9.799 -3.466 48.338 1.00 39.31 481 GLN A CA 1
ATOM 3808 C C . GLN A 1 481 ? -11.144 -3.716 49.039 1.00 39.31 481 GLN A C 1
ATOM 3810 O O . GLN A 1 481 ? -12.131 -3.076 48.669 1.00 39.31 481 GLN A O 1
ATOM 3815 N N . PRO A 1 482 ? -11.217 -4.595 50.058 1.00 42.88 482 PRO A N 1
ATOM 3816 C CA . PRO A 1 482 ? -12.357 -4.586 50.960 1.00 42.88 482 PRO A CA 1
ATOM 3817 C C . PRO A 1 482 ? -12.362 -3.243 51.695 1.00 42.88 482 PRO A C 1
ATOM 3819 O O . PRO A 1 482 ? -11.337 -2.829 52.241 1.00 42.88 482 PRO A O 1
ATOM 3822 N N . GLY A 1 483 ? -13.505 -2.555 51.697 1.00 37.66 483 GLY A N 1
ATOM 3823 C CA . GLY A 1 483 ? -13.665 -1.337 52.490 1.00 37.66 483 GLY A CA 1
ATOM 3824 C C . GLY A 1 483 ? -13.410 -1.623 53.978 1.00 37.66 483 GLY A C 1
ATOM 3825 O O . GLY A 1 483 ? -13.664 -2.746 54.424 1.00 37.66 483 GLY A O 1
ATOM 3826 N N . PRO A 1 484 ? -12.906 -0.649 54.757 1.00 48.09 484 PRO A N 1
ATOM 3827 C CA . PRO A 1 484 ? -12.691 -0.833 56.187 1.00 48.09 484 PRO A CA 1
ATOM 3828 C C . PRO A 1 484 ? -14.040 -1.062 56.875 1.00 48.09 484 PRO A C 1
ATOM 3830 O O . PRO A 1 484 ? -14.798 -0.122 57.105 1.00 48.09 484 PRO A O 1
ATOM 3833 N N . GLY A 1 485 ? -14.345 -2.329 57.163 1.00 38.66 485 GLY A N 1
ATOM 3834 C CA . GLY A 1 485 ? -15.559 -2.721 57.869 1.00 38.66 485 GLY A CA 1
ATOM 3835 C C . GLY A 1 485 ? -15.631 -2.048 59.236 1.00 38.66 485 GLY A C 1
ATOM 3836 O O . GLY A 1 485 ? -14.611 -1.915 59.919 1.00 38.66 485 GLY A O 1
ATOM 3837 N N . SER A 1 486 ? -16.835 -1.617 59.607 1.00 40.88 486 SER A N 1
ATOM 3838 C CA . SER A 1 486 ? -17.114 -0.881 60.835 1.00 40.88 486 SER A CA 1
ATOM 3839 C C . SER A 1 486 ? -16.521 -1.583 62.057 1.00 40.88 486 SER A C 1
ATOM 3841 O O . SER A 1 486 ? -16.992 -2.641 62.466 1.00 40.88 486 SER A O 1
ATOM 3843 N N . LYS A 1 487 ? -15.507 -0.970 62.674 1.00 41.00 487 LYS A N 1
ATOM 3844 C CA . LYS A 1 487 ? -15.192 -1.234 64.079 1.00 41.00 487 LYS A CA 1
ATOM 3845 C C . LYS A 1 487 ? -16.115 -0.366 64.919 1.00 41.00 487 LYS A C 1
ATOM 3847 O O . LYS A 1 487 ? -15.755 0.749 65.286 1.00 41.00 487 LYS A O 1
ATOM 3852 N N . GLU A 1 488 ? -17.327 -0.866 65.128 1.00 41.19 488 GLU A N 1
ATOM 3853 C CA . GLU A 1 488 ? -18.264 -0.286 66.088 1.00 41.19 488 GLU A CA 1
ATOM 3854 C C . GLU A 1 488 ? -17.682 -0.384 67.507 1.00 41.19 488 GLU A C 1
ATOM 3856 O O . GLU A 1 488 ? -16.776 -1.178 67.782 1.00 41.19 488 GLU A O 1
ATOM 3861 N N . ALA A 1 489 ? -18.118 0.518 68.384 1.00 48.38 489 ALA A N 1
ATOM 3862 C CA . ALA A 1 489 ? -17.434 0.784 69.640 1.00 48.38 489 ALA A CA 1
ATOM 3863 C C . ALA A 1 489 ? -17.945 -0.108 70.781 1.00 48.38 489 ALA A C 1
ATOM 3865 O O . ALA A 1 489 ? -18.927 0.223 71.436 1.00 48.38 489 ALA A O 1
ATOM 3866 N N . GLU A 1 490 ? -17.218 -1.183 71.083 1.00 44.94 490 GLU A N 1
ATOM 3867 C CA . GLU A 1 490 ? -17.284 -1.837 72.395 1.00 44.94 490 GLU A CA 1
ATOM 3868 C C . GLU A 1 490 ? -16.185 -1.283 73.313 1.00 44.94 490 GLU A C 1
ATOM 3870 O O . GLU A 1 490 ? -15.026 -1.708 73.239 1.00 44.94 490 GLU A O 1
ATOM 3875 N N . ARG A 1 491 ? -16.543 -0.318 74.174 1.00 49.12 491 ARG A N 1
ATOM 3876 C CA . ARG A 1 491 ? -15.819 0.012 75.418 1.00 49.12 491 ARG A CA 1
ATOM 3877 C C . ARG A 1 491 ? -16.599 1.008 76.279 1.00 49.12 491 ARG A C 1
ATOM 3879 O O . ARG A 1 491 ? -16.480 2.207 76.049 1.00 49.12 491 ARG A O 1
ATOM 3886 N N . ASN A 1 492 ? -17.250 0.467 77.312 1.00 45.50 492 ASN A N 1
ATOM 3887 C CA . ASN A 1 492 ? -17.836 1.159 78.466 1.00 45.50 492 ASN A CA 1
ATOM 3888 C C . ASN A 1 492 ? -19.029 2.083 78.101 1.00 45.50 492 ASN A C 1
ATOM 3890 O O . ASN A 1 492 ? -18.988 2.802 77.108 1.00 45.50 492 ASN A O 1
ATOM 3894 N N . ASP A 1 493 ? -20.135 2.095 78.840 1.00 42.59 493 ASP A N 1
ATOM 3895 C CA . ASP A 1 493 ? -20.349 1.656 80.232 1.00 42.59 493 ASP A CA 1
ATOM 3896 C C . ASP A 1 493 ? -21.252 0.412 80.396 1.00 42.59 493 ASP A C 1
ATOM 3898 O O . ASP A 1 493 ? -22.051 0.123 79.476 1.00 42.59 493 ASP A O 1
#

Secondary structure (DSSP, 8-state):
-HHHHHHHHHHHHHHHHHHHHHHHHHHHHHHHHHHHHHHTTTS--PPPP--------------------------------------------------------------SSTTSTTSTTSSTHHHHHHHHHHHHHHHHHHHHHHHHHHHHHHHHHHHHHHHHHHHHHHHHHHHHHHHHHHHHHHHHHHHHHHHHHHHHHHHHHHHHHHHHHHHHHHHHHHHHHHHHHHHHHHHHHHHHHHHHHHHHHHHHHHHHHHHHHHHHHHHHHHHHHHHHHHHHHHHHHHHHHHHHHHHHHHHHHHHHHHHHHHHHHHHHHHHHHHHHHHHHHHHHHHHHHHT-TT--HHHHHHHHHHHHHHHHHHHHHHHHHHHHHHHHHHHHHHHHHHHHHHHHHHHHHHHHHHHHHHHHHHHHHHHHHHHHHHHHHHHHHHHTT-PPP-----------S-S------------SS--HHHHHHHHHHHTTSPP----------

InterPro domains:
  IPR051375 Tuftelin/GRINL1A/MYZAP/CCD68 [PTHR23171] (77-431)

Foldseek 3Di:
DVVVVVVVVVVVVVVVVVVVVVVVVVVVVVVVVVVVVVVVVVVPDDDDDDDDDDDDDDDDDDDDDDDDDDDDDDDDDDDDDDDDDDDDDDDDDDDDDDDDDDDDDDDDDDDDDPPPPPVVPPPPVVPVVVVVVVVVVVVVVVVVVVVVVVVVVVVVVVVVVVVVVVVVVVVVVVVVVVVVVVVVVVVVVVVVVVVVVVVVVVVVVVVVVVVVVVVVVVVVVVVVVVVVVVVVVVVVVVVVVVVVVVVVVVVVVVVVVVVVVVVVVVVVVVVVVVVVVVVVVVVVVVVVVVVVVVVVVVVVVVVVVVVVVVVVVVVLVVVLVVLVVVLVVLVVVLVVLVPDPDDDPVSVVVNVVSVVVNVVSVVVNVVSVVVVVVVVVVVVVVVVVVVVVVVVVVVVVVVVVVVVVVVVVVVVVVVVVVVVVVVVVVVVVVVVVPDDDDDDDDDDDDDDPPDPPPPPPPVVCPDDDDDPVNVVVVVVVVVPDDDDPDPDDDDDD